Protein AF-A0A1F9MA48-F1 (afdb_monomer)

Solvent-accessible surface area (backbone atoms only — not comparable to full-atom values): 23624 Å² total; per-residue (Å²): 133,88,86,89,85,87,89,87,87,88,83,87,82,87,87,82,83,79,79,83,78,77,78,77,85,76,73,91,62,84,80,79,89,59,64,94,87,60,72,79,41,65,50,78,44,76,56,90,95,45,73,50,71,43,80,42,94,71,88,75,82,93,74,93,79,69,77,38,74,65,54,83,90,51,67,84,51,53,47,45,64,20,34,34,72,48,98,88,70,47,78,44,75,37,74,20,70,68,32,39,44,59,75,67,45,65,80,62,74,62,65,83,65,70,82,74,73,98,80,70,85,74,67,86,55,82,73,46,40,50,29,36,32,31,21,33,35,102,87,48,49,34,30,36,58,41,92,58,50,74,49,77,43,83,42,49,54,88,55,56,42,80,54,96,92,37,41,28,29,83,49,98,93,43,80,37,44,45,45,51,60,41,81,40,23,102,55,65,58,63,54,90,82,55,72,46,34,32,33,46,26,25,78,56,90,96,45,60,38,26,39,51,32,50,41,78,75,50,77,49,72,42,76,61,77,64,43,51,75,61,75,50,47,57,22,25,61,16,26,33,72,51,94,94,32,78,24,40,29,49,25,68,65,42,28,42,42,71,76,40,50,87,72,41,70,70,54,85,61,56,66,50,87,76,44,64,74,43,25,34,35,39,27,28,55,51,69,61,59,37,51,51,54,38,46,56,41,39,77,71,51,31,43,59,43,82,23,51,21,29,60,51,38,51,58,44,60,75,75,45,84,65,65,34,36,40,28,32,49,86,35,63,102,29,28,31,45,59,35,39,36,56,43,56,72,34,79,92,41,57,84,53,50,33,32,37,34,38,80,73,91,45,74,68,56,56,60,49,31,54,75,29,63,41,74,47,78,42,56,59,90,43,62,65,62,51,52,55,51,52,50,66,73,66,70,118

Foldseek 3Di:
DDDDDDDDDDDDDDDDDDDDDPPPPPPPDDDPPPDVQPDFDWDWDDDFPDIDTDTDNDDDDDDDFDFDADDPVCVPVQQFRGWTQDPVRDIDTHGDPVSVCVVVVVVPVPPVVPPDDPDDPPPPPQLKFKWFWFAQDPPAIATEGVVQFPDKDKAFPVQFDQDPNWTWGDDPNDIATEFELVVFFVDDHRDPPQRIWMWRWGDQDPHIYTYITRDTDDMDIDPWQWAQVPRPGQQFRTWTQDPNDIYTYGDPVSRCCRVPVVSRPPPVPPVPVQQAEAEEEEAAQRPSLQVLLCVLCVSNRHHYDYHNHLVRVVVCVVVDDHQEYEHEQDGPPHGPLNSLLVLCVDPVNVLRAYEYEGQDDDPVSVVSNVVSVHDYYHYGPPSVVSVVVCCVRSVD

Structure (mmCIF, N/CA/C/O backbone):
data_AF-A0A1F9MA48-F1
#
_entry.id   AF-A0A1F9MA48-F1
#
loop_
_atom_site.group_PDB
_atom_site.id
_atom_site.type_symbol
_atom_site.label_atom_id
_atom_site.label_alt_id
_atom_site.label_comp_id
_atom_site.label_asym_id
_atom_site.label_entity_id
_atom_site.label_seq_id
_atom_site.pdbx_PDB_ins_code
_atom_site.Cartn_x
_atom_site.Cartn_y
_atom_site.Cartn_z
_atom_site.occupancy
_atom_site.B_iso_or_equiv
_atom_site.auth_seq_id
_atom_site.auth_comp_id
_atom_site.auth_asym_id
_atom_site.auth_atom_id
_atom_site.pdbx_PDB_model_num
ATOM 1 N N . MET A 1 1 ? 73.009 -20.504 -15.573 1.00 32.22 1 MET A N 1
ATOM 2 C CA . MET A 1 1 ? 72.878 -20.788 -17.016 1.00 32.22 1 MET A CA 1
ATOM 3 C C . MET A 1 1 ? 72.490 -22.256 -17.129 1.00 32.22 1 MET A C 1
ATOM 5 O O . MET A 1 1 ? 73.293 -23.064 -16.695 1.00 32.22 1 MET A O 1
ATOM 9 N N . VAL A 1 2 ? 71.279 -22.518 -17.653 1.00 31.98 2 VAL A N 1
ATOM 10 C CA . VAL A 1 2 ? 70.733 -23.794 -18.196 1.00 31.98 2 VAL A CA 1
ATOM 11 C C . VAL A 1 2 ? 70.561 -24.948 -17.177 1.00 31.98 2 VAL A C 1
ATOM 13 O O . VAL A 1 2 ? 71.546 -25.364 -16.588 1.00 31.98 2 VAL A O 1
ATOM 16 N N . ALA A 1 3 ? 69.375 -25.427 -16.764 1.00 29.42 3 ALA A N 1
ATOM 17 C CA . ALA A 1 3 ? 68.073 -25.786 -17.378 1.00 29.42 3 ALA A CA 1
ATOM 18 C C . ALA A 1 3 ? 67.956 -27.256 -17.854 1.00 29.42 3 ALA A C 1
ATOM 20 O O . ALA A 1 3 ? 68.845 -27.746 -18.545 1.00 29.42 3 ALA A O 1
ATOM 21 N N . GLY A 1 4 ? 66.804 -27.865 -17.516 1.00 28.86 4 GLY A N 1
ATOM 22 C CA . GLY A 1 4 ? 66.242 -29.144 -18.000 1.00 28.86 4 GLY A CA 1
ATOM 23 C C . GLY A 1 4 ? 66.540 -30.342 -17.090 1.00 28.86 4 GLY A C 1
ATOM 24 O O . GLY A 1 4 ? 67.671 -30.494 -16.649 1.00 28.86 4 GLY A O 1
ATOM 25 N N . ASP A 1 5 ? 65.637 -31.257 -16.744 1.00 32.41 5 ASP A N 1
ATOM 26 C CA . ASP A 1 5 ? 64.207 -31.484 -17.002 1.00 32.41 5 ASP A CA 1
ATOM 27 C C . ASP A 1 5 ? 63.769 -32.558 -15.981 1.00 32.41 5 ASP A C 1
ATOM 29 O O . ASP A 1 5 ? 64.540 -33.480 -15.703 1.00 32.41 5 ASP A O 1
ATOM 33 N N . SER A 1 6 ? 62.549 -32.493 -15.442 1.00 31.78 6 SER A N 1
ATOM 34 C CA . SER A 1 6 ? 61.944 -33.623 -14.719 1.00 31.78 6 SER A CA 1
ATOM 35 C C . SER A 1 6 ? 60.424 -33.490 -14.665 1.00 31.78 6 SER A C 1
ATOM 37 O O . SER A 1 6 ? 59.929 -32.538 -14.075 1.00 31.78 6 SER A O 1
ATOM 39 N N . GLU A 1 7 ? 59.691 -34.440 -15.251 1.00 31.81 7 GLU A N 1
ATOM 40 C CA . GLU A 1 7 ? 58.874 -35.403 -14.489 1.00 31.81 7 GLU A CA 1
ATOM 41 C C . GLU A 1 7 ? 57.999 -36.279 -15.398 1.00 31.81 7 GLU A C 1
ATOM 43 O O . GLU A 1 7 ? 57.309 -35.832 -16.311 1.00 31.81 7 GLU A O 1
ATOM 48 N N . THR A 1 8 ? 58.050 -37.573 -15.102 1.00 34.34 8 THR A N 1
ATOM 49 C CA . THR A 1 8 ? 57.224 -38.658 -15.627 1.00 34.34 8 THR A CA 1
ATOM 50 C C . THR A 1 8 ? 56.108 -38.992 -14.640 1.00 34.34 8 THR A C 1
ATOM 52 O O . THR A 1 8 ? 56.413 -39.187 -13.467 1.00 34.34 8 THR A O 1
ATOM 55 N N . ALA A 1 9 ? 54.876 -39.187 -15.122 1.00 33.41 9 ALA A N 1
ATOM 56 C CA . ALA A 1 9 ? 54.083 -40.424 -14.977 1.00 33.41 9 ALA A CA 1
ATOM 57 C C . ALA A 1 9 ? 52.582 -40.148 -15.183 1.00 33.41 9 ALA A C 1
ATOM 59 O O . ALA A 1 9 ? 51.975 -39.323 -14.508 1.00 33.41 9 ALA A O 1
ATOM 60 N N . ALA A 1 10 ? 51.999 -40.883 -16.128 1.00 33.03 10 ALA A N 1
ATOM 61 C CA . ALA A 1 10 ? 50.582 -40.907 -16.456 1.00 33.03 10 ALA A CA 1
ATOM 62 C C . ALA A 1 10 ? 49.848 -42.005 -15.664 1.00 33.03 10 ALA A C 1
ATOM 64 O O . ALA A 1 10 ? 50.415 -43.075 -15.439 1.00 33.03 10 ALA A O 1
ATOM 65 N N . GLY A 1 11 ? 48.572 -41.776 -15.331 1.00 29.56 11 GLY A N 1
ATOM 66 C CA . GLY A 1 11 ? 47.666 -42.829 -14.863 1.00 29.56 11 GLY A CA 1
ATOM 67 C C . GLY A 1 11 ? 46.355 -42.334 -14.238 1.00 29.56 11 GLY A C 1
ATOM 68 O O . GLY A 1 11 ? 46.338 -42.021 -13.058 1.00 29.56 11 GLY A O 1
ATOM 69 N N . GLY A 1 12 ? 45.279 -42.349 -15.037 1.00 28.80 12 GLY A N 1
ATOM 70 C CA . GLY A 1 12 ? 43.921 -42.766 -14.643 1.00 28.80 12 GLY A CA 1
ATOM 71 C C . GLY A 1 12 ? 43.050 -41.823 -13.803 1.00 28.80 12 GLY A C 1
ATOM 72 O O . GLY A 1 12 ? 43.131 -41.844 -12.582 1.00 28.80 12 GLY A O 1
ATOM 73 N N . TYR A 1 13 ? 42.108 -41.126 -14.449 1.00 32.66 13 TYR A N 1
ATOM 74 C CA . TYR A 1 13 ? 40.852 -40.702 -13.816 1.00 32.66 13 TYR A CA 1
ATOM 75 C C . TYR A 1 13 ? 39.694 -41.402 -14.534 1.00 32.66 13 TYR A C 1
ATOM 77 O O . TYR A 1 13 ? 39.579 -41.306 -15.755 1.00 32.66 13 TYR A O 1
ATOM 85 N N . GLU A 1 14 ? 38.899 -42.154 -13.774 1.00 32.94 14 GLU A N 1
ATOM 86 C CA . GLU A 1 14 ? 37.691 -42.847 -14.227 1.00 32.94 14 GLU A CA 1
ATOM 87 C C . GLU A 1 14 ? 36.577 -41.843 -14.567 1.00 32.94 14 GLU A C 1
ATOM 89 O O . GLU A 1 14 ? 36.263 -40.948 -13.781 1.00 32.94 14 GLU A O 1
ATOM 94 N N . GLU A 1 15 ? 35.980 -42.016 -15.748 1.00 35.06 15 GLU A N 1
ATOM 95 C CA . GLU A 1 15 ? 34.709 -41.419 -16.163 1.00 35.06 15 GLU A CA 1
ATOM 96 C C . GLU A 1 15 ? 33.544 -42.061 -15.394 1.00 35.06 15 GLU A C 1
ATOM 98 O O . GLU A 1 15 ? 33.401 -43.284 -15.400 1.00 35.06 15 GLU A O 1
ATOM 103 N N . VAL A 1 16 ? 32.663 -41.244 -14.805 1.00 35.44 16 VAL A N 1
ATOM 104 C CA . VAL A 1 16 ? 31.325 -41.679 -14.376 1.00 35.44 16 VAL A CA 1
ATOM 105 C C . VAL A 1 16 ? 30.268 -40.704 -14.904 1.00 35.44 16 VAL A C 1
ATOM 107 O O . VAL A 1 16 ? 30.108 -39.595 -14.406 1.00 35.44 16 VAL A O 1
ATOM 110 N N . GLU A 1 17 ? 29.602 -41.208 -15.942 1.00 33.62 17 GLU A N 1
ATOM 111 C CA . GLU A 1 17 ? 28.203 -41.081 -16.370 1.00 33.62 17 GLU A CA 1
ATOM 112 C C . GLU A 1 17 ? 27.583 -39.720 -16.742 1.00 33.62 17 GLU A C 1
ATOM 114 O O . GLU A 1 17 ? 27.390 -38.801 -15.951 1.00 33.62 17 GLU A O 1
ATOM 119 N N . ALA A 1 18 ? 27.199 -39.700 -18.022 1.00 36.59 18 ALA A N 1
ATOM 120 C CA . ALA A 1 18 ? 26.493 -38.693 -18.787 1.00 36.59 18 ALA A CA 1
ATOM 121 C C . ALA A 1 18 ? 25.161 -38.221 -18.179 1.00 36.59 18 ALA A C 1
ATOM 123 O O . ALA A 1 18 ? 24.373 -38.996 -17.633 1.00 36.59 18 ALA A O 1
ATOM 124 N N . GLU A 1 19 ? 24.889 -36.932 -18.392 1.00 42.66 19 GLU A N 1
ATOM 125 C CA . GLU A 1 19 ? 23.570 -36.318 -18.263 1.00 42.66 19 GLU A CA 1
ATOM 126 C C . GLU A 1 19 ? 22.507 -37.125 -19.033 1.00 42.66 19 GLU A C 1
ATOM 128 O O . GLU A 1 19 ? 22.795 -37.646 -20.115 1.00 42.66 19 GLU A O 1
ATOM 133 N N . PRO A 1 20 ? 21.263 -37.225 -18.532 1.00 34.84 20 PRO A N 1
ATOM 134 C CA . PRO A 1 20 ? 20.218 -37.922 -19.259 1.00 34.84 20 PRO A CA 1
ATOM 135 C C . PRO A 1 20 ? 19.894 -37.143 -20.538 1.00 34.84 20 PRO A C 1
ATOM 137 O O . PRO A 1 20 ? 19.338 -36.043 -20.487 1.00 34.84 20 PRO A O 1
ATOM 140 N N . GLU A 1 21 ? 20.219 -37.729 -21.693 1.00 38.69 21 GLU A N 1
ATOM 141 C CA . GLU A 1 21 ? 19.689 -37.308 -22.987 1.00 38.69 21 GLU A CA 1
ATOM 142 C C . GLU A 1 21 ? 18.159 -37.312 -22.899 1.00 38.69 21 GLU A C 1
ATOM 144 O O . GLU A 1 21 ? 17.510 -38.360 -22.877 1.00 38.69 21 GLU A O 1
ATOM 149 N N . TRP A 1 22 ? 17.558 -36.125 -22.827 1.00 39.28 22 TRP A N 1
ATOM 150 C CA . TRP A 1 22 ? 16.119 -35.994 -22.995 1.00 39.28 22 TRP A CA 1
ATOM 151 C C . TRP A 1 22 ? 15.789 -36.413 -24.427 1.00 39.28 22 TRP A C 1
ATOM 153 O O . TRP A 1 22 ? 16.083 -35.686 -25.372 1.00 39.28 22 TRP A O 1
ATOM 163 N N . ASP A 1 23 ? 15.208 -37.599 -24.589 1.00 36.62 23 ASP A N 1
ATOM 164 C CA . ASP A 1 23 ? 14.813 -38.157 -25.877 1.00 36.62 23 ASP A CA 1
ATOM 165 C C . ASP A 1 23 ? 13.819 -37.219 -26.594 1.00 36.62 23 ASP A C 1
ATOM 167 O O . ASP A 1 23 ? 12.630 -37.127 -26.270 1.00 36.62 23 ASP A O 1
ATOM 171 N N . ILE A 1 24 ? 14.325 -36.474 -27.582 1.00 46.22 24 ILE A N 1
ATOM 172 C CA . ILE A 1 24 ? 13.561 -35.516 -28.396 1.00 46.22 24 ILE A CA 1
ATOM 173 C C . ILE A 1 24 ? 12.621 -36.245 -29.388 1.00 46.22 24 ILE A C 1
ATOM 175 O O . ILE A 1 24 ? 11.826 -35.601 -30.075 1.00 46.22 24 ILE A O 1
ATOM 179 N N . LYS A 1 25 ? 12.616 -37.585 -29.480 1.00 40.81 25 LYS A N 1
ATOM 180 C CA . LYS A 1 25 ? 11.962 -38.286 -30.605 1.00 40.81 25 LYS A CA 1
ATOM 181 C C . LYS A 1 25 ? 10.473 -38.621 -30.476 1.00 40.81 25 LYS A C 1
ATOM 183 O O . LYS A 1 25 ? 9.917 -39.183 -31.418 1.00 40.81 25 LYS A O 1
ATOM 188 N N . HIS A 1 26 ? 9.765 -38.174 -29.437 1.00 40.34 26 HIS A N 1
ATOM 189 C CA . HIS A 1 26 ? 8.306 -38.378 -29.343 1.00 40.34 26 HIS A CA 1
ATOM 190 C C . HIS A 1 26 ? 7.470 -37.120 -29.063 1.00 40.34 26 HIS A C 1
ATOM 192 O O . HIS A 1 26 ? 6.428 -37.180 -28.416 1.00 40.34 26 HIS A O 1
ATOM 198 N N . ARG A 1 27 ? 7.837 -35.975 -29.653 1.00 44.12 27 ARG A N 1
ATOM 199 C CA . ARG A 1 27 ? 6.882 -34.870 -29.875 1.00 44.12 27 ARG A CA 1
ATOM 200 C C . ARG A 1 27 ? 6.327 -34.913 -31.298 1.00 44.12 27 ARG A C 1
ATOM 202 O O . ARG A 1 27 ? 6.603 -34.041 -32.113 1.00 44.12 27 ARG A O 1
ATOM 209 N N . GL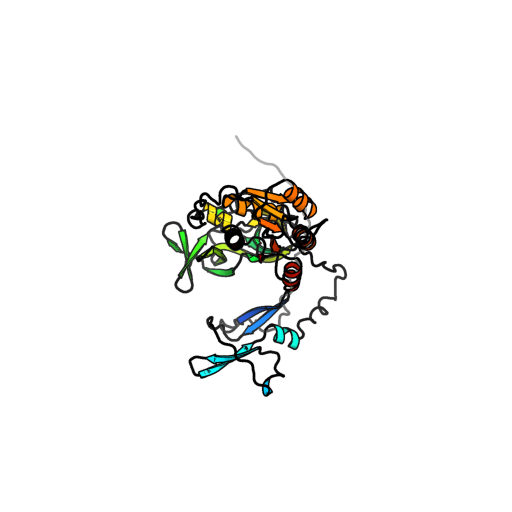N A 1 28 ? 5.523 -35.932 -31.603 1.00 46.12 28 GLN A N 1
ATOM 210 C CA . GLN A 1 28 ? 4.641 -35.874 -32.772 1.00 46.12 28 GLN A CA 1
ATOM 211 C C . GLN A 1 28 ? 3.374 -35.099 -32.407 1.00 46.12 28 GLN A C 1
ATOM 213 O O . GLN A 1 28 ? 2.343 -35.657 -32.047 1.00 46.12 28 GLN A O 1
ATOM 218 N N . GLY A 1 29 ? 3.484 -33.778 -32.469 1.00 49.00 29 GLY A N 1
ATOM 219 C CA . GLY A 1 29 ? 2.370 -32.850 -32.355 1.00 49.00 29 GLY A CA 1
ATOM 220 C C . GLY A 1 29 ? 2.808 -31.500 -32.903 1.00 49.00 29 GLY A C 1
ATOM 221 O O . GLY A 1 29 ? 3.891 -31.031 -32.568 1.00 49.00 29 GLY A O 1
ATOM 222 N N . VAL A 1 30 ? 1.995 -30.910 -33.780 1.00 37.97 30 VAL A N 1
ATOM 223 C CA . VAL A 1 30 ? 2.287 -29.635 -34.451 1.00 37.97 30 VAL A CA 1
ATOM 224 C C . VAL A 1 30 ? 2.636 -28.562 -33.410 1.00 37.97 30 VAL A C 1
ATOM 226 O O . VAL A 1 30 ? 1.840 -28.294 -32.508 1.00 37.97 30 VAL A O 1
ATOM 229 N N . ASP A 1 31 ? 3.822 -27.964 -33.542 1.00 45.62 31 ASP A N 1
ATOM 230 C CA . ASP A 1 31 ? 4.256 -26.788 -32.786 1.00 45.62 31 ASP A CA 1
ATOM 231 C C . ASP A 1 31 ? 3.219 -25.666 -32.968 1.00 45.62 31 ASP A C 1
ATOM 233 O O . ASP A 1 31 ? 3.008 -25.164 -34.072 1.00 45.62 31 ASP A O 1
ATOM 237 N N . ARG A 1 32 ? 2.502 -25.312 -31.893 1.00 48.78 32 ARG A N 1
ATOM 238 C CA . ARG A 1 32 ? 1.404 -24.330 -31.934 1.00 48.78 32 ARG A CA 1
ATOM 239 C C . ARG A 1 32 ? 1.885 -22.878 -31.931 1.00 48.78 32 ARG A C 1
ATOM 241 O O . ARG A 1 32 ? 1.051 -21.979 -31.862 1.00 48.78 32 ARG A O 1
ATOM 248 N N . ARG A 1 33 ? 3.192 -22.606 -32.026 1.00 52.06 33 ARG A N 1
ATOM 249 C CA . ARG A 1 33 ? 3.701 -21.242 -32.258 1.00 52.06 33 ARG A CA 1
ATOM 250 C C . ARG A 1 33 ? 3.505 -20.844 -33.723 1.00 52.06 33 ARG A C 1
ATOM 252 O O . ARG A 1 33 ? 4.460 -20.649 -34.467 1.00 52.06 33 ARG A O 1
ATOM 259 N N . ALA A 1 34 ? 2.251 -20.730 -34.143 1.00 42.25 34 ALA A N 1
ATOM 260 C CA . ALA A 1 34 ? 1.882 -20.277 -35.473 1.00 42.25 34 ALA A CA 1
ATOM 261 C C . ALA A 1 34 ? 1.218 -18.895 -35.386 1.00 42.25 34 ALA A C 1
ATOM 263 O O . ALA A 1 34 ? 0.051 -18.805 -35.035 1.00 42.25 34 ALA A O 1
ATOM 264 N N . SER A 1 35 ? 1.948 -17.853 -35.812 1.00 41.28 35 SER A N 1
ATOM 26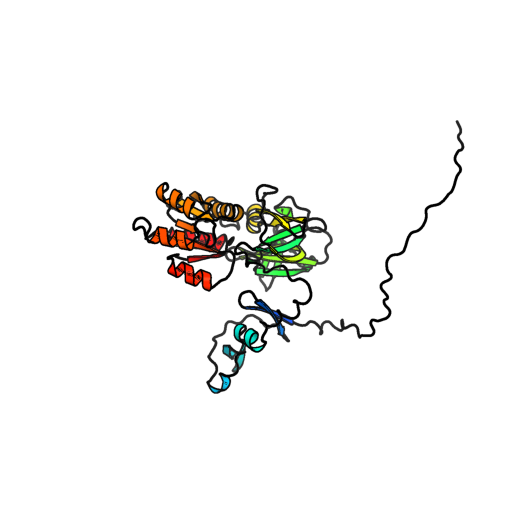5 C CA . SER A 1 35 ? 1.472 -16.493 -36.145 1.00 41.28 35 SER A CA 1
ATOM 266 C C . SER A 1 35 ? 1.227 -15.502 -34.980 1.00 41.28 35 SER A C 1
ATOM 268 O O . SER A 1 35 ? 0.627 -15.872 -33.983 1.00 41.28 35 SER A O 1
ATOM 270 N N . PRO A 1 36 ? 1.574 -14.198 -35.109 1.00 43.81 36 PRO A N 1
ATOM 271 C CA . PRO A 1 36 ? 1.146 -13.133 -34.180 1.00 43.81 36 PRO A CA 1
ATOM 272 C C . PRO A 1 36 ? -0.386 -12.966 -34.080 1.00 43.81 36 PRO A C 1
ATOM 274 O O . PRO A 1 36 ? -0.873 -12.256 -33.207 1.00 43.81 36 PRO A O 1
ATOM 277 N N . TYR A 1 37 ? -1.146 -13.667 -34.929 1.00 44.56 37 TYR A N 1
ATOM 278 C CA . TYR A 1 37 ? -2.594 -13.863 -34.806 1.00 44.56 37 TYR A CA 1
ATOM 279 C C . TYR A 1 37 ? -3.002 -14.962 -33.798 1.00 44.56 37 TYR A C 1
ATOM 281 O O . TYR A 1 37 ? -4.192 -15.213 -33.639 1.00 44.56 37 TYR A O 1
ATOM 289 N N . SER A 1 38 ? -2.058 -15.622 -33.113 1.00 50.03 38 SER A N 1
ATOM 290 C CA . SER A 1 38 ? -2.331 -16.659 -32.101 1.00 50.03 38 SER A CA 1
ATOM 291 C C . SER A 1 38 ? -2.297 -16.156 -30.658 1.00 50.03 38 SER A C 1
ATOM 293 O O . SER A 1 38 ? -2.320 -16.968 -29.730 1.00 50.03 38 SER A O 1
ATOM 295 N N . ALA A 1 39 ? -2.164 -14.845 -30.443 1.00 57.53 39 ALA A N 1
ATOM 296 C CA . ALA A 1 39 ? -2.194 -14.278 -29.104 1.00 57.53 39 ALA A CA 1
ATOM 297 C C . ALA A 1 39 ? -3.627 -14.353 -28.558 1.00 57.53 39 ALA A C 1
ATOM 299 O O . ALA A 1 39 ? -4.541 -13.723 -29.083 1.00 57.53 39 ALA A O 1
ATOM 300 N N . ILE A 1 40 ? -3.817 -15.157 -27.515 1.00 76.19 40 ILE A N 1
ATOM 301 C CA . ILE A 1 40 ? -5.085 -15.258 -26.796 1.00 76.19 40 ILE A CA 1
ATOM 302 C C . ILE A 1 40 ? -5.135 -14.091 -25.810 1.00 76.19 40 ILE A C 1
ATOM 304 O O . ILE A 1 40 ? -4.260 -13.984 -24.950 1.00 76.19 40 ILE A O 1
ATOM 308 N N . ASN A 1 41 ? -6.143 -13.223 -25.915 1.00 81.12 41 ASN A N 1
ATOM 309 C CA . ASN A 1 41 ? -6.353 -12.192 -24.903 1.00 81.12 41 ASN A CA 1
ATOM 310 C C . ASN A 1 41 ? -7.048 -12.832 -23.702 1.00 81.12 41 ASN A C 1
ATOM 312 O O . ASN A 1 41 ? -8.063 -13.511 -23.855 1.00 81.12 41 ASN A O 1
ATOM 316 N N . ILE A 1 42 ? -6.498 -12.633 -22.507 1.00 84.56 42 ILE A N 1
ATOM 317 C CA . ILE A 1 42 ? -7.053 -13.183 -21.271 1.00 84.56 42 ILE A CA 1
ATOM 318 C C . ILE A 1 42 ? -7.301 -12.028 -20.310 1.00 84.56 42 ILE A C 1
ATOM 320 O O . ILE A 1 42 ? -6.365 -11.354 -19.886 1.00 84.56 42 ILE A O 1
ATOM 324 N N . LEU A 1 43 ? -8.565 -11.807 -19.961 1.00 80.62 43 LEU A N 1
ATOM 325 C CA . LEU A 1 43 ? -8.957 -10.902 -18.894 1.00 80.62 43 LEU A CA 1
ATOM 326 C C . LEU A 1 43 ? -8.899 -11.663 -17.569 1.00 80.62 43 LEU A C 1
ATOM 328 O O . LEU A 1 43 ? -9.688 -12.579 -17.340 1.00 80.62 43 LEU A O 1
ATOM 332 N N . VAL A 1 44 ? -7.967 -11.295 -16.696 1.00 81.75 44 VAL A N 1
ATOM 333 C CA . VAL A 1 44 ? -7.891 -11.869 -15.349 1.00 81.75 44 VAL A CA 1
ATOM 334 C C . VAL A 1 44 ? -8.887 -11.137 -14.462 1.00 81.75 44 VAL A C 1
ATOM 336 O O . VAL A 1 44 ? -8.780 -9.930 -14.257 1.00 81.75 44 VAL A O 1
ATOM 339 N N . VAL A 1 45 ? -9.869 -11.870 -13.950 1.00 76.25 45 VAL A N 1
ATOM 340 C CA . VAL A 1 45 ? -10.933 -11.330 -13.106 1.00 76.25 45 VAL A CA 1
ATOM 341 C C . VAL A 1 45 ? -10.821 -11.883 -11.691 1.00 76.25 45 VAL A C 1
ATOM 343 O O . VAL A 1 45 ? -10.500 -13.054 -11.491 1.00 76.25 45 VAL A O 1
ATOM 346 N N . SER A 1 46 ? -11.066 -11.020 -10.705 1.00 68.00 46 SER A N 1
ATOM 347 C CA . SER A 1 46 ? -11.012 -11.366 -9.284 1.00 68.00 46 SER A CA 1
ATOM 348 C C . SER A 1 46 ? -12.418 -11.443 -8.693 1.00 68.00 46 SER A C 1
ATOM 350 O O . SER A 1 46 ? -13.196 -10.495 -8.808 1.00 68.00 46 SER A O 1
ATOM 352 N N . VAL A 1 47 ? -12.740 -12.566 -8.049 1.00 63.25 47 VAL A N 1
ATOM 353 C CA . VAL A 1 47 ? -13.964 -12.768 -7.265 1.00 63.25 47 VAL A CA 1
ATOM 354 C C . VAL A 1 47 ? -13.569 -13.217 -5.864 1.00 63.25 47 VAL A C 1
ATOM 356 O O . VAL A 1 47 ? -13.301 -14.393 -5.612 1.00 63.25 47 VAL A O 1
ATOM 359 N N . GLY A 1 48 ? -13.525 -12.271 -4.926 1.00 61.09 48 GLY A N 1
ATOM 360 C CA . GLY A 1 48 ? -13.013 -12.534 -3.582 1.00 61.09 48 GLY A CA 1
ATOM 361 C C . GLY A 1 48 ? -11.536 -12.935 -3.631 1.00 61.09 48 GLY A C 1
ATOM 362 O O . GLY A 1 48 ? -10.712 -12.162 -4.100 1.00 61.09 48 GLY A O 1
ATOM 363 N N . LYS A 1 49 ? -11.214 -14.146 -3.159 1.00 45.38 49 LYS A N 1
ATOM 364 C CA . LYS A 1 49 ? -9.852 -14.723 -3.182 1.00 45.38 49 LYS A CA 1
ATOM 365 C C . LYS A 1 49 ? -9.561 -15.563 -4.432 1.00 45.38 49 LYS A C 1
ATOM 367 O O . LYS A 1 49 ? -8.501 -16.168 -4.537 1.00 45.38 49 LYS A O 1
ATOM 372 N N . PHE A 1 50 ? -10.531 -15.676 -5.335 1.00 50.44 50 PHE A N 1
ATOM 373 C CA . PHE A 1 50 ? -10.446 -16.532 -6.507 1.00 50.44 50 PHE A CA 1
ATOM 374 C C . PHE A 1 50 ? -10.190 -15.691 -7.756 1.00 50.44 50 PHE A C 1
ATOM 376 O O . PHE A 1 50 ? -10.953 -14.771 -8.057 1.00 50.44 50 PHE A O 1
ATOM 383 N N . HIS A 1 51 ? -9.146 -16.040 -8.503 1.00 68.44 51 HIS A N 1
ATOM 384 C CA . HIS A 1 51 ? -8.845 -15.445 -9.799 1.00 68.44 51 HIS A CA 1
ATOM 385 C C . HIS A 1 51 ? -9.120 -16.455 -10.901 1.00 68.44 51 HIS A C 1
ATOM 387 O O . HIS A 1 51 ? -8.752 -17.624 -10.792 1.00 68.44 51 HIS A O 1
ATOM 393 N N . TYR A 1 52 ? -9.724 -16.000 -11.991 1.00 77.06 52 TYR A N 1
ATOM 394 C CA . TYR A 1 52 ? -9.822 -16.808 -13.197 1.00 77.06 52 TYR A CA 1
ATOM 395 C C . TYR A 1 52 ? -9.640 -15.950 -14.440 1.00 77.06 52 TYR A C 1
ATOM 397 O O . TYR A 1 52 ? -9.884 -14.744 -14.437 1.00 77.06 52 TYR A O 1
ATOM 405 N N . GLY A 1 53 ? -9.150 -16.583 -15.501 1.00 84.06 53 GLY A N 1
ATOM 406 C CA . GLY A 1 53 ? -8.980 -15.950 -16.798 1.00 84.06 53 GLY A CA 1
ATOM 407 C C . GLY A 1 53 ? -10.229 -16.122 -17.650 1.00 84.06 53 GLY A C 1
ATOM 408 O O . GLY A 1 53 ? -10.708 -17.239 -17.841 1.00 84.06 53 GLY A O 1
ATOM 409 N N . LEU A 1 54 ? -10.733 -15.025 -18.199 1.00 84.81 54 LEU A N 1
ATOM 410 C CA . LEU A 1 54 ? -11.691 -15.026 -19.293 1.00 84.81 54 LEU A CA 1
ATOM 411 C C . LEU A 1 54 ? -10.926 -14.850 -20.597 1.00 84.81 54 LEU A C 1
ATOM 413 O O . LEU A 1 54 ? -10.300 -13.817 -20.817 1.00 84.81 54 LEU A O 1
ATOM 417 N N . ILE A 1 55 ? -10.981 -15.852 -21.466 1.00 88.94 55 ILE A N 1
ATOM 418 C CA . ILE A 1 55 ? -10.456 -15.713 -22.821 1.00 88.94 55 ILE A CA 1
ATOM 419 C C . ILE A 1 55 ? -11.403 -14.801 -23.602 1.00 88.94 55 ILE A C 1
ATOM 421 O O . ILE A 1 55 ? -12.605 -15.057 -23.659 1.00 88.94 55 ILE A O 1
ATOM 425 N N . VAL A 1 56 ? -10.857 -13.740 -24.186 1.00 86.31 56 VAL A N 1
ATOM 426 C CA . VAL A 1 56 ? -11.597 -12.757 -24.976 1.00 86.31 56 VAL A CA 1
ATOM 427 C C . VAL A 1 56 ? -10.964 -12.608 -26.351 1.00 86.31 56 VAL A C 1
ATOM 429 O O . VAL A 1 56 ? -9.760 -12.782 -26.526 1.00 86.31 56 VAL A O 1
ATOM 432 N N . ASP A 1 57 ? -11.773 -12.254 -27.343 1.00 85.25 57 ASP A N 1
ATOM 433 C CA . ASP A 1 57 ? -11.270 -12.067 -28.705 1.00 85.25 57 ASP A CA 1
ATOM 434 C C . ASP A 1 57 ? -10.452 -10.776 -28.822 1.00 85.25 57 ASP A C 1
ATOM 436 O O . ASP A 1 57 ? -9.410 -10.738 -29.476 1.00 85.25 57 ASP A O 1
ATOM 440 N N . LYS A 1 58 ? -10.899 -9.704 -28.156 1.00 84.25 58 LYS A N 1
ATOM 441 C CA . LYS A 1 58 ? -10.273 -8.380 -28.214 1.00 84.25 58 LYS A CA 1
ATOM 442 C C . LYS A 1 58 ? -10.529 -7.586 -26.935 1.00 84.25 58 LYS A C 1
ATOM 444 O O . LYS A 1 58 ? -11.620 -7.644 -26.376 1.00 84.25 58 LYS A O 1
ATOM 449 N N . LEU A 1 59 ? -9.540 -6.794 -26.526 1.00 80.44 59 LEU A N 1
ATOM 450 C CA . LEU A 1 59 ? -9.697 -5.752 -25.513 1.00 80.44 59 LEU A CA 1
ATOM 451 C C . LEU A 1 59 ? -10.062 -4.434 -26.204 1.00 80.44 59 LEU A C 1
ATOM 453 O O . LEU A 1 59 ? -9.363 -3.982 -27.116 1.00 80.44 59 LEU A O 1
ATOM 457 N N . LEU A 1 60 ? -11.192 -3.859 -25.804 1.00 79.94 60 LEU A N 1
ATOM 458 C CA . LEU A 1 60 ? -11.601 -2.509 -26.184 1.00 79.94 60 LEU A CA 1
ATOM 459 C C . LEU A 1 60 ? -11.186 -1.531 -25.073 1.00 79.94 60 LEU A C 1
ATOM 461 O O . LEU A 1 60 ? -10.762 -1.964 -24.001 1.00 79.94 60 LEU A O 1
ATOM 465 N N . ASP A 1 61 ? -11.252 -0.230 -25.348 1.00 72.81 61 ASP A N 1
ATOM 466 C CA . ASP A 1 61 ? -10.912 0.796 -24.358 1.00 72.81 61 ASP A CA 1
ATOM 467 C C . ASP A 1 61 ? -11.921 0.817 -23.190 1.00 72.81 61 ASP A C 1
ATOM 469 O O . ASP A 1 61 ? -12.994 0.213 -23.261 1.00 72.81 61 ASP A O 1
ATOM 473 N N . SER A 1 62 ? -11.567 1.497 -22.102 1.00 76.25 62 SER A N 1
ATOM 474 C CA . SER A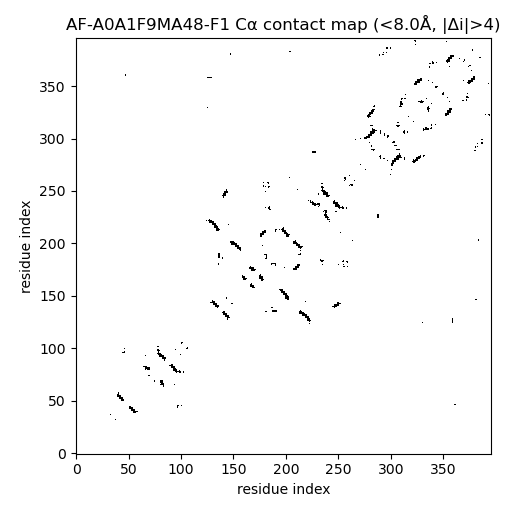 1 62 ? -12.434 1.652 -20.933 1.00 76.25 62 SER A CA 1
ATOM 475 C C . SER A 1 62 ? -13.560 2.646 -21.221 1.00 76.25 62 SER A C 1
ATOM 477 O O . SER A 1 62 ? -13.299 3.791 -21.580 1.00 76.25 62 SER A O 1
ATOM 479 N N . GLU A 1 63 ? -14.807 2.241 -20.983 1.00 75.06 63 GLU A N 1
ATOM 480 C CA . GLU A 1 63 ? -15.987 3.106 -21.094 1.00 75.06 63 GLU A CA 1
ATOM 481 C C . GLU A 1 63 ? -16.781 3.115 -19.782 1.00 75.06 63 GLU A C 1
ATOM 483 O O . GLU A 1 63 ? -17.012 2.069 -19.170 1.00 75.06 63 GLU A O 1
ATOM 488 N N . GLU A 1 64 ? -17.242 4.295 -19.361 1.00 75.38 64 GLU A N 1
ATOM 489 C CA . GLU A 1 64 ? -18.248 4.410 -18.304 1.00 75.38 64 GLU A CA 1
ATOM 490 C C . GLU A 1 64 ? -19.639 4.134 -18.877 1.00 75.38 64 GLU A C 1
ATOM 492 O O . GLU A 1 64 ? -20.038 4.692 -19.901 1.00 75.38 64 GLU A O 1
ATOM 497 N N . ILE A 1 65 ? -20.404 3.275 -18.206 1.00 80.56 65 ILE A N 1
ATOM 498 C CA . ILE A 1 65 ? -21.703 2.812 -18.696 1.00 80.56 65 ILE A CA 1
ATOM 499 C C . ILE A 1 65 ? -22.768 2.847 -17.604 1.00 80.56 65 ILE A C 1
ATOM 501 O O . ILE A 1 65 ? -22.498 2.631 -16.423 1.00 80.56 65 ILE A O 1
ATOM 505 N N . VAL A 1 66 ? -24.022 3.040 -18.016 1.00 80.62 66 VAL A N 1
ATOM 506 C CA . VAL A 1 66 ? -25.185 2.890 -17.135 1.00 80.62 66 VAL A CA 1
ATOM 507 C C . VAL A 1 66 ? -25.805 1.517 -17.359 1.00 80.62 66 VAL A C 1
ATOM 509 O O . VAL A 1 66 ? -26.368 1.237 -18.418 1.00 80.62 66 VAL A O 1
ATOM 512 N N . VAL A 1 67 ? -25.729 0.657 -16.345 1.00 82.12 67 VAL A N 1
ATOM 513 C CA . VAL A 1 67 ? -26.260 -0.707 -16.418 1.00 82.12 67 VAL A CA 1
ATOM 514 C C . VAL A 1 67 ? -27.761 -0.705 -16.135 1.00 82.12 67 VAL A C 1
ATOM 516 O O . VAL A 1 67 ? -28.205 -0.297 -15.063 1.00 82.12 67 VAL A O 1
ATOM 519 N N . LYS A 1 68 ? -28.560 -1.196 -17.087 1.00 85.81 68 LYS A N 1
ATOM 520 C CA . LYS A 1 68 ? -29.995 -1.444 -16.901 1.00 85.81 68 LYS A CA 1
ATOM 521 C C . LYS A 1 68 ? -30.235 -2.928 -16.604 1.00 85.81 68 LYS A C 1
ATOM 523 O O . LYS A 1 68 ? -29.635 -3.780 -17.264 1.00 85.81 68 LYS A O 1
ATOM 528 N N . PRO A 1 69 ? -31.110 -3.264 -15.641 1.00 80.31 69 PRO A N 1
ATOM 529 C CA . PRO A 1 69 ? -31.395 -4.653 -15.308 1.00 80.31 69 PRO A CA 1
ATOM 530 C C . PRO A 1 69 ? -32.039 -5.377 -16.493 1.00 80.31 69 PRO A C 1
ATOM 532 O O . PRO A 1 69 ? -32.841 -4.804 -17.235 1.00 80.31 69 PRO A O 1
ATOM 535 N N . LEU A 1 70 ? -31.703 -6.658 -16.655 1.00 81.88 70 LEU A N 1
ATOM 536 C CA . LEU A 1 70 ? -32.305 -7.500 -17.684 1.00 81.88 70 LEU A CA 1
ATOM 537 C C . LEU A 1 70 ? -33.790 -7.749 -17.384 1.00 81.88 70 LEU A C 1
ATOM 539 O O . LEU A 1 70 ? -34.194 -7.935 -16.234 1.00 81.88 70 LEU A O 1
ATOM 543 N N . GLY A 1 71 ? -34.608 -7.783 -18.437 1.00 76.19 71 GLY A N 1
ATOM 544 C CA . GLY A 1 71 ? -36.031 -8.101 -18.326 1.00 76.19 71 GLY A CA 1
ATOM 545 C C . GLY A 1 71 ? -36.280 -9.505 -17.760 1.00 76.19 71 GLY A C 1
ATOM 546 O O . GLY A 1 71 ? -35.425 -10.390 -17.822 1.00 76.19 71 GLY A O 1
ATOM 547 N N . SER A 1 72 ? -37.490 -9.738 -17.246 1.00 75.12 72 SER A N 1
ATOM 548 C CA . SER A 1 72 ? -37.899 -10.996 -16.591 1.00 75.12 72 SER A CA 1
ATOM 549 C C . SER A 1 72 ? -37.651 -12.257 -17.433 1.00 75.12 72 SER A C 1
ATOM 551 O O . SER A 1 72 ? -37.374 -13.319 -16.875 1.00 75.12 72 SER A O 1
ATOM 553 N N . HIS A 1 73 ? -37.680 -12.139 -18.762 1.00 78.38 73 HIS A N 1
ATOM 554 C CA . HIS A 1 73 ? -37.412 -13.226 -19.707 1.00 78.38 73 HIS A CA 1
ATOM 555 C C . HIS A 1 73 ? -35.956 -13.729 -19.686 1.00 78.38 73 HIS A C 1
ATOM 557 O O . HIS A 1 73 ? -35.714 -14.894 -19.985 1.00 78.38 73 HIS A O 1
ATOM 563 N N . LEU A 1 74 ? -34.997 -12.885 -19.287 1.00 73.31 74 LEU A N 1
ATOM 564 C CA . LEU A 1 74 ? -33.566 -13.209 -19.225 1.00 73.31 74 LEU A CA 1
ATOM 565 C C . LEU A 1 74 ? -33.075 -13.487 -17.797 1.00 73.31 74 LEU A C 1
ATOM 567 O O . LEU A 1 74 ? -31.896 -13.758 -17.594 1.00 73.31 74 LEU A O 1
ATOM 571 N N . ARG A 1 75 ? -33.977 -13.510 -16.805 1.00 64.25 75 ARG A N 1
ATOM 572 C CA . ARG A 1 75 ? -33.655 -13.730 -15.381 1.00 64.25 75 ARG A CA 1
ATOM 573 C C . ARG A 1 75 ? -32.932 -15.059 -15.107 1.00 64.25 75 ARG A C 1
ATOM 575 O O . ARG A 1 75 ? -32.273 -15.200 -14.084 1.00 64.25 75 ARG A O 1
ATOM 582 N N . LYS A 1 76 ? -33.058 -16.044 -16.002 1.00 71.88 76 LYS A N 1
ATOM 583 C CA . LYS A 1 76 ? -32.364 -17.338 -15.894 1.00 71.88 76 LYS A CA 1
ATOM 584 C C . LYS A 1 76 ? -30.896 -17.284 -16.342 1.00 71.88 76 LYS A C 1
ATOM 586 O O . LYS A 1 76 ? -30.159 -18.223 -16.063 1.00 71.88 76 LYS A O 1
ATOM 591 N N . CYS A 1 77 ? -30.468 -16.224 -17.028 1.00 77.94 77 CYS A N 1
ATOM 592 C CA . CYS A 1 77 ? -29.101 -16.076 -17.512 1.00 77.94 77 CYS A CA 1
ATOM 593 C C . CYS A 1 77 ? -28.236 -15.410 -16.434 1.00 77.94 77 CYS A C 1
ATOM 595 O O . CYS A 1 77 ? -28.132 -14.191 -16.366 1.00 77.94 77 CYS A O 1
ATOM 597 N N . GLN A 1 78 ? -27.646 -16.228 -15.562 1.00 75.75 78 GLN A N 1
ATOM 598 C CA . GLN A 1 78 ? -26.896 -15.756 -14.390 1.00 75.75 78 GLN A CA 1
ATOM 599 C C . GLN A 1 78 ? -25.505 -15.199 -14.719 1.00 75.75 78 GLN A C 1
ATOM 601 O O . GLN A 1 78 ? -24.839 -14.696 -13.831 1.00 75.75 78 GLN A O 1
ATOM 606 N N . ILE A 1 79 ? -25.055 -15.282 -15.971 1.00 86.94 79 ILE A N 1
ATOM 607 C CA . ILE A 1 79 ? -23.731 -14.799 -16.396 1.00 86.94 79 ILE A CA 1
ATOM 608 C C . ILE A 1 79 ? -23.714 -13.309 -16.768 1.00 86.94 79 ILE A C 1
ATOM 610 O O . ILE A 1 79 ? -22.655 -12.780 -17.097 1.00 86.94 79 ILE A O 1
ATOM 614 N N . TYR A 1 80 ? -24.866 -12.629 -16.735 1.00 88.62 80 TYR A N 1
ATOM 615 C CA . TYR A 1 80 ? -24.990 -11.215 -17.086 1.00 88.62 80 TYR A CA 1
ATOM 616 C C . TYR A 1 80 ? -25.630 -10.409 -15.951 1.00 88.62 80 TYR A C 1
ATOM 618 O O . TYR A 1 80 ? -26.698 -10.761 -15.453 1.00 88.62 80 TYR A O 1
ATOM 626 N N . ALA A 1 81 ? -25.011 -9.283 -15.599 1.00 80.94 81 ALA A N 1
ATOM 627 C CA . ALA A 1 81 ? -25.503 -8.345 -14.592 1.00 80.94 81 ALA A CA 1
ATOM 628 C C . ALA A 1 81 ? -26.590 -7.405 -15.147 1.00 80.94 81 ALA A C 1
ATOM 630 O O . ALA A 1 81 ? -27.447 -6.916 -14.410 1.00 80.94 81 ALA A O 1
ATOM 631 N N . GLY A 1 82 ? -26.565 -7.138 -16.455 1.00 86.19 82 GLY A N 1
ATOM 632 C CA . GLY A 1 82 ? -27.425 -6.140 -17.081 1.00 86.19 82 GLY A CA 1
ATOM 633 C C . GLY A 1 82 ? -27.114 -5.918 -18.555 1.00 86.19 82 GLY A C 1
ATOM 634 O O . GLY A 1 82 ? -26.320 -6.640 -19.157 1.00 86.19 82 GLY A O 1
ATOM 635 N N . ALA A 1 83 ? -27.737 -4.893 -19.125 1.00 89.56 83 ALA A N 1
ATOM 636 C CA . ALA A 1 83 ? -27.462 -4.415 -20.473 1.00 89.56 83 ALA A CA 1
ATOM 637 C C . ALA A 1 83 ? -27.345 -2.887 -20.496 1.00 89.56 83 ALA A C 1
ATOM 639 O O . ALA A 1 83 ? -27.964 -2.192 -19.690 1.00 89.56 83 ALA A O 1
ATOM 640 N N . THR A 1 84 ? -26.596 -2.361 -21.456 1.00 88.94 84 THR A N 1
ATOM 641 C CA . THR A 1 84 ? -26.532 -0.931 -21.776 1.00 88.94 84 THR A CA 1
ATOM 642 C C . THR A 1 84 ? -26.723 -0.724 -23.278 1.00 88.94 84 THR A C 1
ATOM 644 O O . THR A 1 84 ? -26.575 -1.664 -24.061 1.00 88.94 84 THR A O 1
ATOM 647 N N . ILE A 1 85 ? -27.075 0.496 -23.680 1.00 87.94 85 ILE A N 1
ATOM 648 C CA . ILE A 1 85 ? -27.136 0.904 -25.087 1.00 87.94 85 ILE A CA 1
ATOM 649 C C . ILE A 1 85 ? -25.952 1.838 -25.336 1.00 87.94 85 ILE A C 1
ATOM 651 O O . ILE A 1 85 ? -25.822 2.850 -24.649 1.00 87.94 85 ILE A O 1
ATOM 655 N N . GLN A 1 86 ? -25.091 1.483 -26.286 1.00 81.19 86 GLN A N 1
ATOM 656 C CA . GLN A 1 86 ? -23.921 2.266 -26.682 1.00 81.19 86 GLN A CA 1
ATOM 657 C C . GLN A 1 86 ? -24.327 3.471 -27.550 1.00 81.19 86 GLN A C 1
ATOM 659 O O . GLN A 1 86 ? -25.450 3.543 -28.054 1.00 81.19 86 GLN A O 1
ATOM 664 N N . GLY A 1 87 ? -23.414 4.430 -27.739 1.00 76.56 87 GLY A N 1
ATOM 665 C CA . GLY A 1 87 ? -23.676 5.665 -28.497 1.00 76.56 87 GLY A CA 1
ATOM 666 C C . GLY A 1 87 ? -24.058 5.453 -29.970 1.00 76.56 87 GLY A C 1
ATOM 667 O O . GLY A 1 87 ? -24.661 6.333 -30.578 1.00 76.56 87 GLY A O 1
ATOM 668 N N . ASP A 1 88 ? -23.763 4.279 -30.530 1.00 82.25 88 ASP A N 1
ATOM 669 C CA . ASP A 1 88 ? -24.137 3.859 -31.886 1.00 82.25 88 ASP A CA 1
ATOM 670 C C . ASP A 1 88 ? -25.476 3.090 -31.948 1.00 82.25 88 ASP A C 1
ATOM 672 O O . ASP A 1 88 ? -25.881 2.617 -33.011 1.00 82.25 88 ASP A O 1
ATOM 676 N N . GLY A 1 89 ? -26.172 2.955 -30.814 1.00 84.69 89 GLY A N 1
ATOM 677 C CA . GLY A 1 89 ? -27.450 2.258 -30.693 1.00 84.69 89 GLY A CA 1
ATOM 678 C C . GLY A 1 89 ? -27.346 0.744 -30.485 1.00 84.69 89 GLY A C 1
ATOM 679 O O . GLY A 1 89 ? -28.383 0.086 -30.367 1.00 84.69 89 GLY A O 1
ATOM 680 N N . ARG A 1 90 ? -26.140 0.165 -30.411 1.00 87.25 90 ARG A N 1
ATOM 681 C CA . ARG A 1 90 ? -25.969 -1.267 -30.114 1.00 87.25 90 ARG A CA 1
ATOM 682 C C . ARG A 1 90 ? -26.218 -1.567 -28.644 1.00 87.25 90 ARG A C 1
ATOM 684 O O . ARG A 1 90 ? -25.950 -0.752 -27.766 1.00 87.25 90 ARG A O 1
ATOM 691 N N . VAL A 1 91 ? -26.714 -2.771 -28.370 1.00 87.38 91 VAL A N 1
ATOM 692 C CA . VAL A 1 91 ? -26.893 -3.266 -27.002 1.00 87.38 91 VAL A CA 1
ATOM 693 C C . VAL A 1 91 ? -25.654 -4.049 -26.591 1.00 87.38 91 VAL A C 1
ATOM 695 O O . VAL A 1 91 ? -25.309 -5.037 -27.237 1.00 87.38 91 VAL A O 1
ATOM 698 N N . ALA A 1 92 ? -25.026 -3.641 -25.493 1.00 88.38 92 ALA A N 1
ATOM 699 C CA . ALA A 1 92 ? -23.939 -4.378 -24.864 1.00 88.38 92 ALA A CA 1
ATOM 700 C C . ALA A 1 92 ? -24.449 -5.068 -23.592 1.00 88.38 92 ALA A C 1
ATOM 702 O O . ALA A 1 92 ? -25.067 -4.435 -22.732 1.00 88.38 92 ALA A O 1
ATOM 703 N N . LEU A 1 93 ? -24.204 -6.376 -23.481 1.00 89.31 93 LEU A N 1
ATOM 704 C CA . LEU A 1 93 ? -24.481 -7.147 -22.269 1.00 89.31 93 LEU A CA 1
ATOM 705 C C . LEU A 1 93 ? -23.298 -7.048 -21.311 1.00 89.31 93 LEU A C 1
ATOM 707 O O . LEU A 1 93 ? -22.147 -7.174 -21.721 1.00 89.31 93 LEU A O 1
ATOM 711 N N . ILE A 1 94 ? -23.595 -6.853 -20.031 1.00 88.75 94 ILE A N 1
ATOM 712 C CA . ILE A 1 94 ? -22.585 -6.692 -18.988 1.00 88.75 94 ILE A CA 1
ATOM 713 C C . ILE A 1 94 ? -22.411 -8.021 -18.281 1.00 88.75 94 ILE A C 1
ATOM 715 O O . ILE A 1 94 ? -23.373 -8.551 -17.727 1.00 88.75 94 ILE A O 1
ATOM 719 N N . LEU A 1 95 ? -21.198 -8.565 -18.321 1.00 88.25 95 LEU A N 1
ATOM 720 C CA . LEU A 1 95 ? -20.869 -9.837 -17.685 1.00 88.25 95 LEU A CA 1
ATOM 721 C C . LEU A 1 95 ? -20.924 -9.708 -16.158 1.00 88.25 95 LEU A C 1
ATOM 723 O O . LEU A 1 95 ? -20.357 -8.781 -15.583 1.00 88.25 95 LEU A O 1
ATOM 727 N N . ASP A 1 96 ? -21.590 -10.658 -15.507 1.00 85.94 96 ASP A N 1
ATOM 728 C CA . ASP A 1 96 ? -21.526 -10.835 -14.058 1.00 85.94 96 ASP A CA 1
ATOM 729 C C . ASP A 1 96 ? -20.387 -11.801 -13.731 1.00 85.94 96 ASP A C 1
ATOM 731 O O . ASP A 1 96 ? -20.512 -13.017 -13.877 1.00 85.94 96 ASP A O 1
ATOM 735 N N . VAL A 1 97 ? -19.266 -11.255 -13.273 1.00 82.44 97 VAL A N 1
ATOM 736 C CA . VAL A 1 97 ? -18.075 -12.027 -12.900 1.00 82.44 97 VAL A CA 1
ATOM 737 C C . VAL A 1 97 ? -18.380 -13.011 -11.753 1.00 82.44 97 VAL A C 1
ATOM 739 O O . VAL A 1 97 ? -17.907 -14.147 -11.735 1.00 82.44 97 VAL A O 1
ATOM 742 N N . VAL A 1 98 ? -19.246 -12.634 -10.811 1.00 77.69 98 VAL A N 1
ATOM 743 C CA . VAL A 1 98 ? -19.647 -13.514 -9.702 1.00 77.69 98 VAL A CA 1
ATOM 744 C C . VAL A 1 98 ? -20.609 -14.598 -10.190 1.00 77.69 98 VAL A C 1
ATOM 746 O O . VAL A 1 98 ? -20.553 -15.745 -9.751 1.00 77.69 98 VAL A O 1
ATOM 749 N N . GLY A 1 99 ? -21.507 -14.245 -11.101 1.00 79.31 99 GLY A N 1
ATOM 750 C CA . GLY A 1 99 ? -22.433 -15.175 -11.734 1.00 79.31 99 GLY A CA 1
ATOM 751 C C . GLY A 1 99 ? -21.730 -16.222 -12.600 1.00 79.31 99 GLY A C 1
ATOM 752 O O . GLY A 1 99 ? -22.039 -17.412 -12.513 1.00 79.31 99 GLY A O 1
ATOM 753 N N . ILE A 1 100 ? -20.721 -15.808 -13.370 1.00 83.94 100 ILE A N 1
ATOM 754 C CA . ILE A 1 100 ? -19.888 -16.697 -14.189 1.00 83.94 100 ILE A CA 1
ATOM 755 C C . ILE A 1 100 ? -19.160 -17.723 -13.321 1.00 83.94 100 ILE A C 1
ATOM 757 O O . ILE A 1 100 ? -19.185 -18.907 -13.653 1.00 83.94 100 ILE A O 1
ATOM 761 N N . SER A 1 101 ? -18.559 -17.316 -12.198 1.00 77.94 101 SER A N 1
ATOM 762 C CA . SER A 1 101 ? -17.837 -18.258 -11.331 1.00 77.94 101 SER A CA 1
ATOM 763 C C . SER A 1 101 ? -18.747 -19.348 -10.751 1.00 77.94 101 SER A C 1
ATOM 765 O O . SER A 1 101 ? -18.345 -20.513 -10.681 1.00 77.94 101 SER A O 1
ATOM 767 N N . LYS A 1 102 ? -19.997 -18.995 -10.423 1.00 73.56 102 LYS A N 1
ATOM 768 C CA . LYS A 1 102 ? -21.032 -19.933 -9.958 1.00 73.56 102 LYS A CA 1
ATOM 769 C C . LYS A 1 102 ? -21.481 -20.892 -11.057 1.00 73.56 102 LYS A C 1
ATOM 771 O O . LYS A 1 102 ? -21.549 -22.093 -10.819 1.00 73.56 102 LYS A O 1
ATOM 776 N N . VAL A 1 103 ? -21.776 -20.379 -12.254 1.00 80.25 103 VAL A N 1
ATOM 777 C CA . VAL A 1 103 ? -22.236 -21.196 -13.393 1.00 80.25 103 VAL A CA 1
ATOM 778 C C . VAL A 1 103 ? -21.155 -22.169 -13.854 1.00 80.25 103 VAL A C 1
ATOM 780 O O . VAL A 1 103 ? -21.449 -23.323 -14.152 1.00 80.25 103 VAL A O 1
ATOM 783 N N . MET A 1 104 ? -19.901 -21.722 -13.873 1.00 76.38 104 MET A N 1
ATOM 784 C CA . MET A 1 104 ? -18.757 -22.537 -14.279 1.00 76.38 104 MET A CA 1
ATOM 785 C C . MET A 1 104 ? -18.283 -23.496 -13.176 1.00 76.38 104 MET A C 1
ATOM 787 O O . MET A 1 104 ? -17.311 -24.219 -13.380 1.00 76.38 104 MET A O 1
ATOM 791 N N . ASN A 1 105 ? -18.955 -23.501 -12.015 1.00 67.00 105 ASN A N 1
ATOM 792 C CA . ASN A 1 105 ? -18.622 -24.304 -10.840 1.00 67.00 105 ASN A CA 1
ATOM 793 C C . ASN A 1 105 ? -17.123 -24.246 -10.502 1.00 67.00 105 ASN A C 1
ATOM 795 O O . ASN A 1 105 ? -16.511 -25.244 -10.122 1.00 67.00 105 ASN A O 1
ATOM 799 N N . LEU A 1 106 ? -16.515 -23.064 -10.664 1.00 64.81 106 LEU A N 1
ATOM 800 C CA . LEU A 1 106 ? -15.067 -22.872 -10.521 1.00 64.81 106 LEU A CA 1
ATOM 801 C C . LEU A 1 106 ? -14.584 -23.047 -9.072 1.00 64.81 106 LEU A C 1
ATOM 803 O O . LEU A 1 106 ? -13.388 -23.057 -8.808 1.00 64.81 106 LEU A O 1
ATOM 807 N N . SER A 1 107 ? -15.513 -23.271 -8.144 1.00 52.16 107 SER A N 1
ATOM 808 C CA . SER A 1 107 ? -15.272 -23.739 -6.779 1.00 52.16 107 SER A CA 1
ATOM 809 C C . SER A 1 107 ? -14.818 -25.210 -6.704 1.00 52.16 107 SER A C 1
ATOM 811 O O . SER A 1 107 ? -14.257 -25.613 -5.692 1.00 52.16 107 SER A O 1
ATOM 813 N N . ALA A 1 108 ? -15.058 -26.020 -7.746 1.00 43.22 108 ALA A N 1
ATOM 814 C CA . ALA A 1 108 ? -14.901 -27.481 -7.725 1.00 43.22 108 ALA A CA 1
ATOM 815 C C . ALA A 1 108 ? -13.570 -28.012 -8.296 1.00 43.22 108 ALA A C 1
ATOM 817 O O . ALA A 1 108 ? -13.304 -29.208 -8.222 1.00 43.22 108 ALA A O 1
ATOM 818 N N . VAL A 1 109 ? -12.670 -27.155 -8.793 1.00 38.81 109 VAL A N 1
ATOM 819 C CA . VAL A 1 109 ? -11.314 -27.582 -9.223 1.00 38.81 109 VAL A CA 1
ATOM 820 C C . VAL A 1 109 ? -10.350 -27.697 -8.024 1.00 38.81 109 VAL A C 1
ATOM 822 O O . VAL A 1 109 ? -9.135 -27.689 -8.167 1.00 38.81 109 VAL A O 1
ATOM 825 N N . SER A 1 110 ? -10.898 -27.845 -6.814 1.00 37.75 110 SER A N 1
ATOM 826 C CA . SER A 1 110 ? -10.153 -28.229 -5.613 1.00 37.75 110 SER A CA 1
ATOM 827 C C . SER A 1 110 ? -9.909 -29.747 -5.542 1.00 37.75 110 SER A C 1
ATOM 829 O O . SER A 1 110 ? -8.973 -30.174 -4.879 1.00 37.75 110 SER A O 1
ATOM 831 N N . GLU A 1 111 ? -10.660 -30.582 -6.274 1.00 32.44 111 GLU A N 1
ATOM 832 C CA . GLU A 1 111 ? -10.550 -32.050 -6.157 1.00 32.44 111 GLU A CA 1
ATOM 833 C C . GLU A 1 111 ? -9.454 -32.688 -7.035 1.00 32.44 111 GLU A C 1
ATOM 835 O O . GLU A 1 111 ? -8.938 -33.749 -6.695 1.00 32.44 111 GLU A O 1
ATOM 840 N N . LEU A 1 112 ? -9.012 -32.052 -8.128 1.00 38.88 112 LEU A N 1
ATOM 841 C CA . LEU A 1 112 ? -8.000 -32.643 -9.030 1.00 38.88 112 LEU A CA 1
ATOM 842 C C . LEU A 1 112 ? -6.542 -32.368 -8.624 1.00 38.88 112 LEU A C 1
ATOM 844 O O . LEU A 1 112 ? -5.627 -32.962 -9.190 1.00 38.88 112 LEU A O 1
ATOM 848 N N . VAL A 1 113 ? -6.322 -31.527 -7.610 1.00 39.34 113 VAL A N 1
ATOM 849 C CA . VAL A 1 113 ? -5.002 -31.321 -6.982 1.00 39.34 113 VAL A CA 1
ATOM 850 C C . VAL A 1 113 ? -4.854 -32.163 -5.698 1.00 39.34 113 VAL A C 1
ATOM 852 O O . VAL A 1 113 ? -3.749 -32.345 -5.198 1.00 39.34 113 VAL A O 1
ATOM 855 N N . GLN A 1 114 ? -5.926 -32.809 -5.216 1.00 33.84 114 GLN A N 1
ATOM 856 C CA . GLN A 1 114 ? -5.930 -33.631 -3.990 1.00 33.84 114 GLN A CA 1
ATOM 857 C C . GLN A 1 114 ? -5.269 -35.021 -4.122 1.00 33.84 114 GLN A C 1
ATOM 859 O O . GLN A 1 114 ? -5.424 -35.875 -3.253 1.00 33.84 114 GLN A O 1
ATOM 864 N N . GLY A 1 115 ? -4.499 -35.272 -5.183 1.00 32.88 115 GLY A N 1
ATOM 865 C CA . GLY A 1 115 ? -3.866 -36.574 -5.416 1.00 32.88 115 GLY A CA 1
ATOM 866 C C . GLY A 1 115 ? -2.535 -36.807 -4.694 1.00 32.88 115 GLY A C 1
ATOM 867 O O . GLY A 1 115 ? -2.147 -37.962 -4.526 1.00 32.88 115 GLY A O 1
ATOM 868 N N . ARG A 1 116 ? -1.802 -35.762 -4.283 1.00 34.44 116 ARG A N 1
ATOM 869 C CA . ARG A 1 116 ? -0.496 -35.918 -3.612 1.00 34.44 116 ARG A CA 1
ATOM 870 C C . ARG A 1 116 ? -0.203 -34.748 -2.676 1.00 34.44 116 ARG A C 1
ATOM 872 O O . ARG A 1 116 ? 0.287 -33.721 -3.122 1.00 34.44 116 ARG A O 1
ATOM 879 N N . GLY A 1 117 ? -0.462 -34.951 -1.386 1.00 30.94 117 GLY A N 1
ATOM 880 C CA . GLY A 1 117 ? -0.011 -34.049 -0.322 1.00 30.94 117 GLY A CA 1
ATOM 881 C C . GLY A 1 117 ? -1.096 -33.670 0.679 1.00 30.94 117 GLY A C 1
ATOM 882 O O . GLY A 1 117 ? -1.364 -32.495 0.884 1.00 30.94 117 GLY A O 1
ATOM 883 N N . GLN A 1 118 ? -1.731 -34.656 1.313 1.00 34.47 118 GLN A N 1
ATOM 884 C CA . GLN A 1 118 ? -2.449 -34.432 2.568 1.00 34.47 118 GLN A CA 1
ATOM 885 C C . GLN A 1 118 ? -1.443 -34.029 3.658 1.00 34.47 118 GLN A C 1
ATOM 887 O O . GLN A 1 118 ? -0.889 -34.902 4.317 1.00 34.47 118 GLN A O 1
ATOM 892 N N . GLN A 1 119 ? -1.193 -32.730 3.813 1.00 29.70 119 GLN A N 1
ATOM 893 C CA . GLN A 1 119 ? -0.751 -32.056 5.042 1.00 29.70 119 GLN A CA 1
ATOM 894 C C . GLN A 1 119 ? -0.540 -30.578 4.713 1.00 29.70 119 GLN A C 1
ATOM 896 O O . GLN A 1 119 ? 0.576 -30.153 4.482 1.00 29.70 119 GLN A O 1
ATOM 901 N N . GLU A 1 120 ? -1.627 -29.821 4.630 1.00 30.73 120 GLU A N 1
ATOM 902 C CA . GLU A 1 120 ? -1.670 -28.388 4.936 1.00 30.73 120 GLU A CA 1
ATOM 903 C C . GLU A 1 120 ? -3.109 -27.946 4.700 1.00 30.73 120 GLU A C 1
ATOM 905 O O . GLU A 1 120 ? -3.521 -27.497 3.634 1.00 30.73 120 GLU A O 1
ATOM 910 N N . THR A 1 121 ? -3.923 -28.110 5.738 1.00 28.92 121 THR A N 1
ATOM 911 C CA . THR A 1 121 ? -4.971 -27.129 5.977 1.00 28.92 121 THR A CA 1
ATOM 912 C C . THR A 1 121 ? -4.221 -25.817 6.196 1.00 28.92 121 THR A C 1
ATOM 914 O O . THR A 1 121 ? -3.817 -25.540 7.325 1.00 28.92 121 THR A O 1
ATOM 917 N N . GLU A 1 122 ? -3.937 -25.064 5.128 1.00 33.50 122 GLU A N 1
ATOM 918 C CA . GLU A 1 122 ? -3.507 -23.675 5.251 1.00 33.50 122 GLU A CA 1
ATOM 919 C C . GLU A 1 122 ? -4.618 -22.967 6.024 1.00 33.50 122 GLU A C 1
ATOM 921 O O . GLU A 1 122 ? -5.680 -22.609 5.505 1.00 33.50 122 GLU A O 1
ATOM 926 N N . LEU A 1 123 ? -4.386 -22.845 7.329 1.00 32.88 123 LEU A N 1
ATOM 927 C CA . LEU A 1 123 ? -4.927 -21.785 8.147 1.00 32.88 123 LEU A CA 1
ATOM 928 C C . LEU A 1 123 ? -4.816 -20.531 7.288 1.00 32.88 123 LEU A C 1
ATOM 930 O O . LEU A 1 123 ? -3.713 -20.155 6.898 1.00 32.88 123 LEU A O 1
ATOM 934 N N . ILE A 1 124 ? -5.951 -19.925 6.939 1.00 36.94 124 ILE A N 1
ATOM 935 C CA . ILE A 1 124 ? -5.960 -18.576 6.385 1.00 36.94 124 ILE A CA 1
ATOM 936 C C . ILE A 1 124 ? -5.243 -17.731 7.433 1.00 36.94 124 ILE A C 1
ATOM 938 O O . ILE A 1 124 ? -5.841 -17.399 8.452 1.00 36.94 124 ILE A O 1
ATOM 942 N N . ASN A 1 125 ? -3.955 -17.478 7.224 1.00 40.38 125 ASN A N 1
ATOM 943 C CA . ASN A 1 125 ? -3.180 -16.642 8.109 1.00 40.38 125 ASN A CA 1
ATOM 944 C C . ASN A 1 125 ? -3.577 -15.194 7.769 1.00 40.38 125 ASN A C 1
ATOM 946 O O . ASN A 1 125 ? -3.337 -14.773 6.633 1.00 40.38 125 ASN A O 1
ATOM 950 N N . PRO A 1 126 ? -4.255 -14.463 8.672 1.00 40.72 126 PRO A N 1
ATOM 951 C CA . PRO A 1 126 ? -4.674 -13.080 8.423 1.00 40.72 126 PRO A CA 1
ATOM 952 C C . PRO A 1 126 ? -3.490 -12.132 8.149 1.00 40.72 126 PRO A C 1
ATOM 954 O O . PRO A 1 126 ? -3.670 -11.105 7.487 1.00 40.72 126 PRO A O 1
ATOM 957 N N . ASP A 1 127 ? -2.276 -12.537 8.534 1.00 47.50 127 ASP A N 1
ATOM 958 C CA . ASP A 1 127 ? -1.034 -11.785 8.330 1.00 47.50 127 ASP A CA 1
ATOM 959 C C . ASP A 1 127 ? -0.339 -12.115 7.007 1.00 47.50 127 ASP A C 1
ATOM 961 O O . ASP A 1 127 ? 0.710 -11.552 6.687 1.00 47.50 127 ASP A O 1
ATOM 965 N N . ALA A 1 128 ? -0.893 -13.041 6.219 1.00 56.72 128 ALA A N 1
ATOM 966 C CA . ALA A 1 128 ? -0.309 -13.427 4.948 1.00 56.72 128 ALA A CA 1
ATOM 967 C C . ALA A 1 128 ? -0.358 -12.258 3.957 1.00 56.72 128 ALA A C 1
ATOM 969 O O . ALA A 1 128 ? -1.419 -11.713 3.645 1.00 56.72 128 ALA A O 1
ATOM 970 N N . GLN A 1 129 ? 0.809 -11.889 3.438 1.00 64.56 129 GLN A N 1
ATOM 971 C CA . GLN A 1 129 ? 0.965 -10.749 2.548 1.00 64.56 129 GLN A CA 1
ATOM 972 C C . GLN A 1 129 ? 1.366 -11.170 1.152 1.00 64.56 129 GLN A C 1
ATOM 974 O O . GLN A 1 129 ? 2.239 -12.020 0.977 1.00 64.56 129 GLN A O 1
ATOM 979 N N . SER A 1 130 ? 0.758 -10.531 0.157 1.00 70.38 130 SER A N 1
ATOM 980 C CA . SER A 1 130 ? 1.087 -10.780 -1.238 1.00 70.38 130 SER A CA 1
ATOM 981 C C . SER A 1 130 ? 2.190 -9.842 -1.719 1.00 70.38 130 SER A C 1
ATOM 983 O O . SER A 1 130 ? 2.075 -8.618 -1.628 1.00 70.38 130 SER A O 1
ATOM 985 N N . PHE A 1 131 ? 3.241 -10.426 -2.284 1.00 80.19 131 PHE A N 1
ATOM 986 C CA . PHE A 1 131 ? 4.385 -9.715 -2.835 1.00 80.19 131 PHE A CA 1
ATOM 987 C C . PHE A 1 131 ? 4.595 -10.084 -4.300 1.00 80.19 131 PHE A C 1
ATOM 989 O O . PHE A 1 131 ? 4.490 -11.247 -4.689 1.00 80.19 131 PHE A O 1
ATOM 996 N N . LEU A 1 132 ? 4.954 -9.086 -5.099 1.00 83.75 132 LEU A N 1
ATOM 997 C CA . LEU A 1 132 ? 5.521 -9.256 -6.426 1.00 83.75 132 LEU A CA 1
ATOM 998 C C . LEU A 1 132 ? 7.034 -9.448 -6.290 1.00 83.75 132 LEU A C 1
ATOM 1000 O O . LEU A 1 132 ? 7.746 -8.517 -5.906 1.00 83.75 132 LEU A O 1
ATOM 1004 N N . LEU A 1 133 ? 7.527 -10.639 -6.613 1.00 88.44 133 LEU A N 1
ATOM 1005 C CA . LEU A 1 133 ? 8.954 -10.923 -6.666 1.00 88.44 133 LEU A CA 1
ATOM 1006 C C . LEU A 1 133 ? 9.558 -10.427 -7.974 1.00 88.44 133 LEU A C 1
ATOM 1008 O O . LEU A 1 133 ? 9.100 -10.772 -9.065 1.00 88.44 133 LEU A O 1
ATOM 1012 N N . VAL A 1 134 ? 10.631 -9.653 -7.860 1.00 92.88 134 VAL A N 1
ATOM 1013 C CA . VAL A 1 134 ? 11.309 -9.006 -8.984 1.00 92.88 134 VAL A CA 1
ATOM 1014 C C . VAL A 1 134 ? 12.825 -9.108 -8.847 1.00 92.88 134 VAL A C 1
ATOM 1016 O O . VAL A 1 134 ? 13.357 -9.427 -7.780 1.00 92.88 134 VAL A O 1
ATOM 1019 N N . ARG A 1 135 ? 13.535 -8.809 -9.936 1.00 91.19 135 ARG A N 1
ATOM 1020 C CA . ARG A 1 135 ? 14.987 -8.607 -9.925 1.00 91.19 135 ARG A CA 1
ATOM 1021 C C . ARG A 1 135 ? 15.377 -7.317 -10.615 1.00 91.19 135 ARG A C 1
ATOM 1023 O O . ARG A 1 135 ? 14.845 -6.986 -11.673 1.00 91.19 135 ARG A O 1
ATOM 1030 N N . ASN A 1 136 ? 16.410 -6.677 -10.081 1.00 89.50 136 ASN A N 1
ATOM 1031 C CA . ASN A 1 136 ? 17.203 -5.701 -10.824 1.00 89.50 136 ASN A CA 1
ATOM 1032 C C . ASN A 1 136 ? 18.334 -6.375 -11.603 1.00 89.50 136 ASN A C 1
ATOM 1034 O O . ASN A 1 136 ? 18.558 -6.053 -12.773 1.00 89.50 136 ASN A O 1
ATOM 1038 N N . SER A 1 137 ? 18.978 -7.375 -10.995 1.00 86.94 137 SER A N 1
ATOM 1039 C CA . SER A 1 137 ? 20.089 -8.134 -11.572 1.00 86.94 137 SER A CA 1
ATOM 1040 C C . SER A 1 137 ? 19.972 -9.643 -11.269 1.00 86.94 137 SER A C 1
ATOM 1042 O O . SER A 1 137 ? 19.262 -10.022 -10.336 1.00 86.94 137 SER A O 1
ATOM 1044 N N . PRO A 1 138 ? 20.676 -10.535 -12.001 1.00 76.62 138 PRO A N 1
ATOM 1045 C CA . PRO A 1 138 ? 20.564 -11.994 -11.838 1.00 76.62 138 PRO A CA 1
ATOM 1046 C C . PRO A 1 138 ? 20.933 -12.580 -10.457 1.00 76.62 138 PRO A C 1
ATOM 1048 O O . PRO A 1 138 ? 20.780 -13.784 -10.266 1.00 76.62 138 PRO A O 1
ATOM 1051 N N . GLY A 1 139 ? 21.418 -11.774 -9.508 1.00 78.81 139 GLY A N 1
ATOM 1052 C CA . GLY A 1 139 ? 21.850 -12.227 -8.179 1.00 78.81 139 GLY A CA 1
ATOM 1053 C C . GLY A 1 139 ? 21.026 -11.697 -7.007 1.00 78.81 139 GLY A C 1
ATOM 1054 O O . GLY A 1 139 ? 21.236 -12.146 -5.885 1.00 78.81 139 GLY A O 1
ATOM 1055 N N . GLU A 1 140 ? 20.095 -10.774 -7.240 1.00 84.62 140 GLU A N 1
ATOM 1056 C CA . GLU A 1 140 ? 19.417 -10.057 -6.162 1.00 84.62 140 GLU A CA 1
ATOM 1057 C C . GLU A 1 140 ? 17.900 -10.135 -6.322 1.00 84.62 140 GLU A C 1
ATOM 1059 O O . GLU A 1 140 ? 17.337 -9.743 -7.347 1.00 84.62 140 GLU A O 1
ATOM 1064 N N . GLN A 1 141 ? 17.251 -10.695 -5.301 1.00 91.62 141 GLN A N 1
ATOM 1065 C CA . GLN A 1 141 ? 15.808 -10.873 -5.247 1.00 91.62 141 GLN A CA 1
ATOM 1066 C C . GLN A 1 141 ? 15.196 -9.755 -4.411 1.00 91.62 141 GLN A C 1
ATOM 1068 O O . GLN A 1 141 ? 15.578 -9.547 -3.257 1.00 91.62 141 GLN A O 1
ATOM 1073 N N . LEU A 1 142 ? 14.225 -9.063 -4.996 1.00 94.81 142 LEU A N 1
ATOM 1074 C CA . LEU A 1 142 ? 13.460 -8.020 -4.330 1.00 94.81 142 LEU A CA 1
ATOM 1075 C C . LEU A 1 142 ? 11.975 -8.385 -4.329 1.00 94.81 142 LEU A C 1
ATOM 1077 O O . LEU A 1 142 ? 11.511 -9.155 -5.171 1.00 94.81 142 LEU A O 1
ATOM 1081 N N . ALA A 1 143 ? 11.231 -7.819 -3.389 1.00 91.19 143 ALA A N 1
ATOM 1082 C CA . ALA A 1 143 ? 9.795 -8.002 -3.264 1.00 91.19 143 ALA A CA 1
ATOM 1083 C C . ALA A 1 143 ? 9.099 -6.647 -3.136 1.00 91.19 143 ALA A C 1
ATOM 1085 O O . ALA A 1 143 ? 9.451 -5.833 -2.284 1.00 91.19 143 ALA A O 1
ATOM 1086 N N . ILE A 1 144 ? 8.092 -6.418 -3.972 1.00 86.75 144 ILE A N 1
ATOM 1087 C CA . ILE A 1 144 ? 7.244 -5.226 -3.938 1.00 86.75 144 ILE A CA 1
ATOM 1088 C C . ILE A 1 144 ? 5.876 -5.637 -3.377 1.00 86.75 144 ILE A C 1
ATOM 1090 O O . ILE A 1 144 ? 5.301 -6.600 -3.888 1.00 86.75 144 ILE A O 1
ATOM 1094 N N . PRO A 1 145 ? 5.323 -4.951 -2.360 1.00 77.12 145 PRO A N 1
ATOM 1095 C CA . PRO A 1 145 ? 3.971 -5.233 -1.879 1.00 77.12 145 PRO A CA 1
ATOM 1096 C C . PRO A 1 145 ? 2.948 -5.116 -3.015 1.00 77.12 145 PRO A C 1
ATOM 1098 O O . PRO A 1 145 ? 2.830 -4.070 -3.656 1.00 77.12 145 PRO A O 1
ATOM 1101 N N . LEU A 1 146 ? 2.214 -6.198 -3.291 1.00 75.88 146 LEU A N 1
ATOM 1102 C CA . LEU A 1 146 ? 1.353 -6.278 -4.475 1.00 75.88 146 LEU A CA 1
ATOM 1103 C C . LEU A 1 146 ? 0.186 -5.284 -4.412 1.00 75.88 146 LEU A C 1
ATOM 1105 O O . LEU A 1 146 ? -0.254 -4.782 -5.439 1.00 75.88 146 LEU A O 1
ATOM 1109 N N . ASN A 1 147 ? -0.288 -4.963 -3.208 1.00 60.72 147 ASN A N 1
ATOM 1110 C CA . ASN A 1 147 ? -1.364 -4.000 -2.969 1.00 60.72 147 ASN A CA 1
ATOM 1111 C C . ASN A 1 147 ? -1.021 -2.565 -3.402 1.00 60.72 147 ASN A C 1
ATOM 1113 O O . ASN A 1 147 ? -1.932 -1.762 -3.582 1.00 60.72 147 ASN A O 1
ATOM 1117 N N . LEU A 1 148 ? 0.266 -2.240 -3.558 1.00 69.50 148 LEU A N 1
ATOM 1118 C CA . LEU A 1 148 ? 0.712 -0.939 -4.058 1.00 69.50 148 LEU A CA 1
ATOM 1119 C C . LEU A 1 148 ? 0.788 -0.897 -5.588 1.00 69.50 148 LEU A C 1
ATOM 1121 O O . LEU A 1 148 ? 0.823 0.181 -6.170 1.00 69.50 148 LEU A O 1
ATOM 1125 N N . VAL A 1 149 ? 0.819 -2.050 -6.255 1.00 76.06 149 VAL A N 1
ATOM 1126 C CA . VAL A 1 149 ? 1.015 -2.134 -7.703 1.00 76.06 149 VAL A CA 1
ATOM 1127 C C . VAL A 1 149 ? -0.315 -1.906 -8.422 1.00 76.06 149 VAL A C 1
ATOM 1129 O O . VAL A 1 149 ? -1.261 -2.670 -8.247 1.00 76.06 149 VAL A O 1
ATOM 1132 N N . SER A 1 150 ? -0.387 -0.883 -9.279 1.00 71.94 150 SER A N 1
ATOM 1133 C CA . SER A 1 150 ? -1.548 -0.653 -10.152 1.00 71.94 150 SER A CA 1
ATOM 1134 C C . SER A 1 150 ? -1.503 -1.549 -11.387 1.00 71.94 150 SER A C 1
ATOM 1136 O O . SER A 1 150 ? -2.527 -2.089 -11.809 1.00 71.94 150 SER A O 1
ATOM 1138 N N . ARG A 1 151 ? -0.315 -1.709 -11.982 1.00 81.44 151 ARG A N 1
ATOM 1139 C CA . ARG A 1 151 ? -0.074 -2.573 -13.145 1.00 81.44 151 ARG A CA 1
ATOM 1140 C C . ARG A 1 151 ? 1.406 -2.889 -13.331 1.00 81.44 151 ARG A C 1
ATOM 1142 O O . ARG A 1 151 ? 2.280 -2.235 -12.769 1.00 81.44 151 ARG A O 1
ATOM 1149 N N . ILE A 1 152 ? 1.669 -3.854 -14.204 1.00 82.88 152 ILE A N 1
ATOM 1150 C CA . ILE A 1 152 ? 3.011 -4.211 -14.657 1.00 82.88 152 ILE A CA 1
ATOM 1151 C C . ILE A 1 152 ? 3.021 -4.164 -16.181 1.00 82.88 152 ILE A C 1
ATOM 1153 O O . ILE A 1 152 ? 2.151 -4.748 -16.827 1.00 82.88 152 ILE A O 1
ATOM 1157 N N . GLU A 1 153 ? 4.015 -3.501 -16.758 1.00 81.62 153 GLU A N 1
ATOM 1158 C CA . GLU A 1 153 ? 4.191 -3.418 -18.204 1.00 81.62 153 GLU A CA 1
ATOM 1159 C C . GLU A 1 153 ? 5.553 -3.930 -18.623 1.00 81.62 153 GLU A C 1
ATOM 1161 O O . GLU A 1 153 ? 6.566 -3.602 -18.017 1.00 81.62 153 GLU A O 1
ATOM 1166 N N . LYS A 1 154 ? 5.588 -4.714 -19.699 1.00 89.12 154 LYS A N 1
ATOM 1167 C CA . LYS A 1 154 ? 6.837 -5.085 -20.353 1.00 89.12 154 LYS A CA 1
ATOM 1168 C C . LYS A 1 154 ? 7.136 -4.068 -21.444 1.00 89.12 154 LYS A C 1
ATOM 1170 O O . LYS A 1 154 ? 6.368 -3.955 -22.397 1.00 89.12 154 LYS A O 1
ATOM 1175 N N . ILE A 1 155 ? 8.263 -3.383 -21.322 1.00 88.88 155 ILE A N 1
ATOM 1176 C CA . ILE A 1 155 ? 8.685 -2.331 -22.245 1.00 88.88 155 ILE A CA 1
ATOM 1177 C C . ILE A 1 155 ? 10.004 -2.696 -22.916 1.00 88.88 155 ILE A C 1
ATOM 1179 O O . ILE A 1 155 ? 10.770 -3.531 -22.428 1.00 88.88 155 ILE A O 1
ATOM 1183 N N . ARG A 1 156 ? 10.282 -2.060 -24.049 1.00 90.94 156 ARG A N 1
ATOM 1184 C CA . ARG A 1 156 ? 11.618 -2.073 -24.649 1.00 90.94 156 ARG A CA 1
ATOM 1185 C C . ARG A 1 156 ? 12.444 -0.926 -24.075 1.00 90.94 156 ARG A C 1
ATOM 1187 O O . ARG A 1 156 ? 11.904 0.131 -23.763 1.00 90.94 156 ARG A O 1
ATOM 1194 N N . CYS A 1 157 ? 13.756 -1.108 -23.979 1.00 87.75 157 CYS A N 1
ATOM 1195 C CA . CYS A 1 157 ? 14.634 -0.073 -23.424 1.00 87.75 157 CYS A CA 1
ATOM 1196 C C . CYS A 1 157 ? 14.651 1.220 -24.257 1.00 87.75 157 CYS A C 1
ATOM 1198 O O . CYS A 1 157 ? 14.888 2.286 -23.704 1.00 87.75 157 CYS A O 1
ATOM 1200 N N . ASP A 1 158 ? 14.352 1.145 -25.558 1.00 89.81 158 ASP A N 1
ATOM 1201 C CA . ASP A 1 158 ? 14.230 2.311 -26.447 1.00 89.81 158 ASP A CA 1
ATOM 1202 C C . ASP A 1 158 ? 12.992 3.180 -26.157 1.00 89.81 158 ASP A C 1
ATOM 1204 O O . ASP A 1 158 ? 12.931 4.316 -26.615 1.00 89.81 158 ASP A O 1
ATOM 1208 N N . GLN A 1 159 ? 12.017 2.669 -25.396 1.00 91.06 159 GLN A N 1
ATOM 1209 C CA . GLN A 1 159 ? 10.841 3.425 -24.950 1.00 91.06 159 GLN A CA 1
ATOM 1210 C C . GLN A 1 159 ? 11.129 4.288 -23.714 1.00 91.06 159 GLN A C 1
ATOM 1212 O O . GLN A 1 159 ? 10.288 5.103 -23.334 1.00 91.06 159 GLN A O 1
ATOM 1217 N N . VAL A 1 160 ? 12.288 4.099 -23.073 1.00 92.12 160 VAL A N 1
ATOM 1218 C CA . VAL A 1 160 ? 12.724 4.904 -21.933 1.00 92.12 160 VAL A CA 1
ATOM 1219 C C . VAL A 1 160 ? 13.488 6.118 -22.452 1.00 92.12 160 VAL A C 1
ATOM 1221 O O . VAL A 1 160 ? 14.603 6.014 -22.956 1.00 92.12 160 VAL A O 1
ATOM 1224 N N . GLU A 1 161 ? 12.892 7.292 -22.292 1.00 91.75 161 GLU A N 1
ATOM 1225 C CA . GLU A 1 161 ? 13.465 8.576 -22.672 1.00 91.75 161 GLU A CA 1
ATOM 1226 C C . GLU A 1 161 ? 14.080 9.265 -21.448 1.00 91.75 161 GLU A C 1
ATOM 1228 O O . GLU A 1 161 ? 13.445 9.404 -20.401 1.00 91.75 161 GLU A O 1
ATOM 1233 N N . LEU A 1 162 ? 15.321 9.742 -21.571 1.00 88.94 162 LEU A N 1
ATOM 1234 C CA . LEU A 1 162 ? 15.939 10.600 -20.561 1.00 88.94 162 LEU A CA 1
ATOM 1235 C C . LEU A 1 162 ? 15.656 12.063 -20.914 1.00 88.94 162 LEU A C 1
ATOM 1237 O O . LEU A 1 162 ? 16.179 12.591 -21.893 1.00 88.94 162 LEU A O 1
ATOM 1241 N N . THR A 1 163 ? 14.831 12.741 -20.120 1.00 83.31 163 THR A N 1
ATOM 1242 C CA . THR A 1 163 ? 14.454 14.144 -20.347 1.00 83.31 163 THR A CA 1
ATOM 1243 C C . THR A 1 163 ? 14.495 14.917 -19.036 1.00 83.31 163 THR A C 1
ATOM 1245 O O . THR A 1 163 ? 13.967 14.467 -18.023 1.00 83.31 163 THR A O 1
ATOM 1248 N N . GLY A 1 164 ? 15.159 16.080 -19.027 1.00 78.81 164 GLY A N 1
ATOM 1249 C CA . GLY A 1 164 ? 15.284 16.909 -17.819 1.00 78.81 164 GLY A CA 1
ATOM 1250 C C . GLY A 1 164 ? 16.004 16.213 -16.656 1.00 78.81 164 GLY A C 1
ATOM 1251 O O . GLY A 1 164 ? 15.716 16.501 -15.500 1.00 78.81 164 GLY A O 1
ATOM 1252 N N . GLY A 1 165 ? 16.895 15.260 -16.955 1.00 82.50 165 GLY A N 1
ATOM 1253 C CA . GLY A 1 165 ? 17.594 14.453 -15.949 1.00 82.50 165 GLY A CA 1
ATOM 1254 C C . GLY A 1 165 ? 16.758 13.321 -15.342 1.00 82.50 165 GLY A C 1
ATOM 1255 O O . GLY A 1 165 ? 17.216 12.690 -14.396 1.00 82.50 165 GLY A O 1
ATOM 1256 N N . ARG A 1 166 ? 15.555 13.046 -15.866 1.00 85.38 166 ARG A N 1
ATOM 1257 C CA . ARG A 1 166 ? 14.674 11.968 -15.394 1.00 85.38 166 ARG A CA 1
ATOM 1258 C C . ARG A 1 166 ? 14.339 11.001 -16.512 1.00 85.38 166 ARG A C 1
ATOM 1260 O O . ARG A 1 166 ? 14.181 11.409 -17.664 1.00 85.38 166 ARG A O 1
ATOM 1267 N N . ARG A 1 167 ? 14.229 9.721 -16.164 1.00 93.25 167 ARG A N 1
ATOM 1268 C CA . ARG A 1 167 ? 13.749 8.687 -17.079 1.00 93.25 167 ARG A CA 1
ATOM 1269 C C . ARG A 1 167 ? 12.229 8.759 -17.128 1.00 93.25 167 ARG A C 1
ATOM 1271 O O . ARG A 1 167 ? 11.574 8.867 -16.095 1.00 93.25 167 ARG A O 1
ATOM 1278 N N . ASN A 1 168 ? 11.674 8.731 -18.326 1.00 93.56 168 ASN A N 1
ATOM 1279 C CA . ASN A 1 168 ? 10.242 8.769 -18.572 1.00 93.56 168 ASN A CA 1
ATOM 1280 C C . ASN A 1 168 ? 9.902 7.827 -19.728 1.00 93.56 168 ASN A C 1
ATOM 1282 O O . ASN A 1 168 ? 10.768 7.484 -20.526 1.00 93.56 168 ASN A O 1
ATOM 1286 N N . MET A 1 169 ? 8.636 7.456 -19.858 1.00 92.50 169 MET A N 1
ATOM 1287 C CA . MET A 1 169 ? 8.110 6.847 -21.079 1.00 92.50 169 MET A CA 1
ATOM 1288 C C . MET A 1 169 ? 6.800 7.518 -21.476 1.00 92.50 169 MET A C 1
ATOM 1290 O O . MET A 1 169 ? 6.054 8.003 -20.620 1.00 92.50 169 MET A O 1
ATOM 1294 N N . GLN A 1 170 ? 6.499 7.537 -22.771 1.00 87.94 170 GLN A N 1
ATOM 1295 C CA . GLN A 1 170 ? 5.179 7.943 -23.241 1.00 87.94 170 GLN A CA 1
ATOM 1296 C C . GLN A 1 170 ? 4.195 6.794 -23.047 1.00 87.94 170 GLN A C 1
ATOM 1298 O O . GLN A 1 170 ? 4.431 5.670 -23.490 1.00 87.94 170 GLN A O 1
ATOM 1303 N N . TYR A 1 171 ? 3.067 7.084 -22.413 1.00 79.56 171 TYR A N 1
ATOM 1304 C CA . TYR A 1 171 ? 2.032 6.103 -22.148 1.00 79.56 171 TYR A CA 1
ATOM 1305 C C . TYR A 1 171 ? 0.653 6.731 -22.319 1.00 79.56 171 TYR A C 1
ATOM 1307 O O . TYR A 1 171 ? 0.327 7.709 -21.659 1.00 79.56 171 TYR A O 1
ATOM 1315 N N . ARG A 1 172 ? -0.166 6.185 -23.228 1.00 76.69 172 ARG A N 1
ATOM 1316 C CA . ARG A 1 172 ? -1.538 6.665 -23.511 1.00 76.69 172 ARG A CA 1
ATOM 1317 C C . ARG A 1 172 ? -1.648 8.187 -23.720 1.00 76.69 172 ARG A C 1
ATOM 1319 O O . ARG A 1 172 ? -2.618 8.812 -23.307 1.00 76.69 172 ARG A O 1
ATOM 1326 N N . GLY A 1 173 ? -0.648 8.787 -24.368 1.00 75.12 173 GLY A N 1
ATOM 1327 C CA . GLY A 1 173 ? -0.614 10.231 -24.629 1.00 75.12 173 GLY A CA 1
ATOM 1328 C C . GLY A 1 173 ? -0.224 11.097 -23.426 1.00 75.12 173 GLY A C 1
ATOM 1329 O O . GLY A 1 173 ? -0.257 12.320 -23.536 1.00 75.12 173 GLY A O 1
ATOM 1330 N N . THR A 1 174 ? 0.168 10.495 -22.302 1.00 82.31 174 THR A N 1
ATOM 1331 C CA . THR A 1 174 ? 0.767 11.176 -21.148 1.00 82.31 174 THR A CA 1
ATOM 1332 C C . THR A 1 174 ? 2.199 10.688 -20.914 1.00 82.31 174 THR A C 1
ATOM 1334 O O . THR A 1 174 ? 2.681 9.761 -21.570 1.00 82.31 174 THR A O 1
ATOM 1337 N N . THR A 1 175 ? 2.907 11.341 -19.996 1.00 87.69 175 THR A N 1
ATOM 1338 C CA . THR A 1 175 ? 4.263 10.958 -19.592 1.00 87.69 175 THR A CA 1
ATOM 1339 C C . THR A 1 175 ? 4.196 10.166 -18.294 1.00 87.69 175 THR A C 1
ATOM 1341 O O . THR A 1 175 ? 3.646 10.659 -17.309 1.00 87.69 175 THR A O 1
ATOM 1344 N N . LEU A 1 176 ? 4.788 8.972 -18.278 1.00 91.88 176 LEU A N 1
ATOM 1345 C CA . LEU A 1 176 ? 4.982 8.169 -17.075 1.00 91.88 176 LEU A CA 1
ATOM 1346 C C . LEU A 1 176 ? 6.439 8.299 -16.602 1.00 91.88 176 LEU A C 1
ATOM 1348 O O . LEU A 1 176 ? 7.341 7.823 -17.297 1.00 91.88 176 LEU A O 1
ATOM 1352 N N . PRO A 1 177 ? 6.693 8.919 -15.441 1.00 93.62 177 PRO A N 1
ATOM 1353 C CA . PRO A 1 177 ? 8.023 8.963 -14.849 1.00 93.62 177 PRO A CA 1
ATOM 1354 C C . PRO A 1 177 ? 8.491 7.594 -14.371 1.00 93.62 177 PRO A C 1
ATOM 1356 O O . PRO A 1 177 ? 7.716 6.851 -13.766 1.00 93.62 177 PRO A O 1
ATOM 1359 N N . LEU A 1 178 ? 9.767 7.291 -14.596 1.00 95.31 178 LEU A N 1
ATOM 1360 C CA . LEU A 1 178 ? 10.384 6.010 -14.277 1.00 95.31 178 LEU A CA 1
ATOM 1361 C C . LEU A 1 178 ? 11.557 6.188 -13.306 1.00 95.31 178 LEU A C 1
ATOM 1363 O O . LEU A 1 178 ? 12.410 7.052 -13.502 1.00 95.31 178 LEU A O 1
ATOM 1367 N N . PHE A 1 179 ? 11.622 5.329 -12.292 1.00 93.88 179 PHE A N 1
ATOM 1368 C CA . PHE A 1 179 ? 12.675 5.304 -11.276 1.00 93.88 179 PHE A CA 1
ATOM 1369 C C . PHE A 1 179 ? 13.347 3.931 -11.236 1.00 93.88 179 PHE A C 1
ATOM 1371 O O . PHE A 1 179 ? 12.712 2.909 -11.509 1.00 93.88 179 PHE A O 1
ATOM 1378 N N . SER A 1 180 ? 14.633 3.908 -10.891 1.00 93.12 180 SER A N 1
ATOM 1379 C CA . SER A 1 180 ? 15.402 2.679 -10.693 1.00 93.12 180 SER A CA 1
ATOM 1380 C C . SER A 1 180 ? 15.638 2.443 -9.204 1.00 93.12 180 SER A C 1
ATOM 1382 O O . SER A 1 180 ? 15.980 3.376 -8.479 1.00 93.12 180 SER A O 1
ATOM 1384 N N . ILE A 1 181 ? 15.485 1.204 -8.727 1.00 94.06 181 ILE A N 1
ATOM 1385 C CA . ILE A 1 181 ? 15.663 0.903 -7.292 1.00 94.06 181 ILE A CA 1
ATOM 1386 C C . ILE A 1 181 ? 17.112 1.180 -6.851 1.00 94.06 181 ILE A C 1
ATOM 1388 O O . ILE A 1 181 ? 17.330 1.719 -5.771 1.00 94.06 181 ILE A O 1
ATOM 1392 N N . ASP A 1 182 ? 18.094 0.895 -7.706 1.00 93.00 182 ASP A N 1
ATOM 1393 C CA . ASP A 1 182 ? 19.533 1.114 -7.481 1.00 93.00 182 ASP A CA 1
ATOM 1394 C C . ASP A 1 182 ? 19.955 2.587 -7.410 1.00 93.00 182 ASP A C 1
ATOM 1396 O O . ASP A 1 182 ? 21.020 2.906 -6.888 1.00 93.00 182 ASP A O 1
ATOM 1400 N N . GLU A 1 183 ? 19.111 3.512 -7.870 1.00 90.81 183 GLU A N 1
ATOM 1401 C CA . GLU A 1 183 ? 19.364 4.949 -7.720 1.00 90.81 183 GLU A CA 1
ATOM 1402 C C . GLU A 1 183 ? 18.975 5.446 -6.312 1.00 90.81 183 GLU A C 1
ATOM 1404 O O . GLU A 1 183 ? 19.504 6.448 -5.818 1.00 90.81 183 GLU A O 1
ATOM 1409 N N . ALA A 1 184 ? 18.084 4.724 -5.626 1.00 88.38 184 ALA A N 1
ATOM 1410 C CA . ALA A 1 184 ? 17.633 5.046 -4.276 1.00 88.38 184 ALA A CA 1
ATOM 1411 C C . ALA A 1 184 ? 18.245 4.146 -3.193 1.00 88.38 184 ALA A C 1
ATOM 1413 O O . ALA A 1 184 ? 18.521 4.639 -2.099 1.00 88.38 184 ALA A O 1
ATOM 1414 N N . ALA A 1 185 ? 18.506 2.877 -3.485 1.00 89.88 185 ALA A N 1
ATOM 1415 C CA . ALA A 1 185 ? 18.985 1.886 -2.531 1.00 89.88 185 ALA A CA 1
ATOM 1416 C C . ALA A 1 185 ? 20.347 1.312 -2.931 1.00 89.88 185 ALA A C 1
ATOM 1418 O O . ALA A 1 185 ? 20.701 1.265 -4.105 1.00 89.88 185 ALA A O 1
ATOM 1419 N N . THR A 1 186 ? 21.098 0.816 -1.947 1.00 90.12 186 THR A N 1
ATOM 1420 C CA . THR A 1 186 ? 22.325 0.039 -2.172 1.00 90.12 186 THR A CA 1
ATOM 1421 C C . THR A 1 186 ? 21.935 -1.375 -2.592 1.00 90.12 186 THR A C 1
ATOM 1423 O O . THR A 1 186 ? 21.902 -2.289 -1.769 1.00 90.12 186 THR A O 1
ATOM 1426 N N . VAL A 1 187 ? 21.573 -1.509 -3.864 1.00 91.06 187 VAL A N 1
ATOM 1427 C CA . VAL A 1 187 ? 21.198 -2.757 -4.536 1.00 91.06 187 VAL A CA 1
ATOM 1428 C C . VAL A 1 187 ? 21.981 -2.867 -5.843 1.00 91.06 187 VAL A C 1
ATOM 1430 O O . VAL A 1 187 ? 22.587 -1.896 -6.305 1.00 91.06 187 VAL A O 1
ATOM 1433 N N . ALA A 1 188 ? 22.015 -4.051 -6.440 1.00 90.12 188 ALA A N 1
ATOM 1434 C CA . ALA A 1 188 ? 22.681 -4.256 -7.713 1.00 90.12 188 ALA A CA 1
ATOM 1435 C C . ALA A 1 188 ? 22.026 -3.401 -8.818 1.00 90.12 188 ALA A C 1
ATOM 1437 O O . ALA A 1 188 ? 20.792 -3.309 -8.882 1.00 90.12 188 ALA A O 1
ATOM 1438 N N . PRO A 1 189 ? 22.835 -2.803 -9.715 1.00 90.00 189 PRO A N 1
ATOM 1439 C CA . PRO A 1 189 ? 22.329 -1.897 -10.732 1.00 90.00 189 PRO A CA 1
ATOM 1440 C C . PRO A 1 189 ? 21.382 -2.608 -11.691 1.00 90.00 189 PRO A C 1
ATOM 1442 O O . PRO A 1 189 ? 21.525 -3.805 -11.981 1.00 90.00 189 PRO A O 1
ATOM 1445 N N . LEU A 1 190 ? 20.419 -1.849 -12.211 1.00 87.69 190 LEU A N 1
ATOM 1446 C CA . LEU A 1 190 ? 19.527 -2.347 -13.246 1.00 87.69 190 LEU A CA 1
ATOM 1447 C C . LEU A 1 190 ? 20.348 -2.770 -14.472 1.00 87.69 190 LEU A C 1
ATOM 1449 O O . LEU A 1 190 ? 21.213 -2.040 -14.952 1.00 87.69 190 LEU A O 1
ATOM 1453 N N . ARG A 1 191 ? 20.088 -3.979 -14.977 1.00 79.75 191 ARG A N 1
ATOM 1454 C CA . ARG A 1 191 ? 20.906 -4.620 -16.017 1.00 79.75 191 ARG A CA 1
ATOM 1455 C C . ARG A 1 191 ? 21.074 -3.738 -17.271 1.00 79.75 191 ARG A C 1
ATOM 1457 O O . ARG A 1 191 ? 20.154 -3.627 -18.075 1.00 79.75 191 ARG A O 1
ATOM 1464 N N . GLU A 1 192 ? 22.290 -3.233 -17.494 1.00 63.72 192 GLU A N 1
ATOM 1465 C CA . GLU A 1 192 ? 22.627 -2.242 -18.542 1.00 63.72 192 GLU A CA 1
ATOM 1466 C C . GLU A 1 192 ? 22.417 -2.711 -19.998 1.00 63.72 192 GLU A C 1
ATOM 1468 O O . GLU A 1 192 ? 22.367 -1.893 -20.909 1.00 63.72 192 GLU A O 1
ATOM 1473 N N . HIS A 1 193 ? 22.266 -4.020 -20.238 1.00 67.19 193 HIS A N 1
ATOM 1474 C CA . HIS A 1 193 ? 22.185 -4.609 -21.587 1.00 67.19 193 HIS A CA 1
ATOM 1475 C C . HIS A 1 193 ? 20.900 -5.415 -21.825 1.00 67.19 193 HIS A C 1
ATOM 1477 O O . HIS A 1 193 ? 20.847 -6.282 -22.701 1.00 67.19 193 HIS A O 1
ATOM 1483 N N . ALA A 1 194 ? 19.864 -5.197 -21.016 1.00 74.00 194 ALA A N 1
ATOM 1484 C CA . ALA A 1 194 ? 18.576 -5.827 -21.264 1.00 74.00 194 ALA A CA 1
ATOM 1485 C C . ALA A 1 194 ? 17.944 -5.247 -22.545 1.00 74.00 194 ALA A C 1
ATOM 1487 O O . ALA A 1 194 ? 18.018 -4.048 -22.790 1.00 74.00 194 ALA A O 1
ATOM 1488 N N . THR A 1 195 ? 17.320 -6.086 -23.378 1.00 83.31 195 THR A N 1
ATOM 1489 C CA . THR A 1 195 ? 16.535 -5.612 -24.540 1.00 83.31 195 THR A CA 1
ATOM 1490 C C . THR A 1 195 ? 15.130 -5.167 -24.138 1.00 83.31 195 THR A C 1
ATOM 1492 O O . THR A 1 195 ? 14.502 -4.361 -24.823 1.00 83.31 195 THR A O 1
ATOM 1495 N N . HIS A 1 196 ? 14.641 -5.713 -23.027 1.00 88.69 196 HIS A N 1
ATOM 1496 C CA . HIS A 1 196 ? 13.338 -5.435 -22.452 1.00 88.69 196 HIS A CA 1
ATOM 1497 C C . HIS A 1 196 ? 13.484 -5.255 -20.946 1.00 88.69 196 HIS A C 1
ATOM 1499 O O . HIS A 1 196 ? 14.297 -5.935 -20.318 1.00 88.69 196 HIS A O 1
ATOM 1505 N N . LEU A 1 197 ? 12.650 -4.391 -20.389 1.00 92.06 197 LEU A N 1
ATOM 1506 C CA . LEU A 1 197 ? 12.492 -4.176 -18.958 1.00 92.06 197 LEU A CA 1
ATOM 1507 C C . LEU A 1 197 ? 11.025 -4.367 -18.586 1.00 92.06 197 LEU A C 1
ATOM 1509 O O . LEU A 1 197 ? 10.146 -4.423 -19.451 1.00 92.06 197 LEU A O 1
ATOM 1513 N N . TYR A 1 198 ? 10.768 -4.441 -17.290 1.00 91.88 198 TYR A N 1
ATOM 1514 C CA . TYR A 1 198 ? 9.429 -4.339 -16.743 1.00 91.88 198 TYR A CA 1
ATOM 1515 C C . TYR A 1 198 ? 9.296 -3.033 -15.967 1.00 91.88 198 TYR A C 1
ATOM 1517 O O . TYR A 1 198 ? 10.219 -2.618 -15.269 1.00 91.88 198 TYR A O 1
ATOM 1525 N N . VAL A 1 199 ? 8.141 -2.395 -16.091 1.00 94.44 199 VAL A N 1
ATOM 1526 C CA . VAL A 1 199 ? 7.743 -1.226 -15.315 1.00 94.44 199 VAL A CA 1
ATOM 1527 C C . VAL A 1 199 ? 6.626 -1.652 -14.381 1.00 94.44 199 VAL A C 1
ATOM 1529 O O . VAL A 1 199 ? 5.547 -2.034 -14.830 1.00 94.44 199 VAL A O 1
ATOM 1532 N N . VAL A 1 200 ? 6.889 -1.584 -13.082 1.00 89.12 200 VAL A N 1
ATOM 1533 C CA . VAL A 1 200 ? 5.894 -1.763 -12.026 1.00 89.12 200 VAL A CA 1
ATOM 1534 C C . VAL A 1 200 ? 5.317 -0.388 -11.717 1.00 89.12 200 VAL A C 1
ATOM 1536 O O . VAL A 1 200 ? 5.985 0.442 -11.102 1.00 89.12 200 VAL A O 1
ATOM 1539 N N . ALA A 1 201 ? 4.109 -0.118 -12.205 1.00 84.69 201 ALA A N 1
ATOM 1540 C CA . ALA A 1 201 ? 3.442 1.156 -11.984 1.00 84.69 201 ALA A CA 1
ATOM 1541 C C . ALA A 1 201 ? 2.680 1.147 -10.655 1.00 84.69 201 ALA A C 1
ATOM 1543 O O . ALA A 1 201 ? 2.091 0.133 -10.271 1.00 84.69 201 ALA A O 1
ATOM 1544 N N . PHE A 1 202 ? 2.689 2.285 -9.969 1.00 77.50 202 PHE A N 1
ATOM 1545 C CA . PHE A 1 202 ? 1.949 2.505 -8.734 1.00 77.50 202 PHE A CA 1
ATOM 1546 C C . PHE A 1 202 ? 1.444 3.955 -8.648 1.00 77.50 202 PHE A C 1
ATOM 1548 O O . PHE A 1 202 ? 2.063 4.867 -9.215 1.00 77.50 202 PHE A O 1
ATOM 1555 N N . 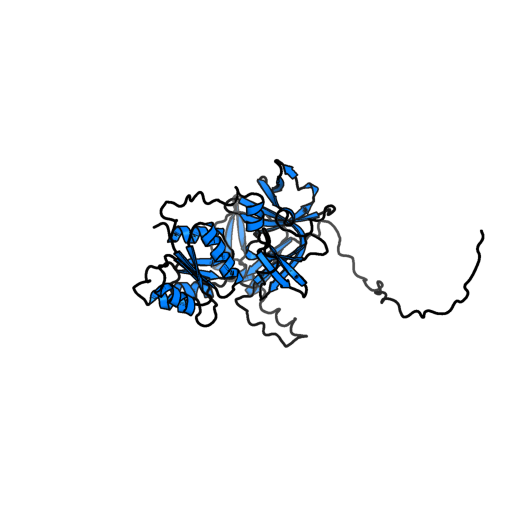PRO A 1 203 ? 0.306 4.189 -7.972 1.00 67.31 203 PRO A N 1
ATOM 1556 C CA . PRO A 1 203 ? -0.226 5.530 -7.787 1.00 67.31 203 PRO A CA 1
ATOM 1557 C C . PRO A 1 203 ? 0.611 6.325 -6.774 1.00 67.31 203 PRO A C 1
ATOM 1559 O O . PRO A 1 203 ? 1.050 5.797 -5.754 1.00 67.31 203 PRO A O 1
ATOM 1562 N N . LEU A 1 204 ? 0.787 7.616 -7.056 1.00 66.81 204 LEU A N 1
ATOM 1563 C CA . LEU A 1 204 ? 1.363 8.604 -6.149 1.00 66.81 204 LEU A CA 1
ATOM 1564 C C . LEU A 1 204 ? 0.553 9.907 -6.256 1.00 66.81 204 LEU A C 1
ATOM 1566 O O . LEU A 1 204 ? 0.854 10.815 -7.024 1.00 66.81 204 LEU A O 1
ATOM 1570 N N . GLY A 1 205 ? -0.533 10.013 -5.519 1.00 63.00 205 GLY A N 1
ATOM 1571 C CA . GLY A 1 205 ? -1.364 11.189 -5.383 1.00 63.00 205 GLY A CA 1
ATOM 1572 C C . GLY A 1 205 ? -2.305 11.261 -6.565 1.00 63.00 205 GLY A C 1
ATOM 1573 O O . GLY A 1 205 ? -3.176 10.421 -6.746 1.00 63.00 205 GLY A O 1
ATOM 1574 N N . GLN A 1 206 ? -2.131 12.291 -7.388 1.00 63.25 206 GLN A N 1
ATOM 1575 C CA . GLN A 1 206 ? -2.872 12.444 -8.646 1.00 63.25 206 GLN A CA 1
ATOM 1576 C C . GLN A 1 206 ? -2.046 12.020 -9.866 1.00 63.25 206 GLN A C 1
ATOM 1578 O O . GLN A 1 206 ? -2.485 12.207 -10.999 1.00 63.25 206 GLN A O 1
ATOM 1583 N N . ARG A 1 207 ? -0.830 11.502 -9.656 1.00 75.56 207 ARG A N 1
ATOM 1584 C CA . ARG A 1 207 ? 0.036 11.009 -10.730 1.00 75.56 207 ARG A CA 1
ATOM 1585 C C . ARG A 1 207 ? 0.308 9.529 -10.545 1.00 75.56 207 ARG A C 1
ATOM 1587 O O . ARG A 1 207 ? 0.079 8.952 -9.487 1.00 75.56 207 ARG A O 1
ATOM 1594 N N . GLU A 1 208 ? 0.848 8.943 -11.593 1.00 81.44 208 GLU A N 1
ATOM 1595 C CA . GLU A 1 208 ? 1.326 7.577 -11.581 1.00 81.44 208 GLU A CA 1
ATOM 1596 C C . GLU A 1 208 ? 2.828 7.561 -11.821 1.00 81.44 208 GLU A C 1
ATOM 1598 O O . GLU A 1 208 ? 3.365 8.433 -12.510 1.00 81.44 208 GLU A O 1
ATOM 1603 N N . VAL A 1 209 ? 3.501 6.590 -11.218 1.00 88.50 209 VAL A N 1
ATOM 1604 C CA . VAL A 1 209 ? 4.951 6.444 -11.267 1.00 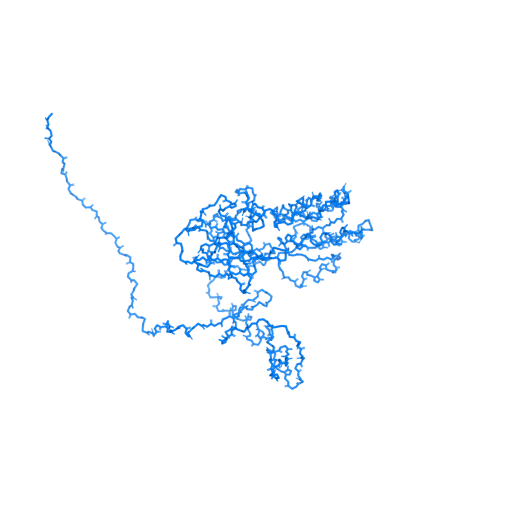88.50 209 VAL A CA 1
ATOM 1605 C C . VAL A 1 209 ? 5.297 4.992 -11.573 1.00 88.50 209 VAL A C 1
ATOM 1607 O O . VAL A 1 209 ? 4.604 4.086 -11.124 1.00 88.50 209 VAL A O 1
ATOM 1610 N N . GLY A 1 210 ? 6.363 4.763 -12.340 1.00 92.44 210 GLY A N 1
ATOM 1611 C CA . GLY A 1 210 ? 6.881 3.432 -12.639 1.00 92.44 210 GLY A CA 1
ATOM 1612 C C . GLY A 1 210 ? 8.217 3.142 -11.957 1.00 92.44 210 GLY A C 1
ATOM 1613 O O . GLY A 1 210 ? 9.129 3.964 -12.001 1.00 92.44 210 GLY A O 1
ATOM 1614 N N . ILE A 1 211 ? 8.365 1.950 -11.385 1.00 95.12 211 ILE A N 1
ATOM 1615 C CA . ILE A 1 211 ? 9.661 1.388 -10.991 1.00 95.12 211 ILE A CA 1
ATOM 1616 C C . ILE A 1 211 ? 10.132 0.420 -12.072 1.00 95.12 211 ILE A C 1
ATOM 1618 O O . ILE A 1 211 ? 9.412 -0.511 -12.430 1.00 95.12 211 ILE A O 1
ATOM 1622 N N . MET A 1 212 ? 11.338 0.629 -12.592 1.00 94.75 212 MET A N 1
ATOM 1623 C CA . MET A 1 212 ? 11.946 -0.277 -13.564 1.00 94.75 212 MET A CA 1
ATOM 1624 C C . MET A 1 212 ? 12.630 -1.446 -12.865 1.00 94.75 212 MET A C 1
ATOM 1626 O O . MET A 1 212 ? 13.414 -1.256 -11.936 1.00 94.75 212 MET A O 1
ATOM 1630 N N . VAL A 1 213 ? 12.370 -2.649 -13.368 1.00 94.06 213 VAL A N 1
ATOM 1631 C CA . VAL A 1 213 ? 13.004 -3.902 -12.946 1.00 94.06 213 VAL A CA 1
ATOM 1632 C C . VAL A 1 213 ? 13.362 -4.726 -14.183 1.00 94.06 213 VAL A C 1
ATOM 1634 O O . VAL A 1 213 ? 12.759 -4.572 -15.248 1.00 94.06 213 VAL A O 1
ATOM 1637 N N . SER A 1 214 ? 14.365 -5.596 -14.086 1.00 92.12 214 SER A N 1
ATOM 1638 C CA . SER A 1 214 ? 14.806 -6.397 -15.236 1.00 92.12 214 SER A CA 1
ATOM 1639 C C . SER A 1 214 ? 13.977 -7.664 -15.429 1.00 92.12 214 SER A C 1
ATOM 1641 O O . SER A 1 214 ? 13.819 -8.130 -16.558 1.00 92.12 214 SER A O 1
ATOM 1643 N N . GLU A 1 215 ? 13.417 -8.210 -14.352 1.00 89.44 215 GLU A N 1
ATOM 1644 C CA . GLU A 1 215 ? 12.671 -9.465 -14.382 1.00 89.44 215 GLU A CA 1
ATOM 1645 C C . GLU A 1 215 ? 11.552 -9.466 -13.336 1.00 89.44 215 GLU A C 1
ATOM 1647 O O . GLU A 1 215 ? 11.751 -9.024 -12.204 1.00 89.44 215 GLU A O 1
ATOM 1652 N N . ILE A 1 216 ? 10.392 -10.005 -13.717 1.00 86.81 216 ILE A N 1
ATOM 1653 C CA . ILE A 1 216 ? 9.345 -10.435 -12.787 1.00 86.81 216 ILE A CA 1
ATOM 1654 C C . ILE A 1 216 ? 9.533 -11.932 -12.570 1.00 86.81 216 ILE A C 1
ATOM 1656 O O . ILE A 1 216 ? 9.521 -12.689 -13.540 1.00 86.81 216 ILE A O 1
ATOM 1660 N N . ILE A 1 217 ? 9.730 -12.342 -11.320 1.00 83.00 217 ILE A N 1
ATOM 1661 C CA . ILE A 1 217 ? 9.917 -13.748 -10.964 1.00 83.00 217 ILE A CA 1
ATOM 1662 C C . ILE A 1 217 ? 8.552 -14.409 -10.780 1.00 83.00 217 ILE A C 1
ATOM 1664 O O . ILE A 1 217 ? 8.250 -15.374 -11.475 1.00 83.00 217 ILE A O 1
ATOM 1668 N N . ASP A 1 218 ? 7.749 -13.901 -9.839 1.00 78.94 218 ASP A N 1
ATOM 1669 C CA . ASP A 1 218 ? 6.462 -14.494 -9.461 1.00 78.94 218 ASP A CA 1
ATOM 1670 C C . ASP A 1 218 ? 5.627 -13.539 -8.588 1.00 78.94 218 ASP A C 1
ATOM 1672 O O . ASP A 1 218 ? 6.125 -12.513 -8.121 1.00 78.94 218 ASP A O 1
ATOM 1676 N N . ILE A 1 219 ? 4.370 -13.894 -8.326 1.00 77.56 219 ILE A N 1
ATOM 1677 C CA . ILE A 1 219 ? 3.550 -13.315 -7.261 1.00 77.56 219 ILE A CA 1
ATOM 1678 C C . ILE A 1 219 ? 3.345 -14.384 -6.200 1.00 77.56 219 ILE A C 1
ATOM 1680 O O . ILE A 1 219 ? 2.800 -15.451 -6.467 1.00 77.56 219 ILE A O 1
ATOM 1684 N N . ILE A 1 220 ? 3.731 -14.070 -4.973 1.00 68.06 220 ILE A N 1
ATOM 1685 C CA . ILE A 1 220 ? 3.652 -15.008 -3.859 1.00 68.06 220 ILE A CA 1
ATOM 1686 C C . ILE A 1 220 ? 2.833 -14.417 -2.726 1.00 68.06 220 ILE A C 1
ATOM 1688 O O . ILE A 1 220 ? 2.709 -13.201 -2.609 1.00 68.06 220 ILE A O 1
ATOM 1692 N N . THR A 1 221 ? 2.324 -15.281 -1.856 1.00 68.31 221 THR A N 1
ATOM 1693 C CA . THR A 1 221 ? 1.721 -14.876 -0.588 1.00 68.31 221 THR A CA 1
ATOM 1694 C C . THR A 1 221 ? 2.506 -15.523 0.538 1.00 68.31 221 THR A C 1
ATOM 1696 O O . THR A 1 221 ? 2.685 -16.738 0.538 1.00 68.31 221 THR A O 1
ATOM 1699 N N . VAL A 1 222 ? 3.028 -14.718 1.461 1.00 65.38 222 VAL A N 1
ATOM 1700 C CA . VAL A 1 222 ? 3.885 -15.201 2.545 1.00 65.38 222 VAL A CA 1
ATOM 1701 C C . VAL A 1 222 ? 3.406 -14.629 3.866 1.00 65.38 222 VAL A C 1
ATOM 1703 O O . VAL A 1 222 ? 3.245 -13.420 4.007 1.00 65.38 222 VAL A O 1
ATOM 1706 N N . ALA A 1 223 ? 3.235 -15.501 4.851 1.00 62.91 223 ALA A N 1
ATOM 1707 C CA . ALA A 1 223 ? 3.227 -15.117 6.254 1.00 62.91 223 ALA A CA 1
ATOM 1708 C C . ALA A 1 223 ? 4.673 -15.160 6.770 1.00 62.91 223 ALA A C 1
ATOM 1710 O O . ALA A 1 223 ? 5.072 -16.086 7.473 1.00 62.91 223 ALA A O 1
ATOM 1711 N N . ALA A 1 224 ? 5.505 -14.226 6.306 1.00 58.22 224 ALA A N 1
ATOM 1712 C CA . ALA A 1 224 ? 6.909 -14.160 6.701 1.00 58.22 224 ALA A CA 1
ATOM 1713 C C . ALA A 1 224 ? 7.099 -13.155 7.830 1.00 58.22 224 ALA A C 1
ATOM 1715 O O . ALA A 1 224 ? 6.587 -12.038 7.776 1.00 58.22 224 ALA A O 1
ATOM 1716 N N . THR A 1 225 ? 7.925 -13.523 8.805 1.00 60.69 225 THR A N 1
ATOM 1717 C CA . THR A 1 225 ? 8.493 -12.565 9.748 1.00 60.69 225 THR A CA 1
ATOM 1718 C C . THR A 1 225 ? 9.433 -11.645 8.976 1.00 60.69 225 THR A C 1
ATOM 1720 O O . THR A 1 225 ? 10.456 -12.084 8.447 1.00 60.69 225 THR A O 1
ATOM 1723 N N . ILE A 1 226 ? 9.054 -10.376 8.866 1.00 68.50 226 ILE A N 1
ATOM 1724 C CA . ILE A 1 226 ? 9.855 -9.350 8.203 1.00 68.50 226 ILE A CA 1
ATOM 1725 C C . ILE A 1 226 ? 10.908 -8.864 9.198 1.00 68.50 226 ILE A C 1
ATOM 1727 O O . ILE A 1 226 ? 10.566 -8.332 10.255 1.00 68.50 226 ILE A O 1
ATOM 1731 N N . ASP A 1 227 ? 12.180 -9.040 8.853 1.00 67.44 227 ASP A N 1
ATOM 1732 C CA . ASP A 1 227 ? 13.285 -8.375 9.535 1.00 67.44 227 ASP A CA 1
ATOM 1733 C C . ASP A 1 227 ? 13.443 -6.980 8.939 1.00 67.44 227 ASP A C 1
ATOM 1735 O O . ASP A 1 227 ? 13.845 -6.808 7.791 1.00 67.44 227 ASP A O 1
ATOM 1739 N N . ASP A 1 228 ? 13.107 -5.965 9.713 1.00 63.56 228 ASP A N 1
ATOM 1740 C CA . ASP A 1 228 ? 13.148 -4.577 9.271 1.00 63.56 228 ASP A CA 1
ATOM 1741 C C . ASP A 1 228 ? 14.223 -3.738 9.966 1.00 63.56 228 ASP A C 1
ATOM 1743 O O . ASP A 1 228 ? 14.261 -2.512 9.816 1.00 63.56 228 ASP A O 1
ATOM 1747 N N . ALA A 1 229 ? 15.114 -4.402 10.702 1.00 61.34 229 ALA A N 1
ATOM 1748 C CA . ALA A 1 229 ? 16.333 -3.805 11.218 1.00 61.34 229 ALA A CA 1
ATOM 1749 C C . ALA A 1 229 ? 17.486 -4.044 10.238 1.00 61.34 229 ALA A C 1
ATOM 1751 O O . ALA A 1 229 ? 18.249 -3.125 9.923 1.00 61.34 229 ALA A O 1
ATOM 1752 N N . THR A 1 230 ? 17.594 -5.264 9.712 1.00 61.38 230 THR A N 1
ATOM 1753 C CA . THR A 1 230 ? 18.691 -5.649 8.828 1.00 61.38 230 THR A CA 1
ATOM 1754 C C . THR A 1 230 ? 18.412 -5.160 7.402 1.00 61.38 230 THR A C 1
ATOM 1756 O O . THR A 1 230 ? 17.398 -5.501 6.801 1.00 61.38 230 THR A O 1
ATOM 1759 N N . HIS A 1 231 ? 19.334 -4.371 6.838 1.00 66.31 231 HIS A N 1
ATOM 1760 C CA . HIS A 1 231 ? 19.275 -3.796 5.479 1.00 66.31 231 HIS A CA 1
ATOM 1761 C C . HIS A 1 231 ? 18.287 -2.641 5.259 1.00 66.31 231 HIS A C 1
ATOM 1763 O O . HIS A 1 231 ? 18.103 -2.227 4.113 1.00 66.31 231 HIS A O 1
ATOM 1769 N N . LYS A 1 232 ? 17.692 -2.070 6.315 1.00 73.75 232 LYS A N 1
ATOM 1770 C CA . LYS A 1 232 ? 16.872 -0.861 6.175 1.00 73.75 232 LYS A CA 1
ATOM 1771 C C . LYS A 1 232 ? 17.716 0.298 5.646 1.00 73.75 232 LYS A C 1
ATOM 1773 O O . LYS A 1 232 ? 18.718 0.689 6.243 1.00 73.75 232 LYS A O 1
ATOM 1778 N N . GLN A 1 233 ? 17.280 0.865 4.531 1.00 80.38 233 GLN A N 1
ATOM 1779 C CA . GLN A 1 233 ? 17.934 1.983 3.856 1.00 80.38 233 GLN A CA 1
ATOM 1780 C C . GLN A 1 233 ? 16.910 2.711 2.977 1.00 80.38 233 GLN A C 1
ATOM 1782 O O . GLN A 1 233 ? 15.841 2.160 2.720 1.00 80.38 233 GLN A O 1
ATOM 1787 N N . PRO A 1 234 ? 17.188 3.933 2.492 1.00 77.12 234 PRO A N 1
ATOM 1788 C CA . PRO A 1 234 ? 16.292 4.587 1.545 1.00 77.12 234 PRO A CA 1
ATOM 1789 C C . PRO A 1 234 ? 15.948 3.661 0.368 1.00 77.12 234 PRO A C 1
ATOM 1791 O O . PRO A 1 234 ? 16.841 3.088 -0.250 1.00 77.12 234 PRO A O 1
ATOM 1794 N N . GLY A 1 235 ? 14.654 3.480 0.102 1.00 83.06 235 GLY A N 1
ATOM 1795 C CA . GLY A 1 235 ? 14.141 2.585 -0.938 1.00 83.06 235 GLY A CA 1
ATOM 1796 C C . GLY A 1 235 ? 13.996 1.105 -0.554 1.00 83.06 235 GLY A C 1
ATOM 1797 O O . GLY A 1 235 ? 13.427 0.352 -1.341 1.00 83.06 235 GLY A O 1
ATOM 1798 N N . ILE A 1 236 ? 14.427 0.687 0.644 1.00 89.25 236 ILE A N 1
ATOM 1799 C CA . ILE A 1 236 ? 14.258 -0.678 1.175 1.00 89.25 236 ILE A CA 1
ATOM 1800 C C . ILE A 1 236 ? 13.658 -0.615 2.584 1.00 89.25 236 ILE A C 1
ATOM 1802 O O . ILE A 1 236 ? 14.277 -0.111 3.525 1.00 89.25 236 ILE A O 1
ATOM 1806 N N . MET A 1 237 ? 12.449 -1.155 2.739 1.00 76.88 237 MET A N 1
ATOM 1807 C CA . MET A 1 237 ? 11.693 -1.123 4.000 1.00 76.88 237 MET A CA 1
ATOM 1808 C C . MET A 1 237 ? 12.116 -2.214 4.994 1.00 76.88 237 MET A C 1
ATOM 1810 O O . MET A 1 237 ? 11.854 -2.076 6.186 1.00 76.88 237 MET A O 1
ATOM 1814 N N . GLY A 1 238 ? 12.756 -3.281 4.515 1.00 83.69 238 GLY A N 1
ATOM 1815 C CA . GLY A 1 238 ? 13.195 -4.420 5.317 1.00 83.69 238 GLY A CA 1
ATOM 1816 C C . GLY A 1 238 ? 13.627 -5.591 4.440 1.00 83.69 238 GLY A C 1
ATOM 1817 O O . GLY A 1 238 ? 13.830 -5.437 3.235 1.00 83.69 238 GLY A O 1
ATOM 1818 N N . ALA A 1 239 ? 13.739 -6.768 5.036 1.00 85.00 239 ALA A N 1
ATOM 1819 C CA . ALA A 1 239 ? 14.065 -8.012 4.365 1.00 85.00 239 ALA A CA 1
ATOM 1820 C C . ALA A 1 239 ? 13.229 -9.171 4.922 1.00 85.00 239 ALA A C 1
ATOM 1822 O O . ALA A 1 239 ? 12.815 -9.182 6.078 1.00 85.00 239 ALA A O 1
ATOM 1823 N N . ALA A 1 240 ? 12.996 -10.179 4.093 1.00 84.06 240 ALA A N 1
ATOM 1824 C CA . ALA A 1 240 ? 12.341 -11.415 4.495 1.00 84.06 240 ALA A CA 1
ATOM 1825 C C . ALA A 1 240 ? 13.026 -12.612 3.834 1.00 84.06 240 ALA A C 1
ATOM 1827 O O . ALA A 1 240 ? 13.617 -12.493 2.757 1.00 84.06 240 ALA A O 1
ATOM 1828 N N . ILE A 1 241 ? 12.942 -13.783 4.466 1.00 81.94 241 ILE A N 1
ATOM 1829 C CA . ILE A 1 241 ? 13.376 -15.032 3.838 1.00 81.94 241 ILE A CA 1
ATOM 1830 C C . ILE A 1 241 ? 12.211 -15.564 3.015 1.00 81.94 241 ILE A C 1
ATOM 1832 O O . ILE A 1 241 ? 11.188 -15.979 3.552 1.00 81.94 241 ILE A O 1
ATOM 1836 N N . ILE A 1 242 ? 12.381 -15.561 1.700 1.00 81.25 242 ILE A N 1
ATOM 1837 C CA . ILE A 1 242 ? 11.363 -15.970 0.741 1.00 81.25 242 ILE A CA 1
ATOM 1838 C C . ILE A 1 242 ? 12.007 -16.954 -0.229 1.00 81.25 242 ILE A C 1
ATOM 1840 O O . ILE A 1 242 ? 13.061 -16.673 -0.796 1.00 81.25 242 ILE A O 1
ATOM 1844 N N . MET A 1 243 ? 11.389 -18.125 -0.415 1.00 78.69 243 MET A N 1
ATOM 1845 C CA . MET A 1 243 ? 11.940 -19.207 -1.248 1.00 78.69 243 MET A CA 1
ATOM 1846 C C . MET A 1 243 ? 13.398 -19.553 -0.882 1.00 78.69 243 MET A C 1
ATOM 1848 O O . MET A 1 243 ? 14.250 -19.713 -1.753 1.00 78.69 243 MET A O 1
ATOM 1852 N N . GLN A 1 244 ? 13.692 -19.624 0.424 1.00 82.75 244 GLN A N 1
ATOM 1853 C CA . GLN A 1 244 ? 15.034 -19.876 0.977 1.00 82.75 244 GLN A CA 1
ATOM 1854 C C . GLN A 1 244 ? 16.105 -18.839 0.579 1.00 82.75 244 GLN A C 1
ATOM 1856 O O . GLN A 1 244 ? 17.300 -19.103 0.698 1.00 82.75 244 GLN A O 1
ATOM 1861 N N . LYS A 1 245 ? 15.700 -17.644 0.133 1.00 86.56 245 LYS A N 1
ATOM 1862 C CA . LYS A 1 245 ? 16.600 -16.534 -0.193 1.00 86.56 245 LYS A CA 1
ATOM 1863 C C . LYS A 1 245 ? 16.252 -15.297 0.619 1.00 86.56 245 LYS A C 1
ATOM 1865 O O . LYS A 1 245 ? 15.078 -14.972 0.799 1.00 86.56 245 LYS A O 1
ATOM 1870 N N . ILE A 1 246 ? 17.281 -14.580 1.067 1.00 87.75 246 ILE A N 1
ATOM 1871 C CA . ILE A 1 246 ? 17.099 -13.233 1.610 1.00 87.75 246 ILE A CA 1
ATOM 1872 C C . ILE A 1 246 ? 16.561 -12.363 0.477 1.00 87.75 246 ILE A C 1
ATOM 1874 O O . ILE A 1 246 ? 17.161 -12.281 -0.593 1.00 87.75 246 ILE A O 1
ATOM 1878 N N . THR A 1 247 ? 15.404 -11.764 0.714 1.00 90.81 247 THR A N 1
ATOM 1879 C CA . THR A 1 247 ? 14.685 -10.936 -0.246 1.00 90.81 247 THR A CA 1
ATOM 1880 C C . THR A 1 247 ? 14.479 -9.565 0.357 1.00 90.81 247 THR A C 1
ATOM 1882 O O . THR A 1 247 ? 13.911 -9.449 1.442 1.00 90.81 247 THR A O 1
ATOM 1885 N N . LEU A 1 248 ? 14.946 -8.532 -0.338 1.00 92.44 248 LEU A N 1
ATOM 1886 C CA . LEU A 1 248 ? 14.784 -7.156 0.113 1.00 92.44 248 LEU A CA 1
ATOM 1887 C C . LEU A 1 248 ? 13.374 -6.663 -0.223 1.00 92.44 248 LEU A C 1
ATOM 1889 O O . LEU A 1 248 ? 12.920 -6.787 -1.360 1.00 92.44 248 LEU A O 1
ATOM 1893 N N . LEU A 1 249 ? 12.683 -6.097 0.759 1.00 89.25 249 LEU A N 1
ATOM 1894 C CA . LEU A 1 249 ? 11.361 -5.510 0.579 1.00 89.25 249 LEU A CA 1
ATOM 1895 C C . LEU A 1 249 ? 11.510 -4.062 0.105 1.00 89.25 249 LEU A C 1
ATOM 1897 O O . LEU A 1 249 ? 12.163 -3.247 0.758 1.00 89.25 249 LEU A O 1
ATOM 1901 N N . VAL A 1 250 ? 10.907 -3.737 -1.033 1.00 90.69 250 VAL A N 1
ATOM 1902 C CA . VAL A 1 250 ? 11.074 -2.450 -1.717 1.00 90.69 250 VAL A CA 1
ATOM 1903 C C . VAL A 1 250 ? 10.114 -1.406 -1.161 1.00 90.69 250 VAL A C 1
ATOM 1905 O O . VAL A 1 250 ? 8.902 -1.610 -1.161 1.00 90.69 250 VAL A O 1
ATOM 1908 N N . ASP A 1 251 ? 10.651 -0.250 -0.768 1.00 85.31 251 ASP A N 1
ATOM 1909 C CA . ASP A 1 251 ? 9.883 0.940 -0.390 1.00 85.31 251 ASP A CA 1
ATOM 1910 C C . ASP A 1 251 ? 9.684 1.868 -1.588 1.00 85.31 251 ASP A C 1
ATOM 1912 O O . ASP A 1 251 ? 10.486 2.768 -1.834 1.00 85.31 251 ASP A O 1
ATOM 1916 N N . LEU A 1 252 ? 8.600 1.644 -2.338 1.00 84.69 252 LEU A N 1
ATOM 1917 C CA . LEU A 1 252 ? 8.262 2.432 -3.529 1.00 84.69 252 LEU A CA 1
ATOM 1918 C C . LEU A 1 252 ? 8.170 3.934 -3.222 1.00 84.69 252 LEU A C 1
ATOM 1920 O O . LEU A 1 252 ? 8.686 4.760 -3.978 1.00 84.69 252 LEU A O 1
ATOM 1924 N N . PHE A 1 253 ? 7.556 4.292 -2.092 1.00 77.81 253 PHE A N 1
ATOM 1925 C CA . PHE A 1 253 ? 7.447 5.684 -1.671 1.00 77.81 253 PHE A CA 1
ATOM 1926 C C . PHE A 1 253 ? 8.807 6.227 -1.236 1.00 77.81 253 PHE A C 1
ATOM 1928 O O . PHE A 1 253 ? 9.165 7.327 -1.641 1.00 77.81 253 PHE A O 1
ATOM 1935 N N . GLY A 1 254 ? 9.599 5.458 -0.485 1.00 78.50 254 GLY A N 1
ATOM 1936 C CA . GLY A 1 254 ? 10.960 5.826 -0.089 1.00 78.50 254 GLY A CA 1
ATOM 1937 C C . GLY A 1 254 ? 11.907 6.058 -1.273 1.00 78.50 254 GLY A C 1
ATOM 1938 O O . GLY A 1 254 ? 12.732 6.974 -1.222 1.00 78.50 254 GLY A O 1
ATOM 1939 N N . ILE A 1 255 ? 11.760 5.293 -2.363 1.00 87.88 255 ILE A N 1
ATOM 1940 C CA . ILE A 1 255 ? 12.488 5.521 -3.624 1.00 87.88 255 ILE A CA 1
ATOM 1941 C C . ILE A 1 255 ? 12.155 6.908 -4.172 1.00 87.88 255 ILE A C 1
ATOM 1943 O O . ILE A 1 255 ? 13.054 7.722 -4.402 1.00 87.88 255 ILE A O 1
ATOM 1947 N N . VAL A 1 256 ? 10.863 7.209 -4.337 1.00 84.62 256 VAL A N 1
ATOM 1948 C CA . VAL A 1 256 ? 10.437 8.507 -4.875 1.00 84.62 256 VAL A CA 1
ATOM 1949 C C . VAL A 1 256 ? 10.790 9.647 -3.920 1.00 84.62 256 VAL A C 1
ATOM 1951 O O . VAL A 1 256 ? 11.243 10.687 -4.381 1.00 84.62 256 VAL A O 1
ATOM 1954 N N . ALA A 1 257 ? 10.685 9.448 -2.603 1.00 79.12 257 ALA A N 1
ATOM 1955 C CA . ALA A 1 257 ? 11.067 10.426 -1.581 1.00 79.12 257 ALA A CA 1
ATOM 1956 C C . ALA A 1 257 ? 12.515 10.884 -1.735 1.00 79.12 257 ALA A C 1
ATOM 1958 O O . ALA A 1 257 ? 12.817 12.070 -1.628 1.00 79.12 257 ALA A O 1
ATOM 1959 N N . LYS A 1 258 ? 13.416 9.932 -1.990 1.00 84.44 258 LYS A N 1
ATOM 1960 C CA . LYS A 1 258 ? 14.840 10.209 -2.150 1.00 84.44 258 LYS A CA 1
ATOM 1961 C C . LYS A 1 258 ? 15.153 10.869 -3.492 1.00 84.44 258 LYS A C 1
ATOM 1963 O O . LYS A 1 258 ? 16.021 11.735 -3.551 1.00 84.44 258 LYS A O 1
ATOM 1968 N N . MET A 1 259 ? 14.483 10.448 -4.562 1.00 87.06 259 MET A N 1
ATOM 1969 C CA . MET A 1 259 ? 14.834 10.843 -5.931 1.00 87.06 259 MET A CA 1
ATOM 1970 C C . MET A 1 259 ? 14.069 12.066 -6.453 1.00 87.06 259 MET A C 1
ATOM 1972 O O . MET A 1 259 ? 14.583 12.809 -7.288 1.00 87.06 259 MET A O 1
ATOM 1976 N N . ALA A 1 260 ? 12.847 12.275 -5.977 1.00 84.69 260 ALA A N 1
ATOM 1977 C CA . ALA A 1 260 ? 11.975 13.397 -6.306 1.00 84.69 260 ALA A CA 1
ATOM 1978 C C . ALA A 1 260 ? 11.251 13.878 -5.030 1.00 84.69 260 ALA A C 1
ATOM 1980 O O . ALA A 1 260 ? 10.026 13.742 -4.920 1.00 84.69 260 ALA A O 1
ATOM 1981 N N . PRO A 1 261 ? 11.989 14.422 -4.041 1.00 77.00 261 PRO A N 1
ATOM 1982 C CA . PRO A 1 261 ? 11.418 14.868 -2.768 1.00 77.00 261 PRO A CA 1
ATOM 1983 C C . PRO A 1 261 ? 10.296 15.897 -2.942 1.00 77.00 261 PRO A C 1
ATOM 1985 O O . PRO A 1 261 ? 9.391 15.953 -2.121 1.00 77.00 261 PRO A O 1
ATOM 1988 N N . GLU A 1 262 ? 10.303 16.663 -4.035 1.00 76.94 262 GLU A N 1
ATOM 1989 C CA . GLU A 1 262 ? 9.267 17.645 -4.360 1.00 76.94 262 GLU A CA 1
ATOM 1990 C C . GLU A 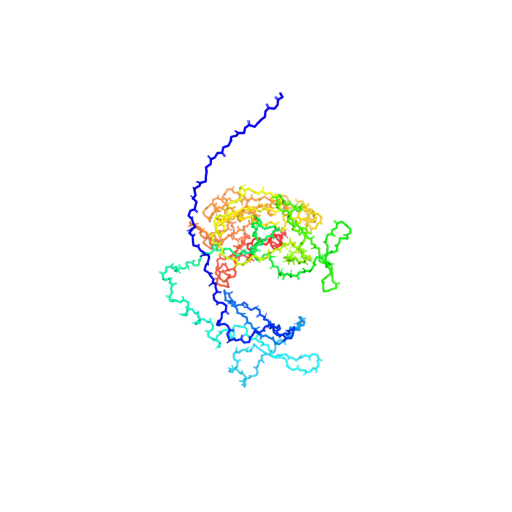1 262 ? 7.945 17.036 -4.869 1.00 76.94 262 GLU A C 1
ATOM 1992 O O . GLU A 1 262 ? 6.955 17.752 -5.032 1.00 76.94 262 GLU A O 1
ATOM 1997 N N . TRP A 1 263 ? 7.922 15.736 -5.185 1.00 72.75 263 TRP A N 1
ATOM 1998 C CA . TRP A 1 263 ? 6.722 15.014 -5.640 1.00 72.75 263 TRP A CA 1
ATOM 1999 C C . TRP A 1 263 ? 6.002 14.297 -4.537 1.00 72.75 263 TRP A C 1
ATOM 2001 O O . TRP A 1 263 ? 4.781 14.141 -4.603 1.00 72.75 263 TRP A O 1
ATOM 2011 N N . ILE A 1 264 ? 6.758 13.871 -3.536 1.00 61.19 264 ILE A N 1
ATOM 2012 C CA . ILE A 1 264 ? 6.142 13.609 -2.262 1.00 61.19 264 ILE A CA 1
ATOM 2013 C C . ILE A 1 264 ? 5.599 14.956 -1.838 1.00 61.19 264 ILE A C 1
ATOM 2015 O O . ILE A 1 264 ? 6.346 15.938 -1.826 1.00 61.19 264 ILE A O 1
ATOM 2019 N N . PRO A 1 265 ? 4.301 15.055 -1.535 1.00 47.28 265 PRO A N 1
ATOM 2020 C CA . PRO A 1 265 ? 3.874 16.179 -0.758 1.00 47.28 265 PRO A CA 1
ATOM 2021 C C . PRO A 1 265 ? 4.773 16.144 0.490 1.00 47.28 265 PRO A C 1
ATOM 2023 O O . PRO A 1 265 ? 4.511 15.394 1.426 1.00 47.28 265 PRO A O 1
ATOM 2026 N N . HIS A 1 266 ? 5.778 17.032 0.567 1.00 40.94 266 HIS A N 1
ATOM 2027 C CA . HIS A 1 266 ? 5.766 17.941 1.698 1.00 40.94 266 HIS A CA 1
ATOM 2028 C C . HIS A 1 266 ? 4.330 18.373 1.674 1.00 40.94 266 HIS A C 1
ATOM 2030 O O . HIS A 1 266 ? 3.905 19.047 0.729 1.00 40.94 266 HIS A O 1
ATOM 2036 N N . THR A 1 267 ? 3.513 17.780 2.532 1.00 37.44 267 THR A N 1
ATOM 2037 C CA . THR A 1 267 ? 2.186 18.293 2.682 1.00 37.44 267 THR A CA 1
ATOM 2038 C C . THR A 1 267 ? 2.443 19.784 2.852 1.00 37.44 267 THR A C 1
ATOM 2040 O O . THR A 1 267 ? 3.082 20.204 3.796 1.00 37.44 267 THR A O 1
ATOM 2043 N N . ASN A 1 268 ? 2.037 20.578 1.863 1.00 30.80 268 ASN A N 1
ATOM 2044 C CA . ASN A 1 268 ? 1.728 21.981 2.051 1.00 30.80 268 ASN A CA 1
ATOM 2045 C C . ASN A 1 268 ? 0.393 22.052 2.821 1.00 30.80 268 ASN A C 1
ATOM 2047 O O . ASN A 1 268 ? -0.326 23.035 2.766 1.00 30.80 268 ASN A O 1
ATOM 2051 N N . LEU A 1 269 ? 0.047 21.006 3.579 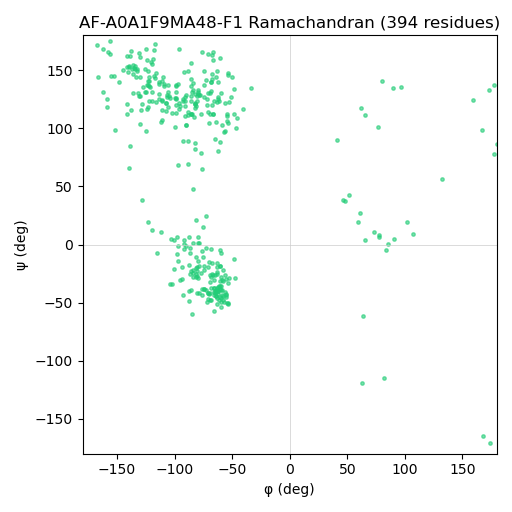1.00 38.69 269 LEU A N 1
ATOM 2052 C CA . LEU A 1 269 ? -0.053 21.200 5.011 1.00 38.69 269 LEU A CA 1
ATOM 2053 C C . LEU A 1 269 ? 1.342 21.605 5.519 1.00 38.69 269 LEU A C 1
ATOM 2055 O O . LEU A 1 269 ? 2.025 20.826 6.184 1.00 38.69 269 LEU A O 1
ATOM 2059 N N . SER A 1 270 ? 1.694 22.891 5.357 1.00 32.19 270 SER A N 1
ATOM 2060 C CA . SER A 1 270 ? 2.242 23.575 6.530 1.00 32.19 270 SER A CA 1
ATOM 2061 C C . SER A 1 270 ? 1.502 22.974 7.719 1.00 32.19 270 SER A C 1
ATOM 2063 O O . SER A 1 270 ? 0.278 22.802 7.569 1.00 32.19 270 SER A O 1
ATOM 2065 N N . PRO A 1 271 ? 2.146 22.597 8.837 1.00 35.06 271 PRO A N 1
ATOM 2066 C CA . PRO A 1 271 ? 1.357 22.459 10.038 1.00 35.06 271 PRO A CA 1
ATOM 2067 C C . PRO A 1 271 ? 0.496 23.722 10.031 1.00 35.06 271 PRO A C 1
ATOM 2069 O O . PRO A 1 271 ? 1.007 24.836 10.116 1.00 35.06 271 PRO A O 1
ATOM 2072 N N . THR A 1 272 ? -0.814 23.587 9.776 1.00 40.06 272 THR A N 1
ATOM 2073 C CA . THR A 1 272 ? -1.720 24.572 10.323 1.00 40.06 272 THR A CA 1
ATOM 2074 C C . THR A 1 272 ? -1.247 24.603 11.759 1.00 40.06 272 THR A C 1
ATOM 2076 O O . THR A 1 272 ? -0.949 23.532 12.291 1.00 40.06 272 THR A O 1
ATOM 2079 N N . ASP A 1 273 ? -1.059 25.761 12.373 1.00 45.34 273 ASP A N 1
ATOM 2080 C CA . ASP A 1 273 ? -0.541 25.811 13.748 1.00 45.34 273 ASP A CA 1
ATOM 2081 C C . ASP A 1 273 ? -1.292 24.835 14.709 1.00 45.34 273 ASP A C 1
ATOM 2083 O O . ASP A 1 273 ? -0.810 24.531 15.791 1.00 45.34 273 ASP A O 1
ATOM 2087 N N . SER A 1 274 ? -2.443 24.278 14.285 1.00 48.75 274 SER A N 1
ATOM 2088 C CA . SER A 1 274 ? -3.183 23.128 14.826 1.00 48.75 274 SER A CA 1
ATOM 2089 C C . SER A 1 274 ? -2.679 21.675 14.601 1.00 48.75 274 SER A C 1
ATOM 2091 O O . SER A 1 274 ? -3.117 20.809 15.352 1.00 48.75 274 SER A O 1
ATOM 2093 N N . ALA A 1 275 ? -1.848 21.336 13.604 1.00 48.56 275 ALA A N 1
ATOM 2094 C CA . ALA A 1 275 ? -1.388 19.955 13.339 1.00 48.56 275 ALA A CA 1
ATOM 2095 C C . ALA A 1 275 ? -0.181 19.556 14.208 1.00 48.56 275 ALA A C 1
ATOM 2097 O O . ALA A 1 275 ? 0.038 18.376 14.487 1.00 48.56 275 ALA A O 1
ATOM 2098 N N . GLN A 1 276 ? 0.587 20.546 14.670 1.00 53.22 276 GLN A N 1
ATOM 2099 C CA . GLN A 1 276 ? 1.709 20.346 15.578 1.00 53.22 276 GLN A CA 1
ATOM 2100 C C . GLN A 1 276 ? 1.181 19.946 16.963 1.00 53.22 276 GLN A C 1
ATOM 2102 O O . GLN A 1 276 ? 0.670 20.769 17.717 1.00 53.22 276 GLN A O 1
ATOM 2107 N N . GLY A 1 277 ? 1.298 18.658 17.295 1.00 66.19 277 GLY A N 1
ATOM 2108 C CA . GLY A 1 277 ? 0.971 18.136 18.626 1.00 66.19 277 GLY A CA 1
ATOM 2109 C C . GLY A 1 277 ? -0.316 17.318 18.733 1.00 66.19 277 GLY A C 1
ATOM 2110 O O . GLY A 1 277 ? -0.690 16.970 19.850 1.00 66.19 277 GLY A O 1
ATOM 2111 N N . GLN A 1 278 ? -0.975 16.971 17.623 1.00 87.56 278 GLN A N 1
ATOM 2112 C CA . GLN A 1 278 ? -2.020 15.940 17.657 1.00 87.56 278 GLN A CA 1
ATOM 2113 C C . GLN A 1 278 ? -1.383 14.550 17.788 1.00 87.56 278 GLN A C 1
ATOM 2115 O O . GLN A 1 278 ? -0.351 14.252 17.174 1.00 87.56 278 GLN A O 1
ATOM 2120 N N . HIS A 1 279 ? -1.978 13.720 18.636 1.00 93.56 279 HIS A N 1
ATOM 2121 C CA . HIS A 1 279 ? -1.439 12.432 19.048 1.00 93.56 279 HIS A CA 1
ATOM 2122 C C . HIS A 1 279 ? -2.229 11.291 18.404 1.00 93.56 279 HIS A C 1
ATOM 2124 O O . HIS A 1 279 ? -3.4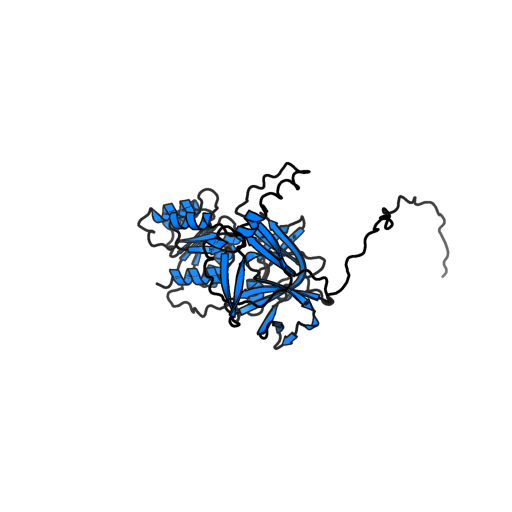38 11.168 18.604 1.00 93.56 279 HIS A O 1
ATOM 2130 N N . ILE A 1 280 ? -1.542 10.440 17.648 1.00 95.44 280 ILE A N 1
ATOM 2131 C CA . ILE A 1 280 ? -2.144 9.300 16.954 1.00 95.44 280 ILE A CA 1
ATOM 2132 C C . ILE A 1 280 ? -1.612 8.014 17.571 1.00 95.44 280 ILE A C 1
ATOM 2134 O O . ILE A 1 280 ? -0.401 7.819 17.641 1.00 95.44 280 ILE A O 1
ATOM 2138 N N . LEU A 1 281 ? -2.513 7.137 18.006 1.00 96.75 281 LEU A N 1
ATOM 2139 C CA . LEU A 1 281 ? -2.171 5.804 18.490 1.00 96.75 281 LEU A CA 1
ATOM 2140 C C . LEU A 1 281 ? -2.264 4.800 17.341 1.00 96.75 281 LEU A C 1
ATOM 2142 O O . LEU A 1 281 ? -3.313 4.685 16.714 1.00 96.75 281 LEU A O 1
ATOM 2146 N N . VAL A 1 282 ? -1.186 4.066 17.097 1.00 95.12 282 VAL A N 1
ATOM 2147 C CA . VAL A 1 282 ? -1.102 2.964 16.139 1.00 95.12 282 VAL A CA 1
ATOM 2148 C C . VAL A 1 282 ? -1.037 1.656 16.921 1.00 95.12 282 VAL A C 1
ATOM 2150 O O . VAL A 1 282 ? -0.074 1.420 17.650 1.00 95.12 282 VAL A O 1
ATOM 2153 N N . VAL A 1 283 ? -2.065 0.824 16.782 1.00 94.44 283 VAL A N 1
ATOM 2154 C CA . VAL A 1 283 ? -2.182 -0.487 17.429 1.00 94.44 283 VAL A CA 1
ATOM 2155 C C . VAL A 1 283 ? -2.091 -1.558 16.354 1.00 94.44 283 VAL A C 1
ATOM 2157 O O . VAL A 1 283 ? -3.000 -1.704 15.545 1.00 94.44 283 VAL A O 1
ATOM 2160 N N . GLU A 1 284 ? -0.958 -2.237 16.289 1.00 85.19 284 GLU A N 1
ATOM 2161 C CA . GLU A 1 284 ? -0.627 -3.177 15.219 1.00 85.19 284 GLU A CA 1
ATOM 2162 C C . GLU A 1 284 ? 0.450 -4.118 15.751 1.00 85.19 284 GLU A C 1
ATOM 2164 O O . GLU A 1 284 ? 1.491 -3.654 16.232 1.00 85.19 284 GLU A O 1
ATOM 2169 N N . ASP A 1 285 ? 0.185 -5.418 15.678 1.00 80.44 285 ASP A N 1
ATOM 2170 C CA . ASP A 1 285 ? 1.003 -6.471 16.273 1.00 80.44 285 ASP A CA 1
ATOM 2171 C C . ASP A 1 285 ? 2.233 -6.802 15.429 1.00 80.44 285 ASP A C 1
ATOM 2173 O O . ASP A 1 285 ? 3.282 -7.144 15.978 1.00 80.44 285 ASP A O 1
ATOM 2177 N N . SER A 1 286 ? 2.149 -6.607 14.110 1.00 75.19 286 SER A N 1
ATOM 2178 C CA . SER A 1 286 ? 3.302 -6.658 13.226 1.00 75.19 286 SER A CA 1
ATOM 2179 C C . SER A 1 286 ? 4.227 -5.467 13.486 1.00 75.19 286 SER A C 1
ATOM 2181 O O . SER A 1 286 ? 3.908 -4.325 13.120 1.00 75.19 286 SER A O 1
ATOM 2183 N N . PRO A 1 287 ? 5.443 -5.697 14.016 1.00 67.94 287 PRO A N 1
ATOM 2184 C CA . PRO A 1 287 ? 6.377 -4.611 14.298 1.00 67.94 287 PRO A CA 1
ATOM 2185 C C . PRO A 1 287 ? 6.724 -3.805 13.037 1.00 67.94 287 PRO A C 1
ATOM 2187 O O . PRO A 1 287 ? 6.955 -2.596 13.097 1.00 67.94 287 PRO A O 1
ATOM 2190 N N . PHE A 1 288 ? 6.715 -4.475 11.883 1.00 67.06 288 PHE A N 1
ATOM 2191 C CA . PHE A 1 288 ? 6.936 -3.874 10.578 1.00 67.06 288 PHE A CA 1
ATOM 2192 C C . PHE A 1 288 ? 5.820 -2.885 10.189 1.00 67.06 288 PHE A C 1
ATOM 2194 O O . PHE A 1 288 ? 6.119 -1.711 9.953 1.00 67.06 288 PHE A O 1
ATOM 2201 N N . PHE A 1 289 ? 4.543 -3.304 10.155 1.00 75.69 289 PHE A N 1
ATOM 2202 C CA . PHE A 1 289 ? 3.435 -2.395 9.800 1.00 75.69 289 PHE A CA 1
ATOM 2203 C C . PHE A 1 289 ? 3.304 -1.265 10.800 1.00 75.69 289 PHE A C 1
ATOM 2205 O O . PHE A 1 289 ? 3.111 -0.116 10.401 1.00 75.69 289 PHE A O 1
ATOM 2212 N N . ASN A 1 290 ? 3.485 -1.576 12.081 1.00 80.38 290 ASN A N 1
ATOM 2213 C CA . ASN A 1 290 ? 3.412 -0.593 13.139 1.00 80.38 290 ASN A CA 1
ATOM 2214 C C . ASN A 1 290 ? 4.422 0.538 12.893 1.00 80.38 290 ASN A C 1
ATOM 2216 O O . ASN A 1 290 ? 4.050 1.713 12.856 1.00 80.38 290 ASN A O 1
ATOM 2220 N N . ARG A 1 291 ? 5.685 0.191 12.605 1.00 71.31 291 ARG A N 1
ATOM 2221 C CA . ARG A 1 291 ? 6.731 1.175 12.294 1.00 71.31 291 ARG A CA 1
ATOM 2222 C C . ARG A 1 291 ? 6.478 1.934 10.996 1.00 71.31 291 ARG A C 1
ATOM 2224 O O . ARG A 1 291 ? 6.763 3.129 10.957 1.00 71.31 291 ARG A O 1
ATOM 2231 N N . GLN A 1 292 ? 5.947 1.287 9.959 1.00 75.06 292 GLN A N 1
ATOM 2232 C CA . GLN A 1 292 ? 5.601 1.960 8.701 1.00 75.06 292 GLN A CA 1
ATOM 2233 C C . GLN A 1 292 ? 4.513 3.017 8.912 1.00 75.06 292 GLN A C 1
ATOM 2235 O O . GLN A 1 292 ? 4.696 4.181 8.560 1.00 75.06 292 GLN A O 1
ATOM 2240 N N . ILE A 1 293 ? 3.413 2.637 9.564 1.00 84.31 293 ILE A N 1
ATOM 2241 C CA . ILE A 1 293 ? 2.294 3.541 9.842 1.00 84.31 293 ILE A CA 1
ATOM 2242 C C . ILE A 1 293 ? 2.745 4.669 10.780 1.00 84.31 293 ILE A C 1
ATOM 2244 O O . ILE A 1 293 ? 2.465 5.836 10.503 1.00 84.31 293 ILE A O 1
ATOM 2248 N N . CYS A 1 294 ? 3.508 4.361 11.836 1.00 81.19 294 CYS A N 1
ATOM 2249 C CA . CYS A 1 294 ? 4.099 5.379 12.709 1.00 81.19 294 CYS A CA 1
ATOM 2250 C C . CYS A 1 294 ? 5.012 6.340 11.934 1.00 81.19 294 CYS A C 1
ATOM 2252 O O . CYS A 1 294 ? 4.995 7.542 12.198 1.00 81.19 294 CYS A O 1
ATOM 2254 N N . GLY A 1 295 ? 5.786 5.831 10.971 1.00 75.44 295 GLY A N 1
ATOM 2255 C CA . GLY A 1 295 ? 6.615 6.634 10.076 1.00 75.44 295 GLY A CA 1
ATOM 2256 C C . GLY A 1 295 ? 5.782 7.615 9.255 1.00 75.44 295 GLY A C 1
ATOM 2257 O O . GLY A 1 295 ? 6.060 8.808 9.278 1.00 75.44 295 GLY A O 1
ATOM 2258 N N . PHE A 1 296 ? 4.701 7.152 8.619 1.00 81.06 296 PHE A N 1
ATOM 2259 C CA . PHE A 1 296 ? 3.793 8.019 7.854 1.00 81.06 296 PHE A CA 1
ATOM 2260 C C . PHE A 1 296 ? 3.179 9.127 8.717 1.00 81.06 296 PHE A C 1
ATOM 2262 O O . PHE A 1 296 ? 3.131 10.283 8.301 1.00 81.06 296 PHE A O 1
ATOM 2269 N N . VAL A 1 297 ? 2.746 8.771 9.930 1.00 85.25 297 VAL A N 1
ATOM 2270 C CA . VAL A 1 297 ? 2.194 9.698 10.927 1.00 85.25 297 VAL A CA 1
ATOM 2271 C C . VAL A 1 297 ? 3.233 10.754 11.325 1.00 85.25 297 VAL A C 1
ATOM 2273 O O . VAL A 1 297 ? 2.935 11.949 11.319 1.00 85.25 297 VAL A O 1
ATOM 2276 N N . SER A 1 298 ? 4.458 10.320 11.625 1.00 81.19 298 SER A N 1
ATOM 2277 C CA . SER A 1 298 ? 5.539 11.186 12.111 1.00 81.19 298 SER A CA 1
ATOM 2278 C C . SER A 1 298 ? 6.069 12.114 11.015 1.00 81.19 298 SER A C 1
ATOM 2280 O O . SER A 1 298 ? 6.247 13.306 11.255 1.00 81.19 298 SER A O 1
ATOM 2282 N N . ASP A 1 299 ? 6.243 11.597 9.795 1.00 74.19 299 ASP A N 1
ATOM 2283 C CA . ASP A 1 299 ? 6.637 12.369 8.608 1.00 74.19 299 ASP A CA 1
ATOM 2284 C C . ASP A 1 299 ? 5.65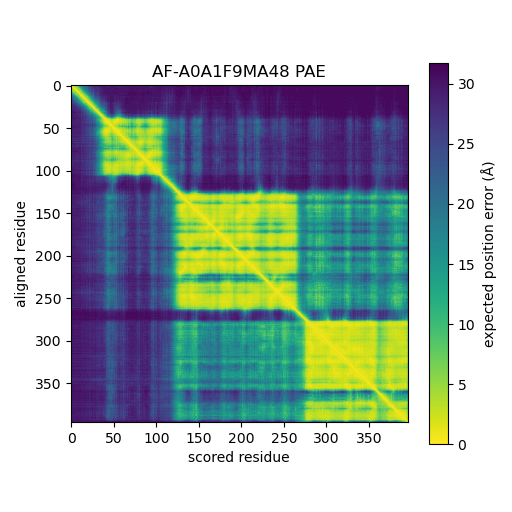0 13.503 8.300 1.00 74.19 299 ASP A C 1
ATOM 2286 O O . ASP A 1 299 ? 6.031 14.542 7.762 1.00 74.19 299 ASP A O 1
ATOM 2290 N N . ALA A 1 300 ? 4.371 13.306 8.628 1.00 73.88 300 ALA A N 1
ATOM 2291 C CA . ALA A 1 300 ? 3.324 14.303 8.449 1.00 73.88 300 ALA A CA 1
ATOM 2292 C C . ALA A 1 300 ? 3.227 15.323 9.600 1.00 73.88 300 ALA A C 1
ATOM 2294 O O . ALA A 1 300 ? 2.368 16.203 9.561 1.00 73.88 300 ALA A O 1
ATOM 2295 N N . GLY A 1 301 ? 4.097 15.228 10.612 1.00 77.12 301 GLY A N 1
ATOM 2296 C CA . GLY A 1 301 ? 4.178 16.169 11.733 1.00 77.12 301 GLY A CA 1
ATOM 2297 C C . GLY A 1 301 ? 3.320 15.816 12.954 1.00 77.12 301 GLY A C 1
ATOM 2298 O O . GLY A 1 301 ? 3.290 16.593 13.911 1.00 77.12 301 GLY A O 1
ATOM 2299 N N . TYR A 1 302 ? 2.650 14.661 12.955 1.00 87.06 302 TYR A N 1
ATOM 2300 C CA . TYR A 1 302 ? 1.880 14.162 14.098 1.00 87.06 302 TYR A CA 1
ATOM 2301 C C . TYR A 1 302 ? 2.767 13.391 15.084 1.00 87.06 302 TYR A C 1
ATOM 2303 O O . TYR A 1 302 ? 3.796 12.829 14.709 1.00 87.06 302 TYR A O 1
ATOM 2311 N N . LYS A 1 303 ? 2.353 13.301 16.355 1.00 89.88 303 LYS A N 1
ATOM 2312 C CA . LYS A 1 303 ? 3.038 12.449 17.339 1.00 89.88 303 LYS A CA 1
ATOM 2313 C C . LYS A 1 303 ? 2.451 11.039 17.301 1.00 89.88 303 LYS A C 1
ATOM 2315 O O . LYS A 1 303 ? 1.296 10.850 17.677 1.00 89.88 303 LYS A O 1
ATOM 2320 N N . ALA A 1 304 ? 3.250 10.062 16.882 1.00 89.88 304 ALA A N 1
ATOM 2321 C CA . ALA A 1 304 ? 2.860 8.656 16.887 1.00 89.88 304 ALA A CA 1
ATOM 2322 C C . ALA A 1 304 ? 3.112 8.003 18.258 1.00 89.88 304 ALA A C 1
ATOM 2324 O O . ALA A 1 304 ? 4.206 8.109 18.816 1.00 89.88 304 ALA A O 1
ATOM 2325 N N . PHE A 1 305 ? 2.110 7.295 18.770 1.00 92.75 305 PHE A N 1
ATOM 2326 C CA . PHE A 1 305 ? 2.223 6.319 19.851 1.00 92.75 305 PHE A CA 1
ATOM 2327 C C . PHE A 1 305 ? 2.005 4.929 19.265 1.00 92.75 305 PHE A C 1
ATOM 2329 O O . PHE A 1 305 ? 1.194 4.766 18.359 1.00 92.75 305 PHE A O 1
ATOM 2336 N N . SER A 1 306 ? 2.719 3.937 19.780 1.00 91.31 306 SER A N 1
ATOM 2337 C CA . SER A 1 306 ? 2.709 2.574 19.255 1.00 91.31 306 SER A CA 1
ATOM 2338 C C . SER A 1 306 ? 2.279 1.600 20.345 1.00 91.31 306 SER A C 1
ATOM 2340 O O . SER A 1 306 ? 2.734 1.723 21.481 1.00 91.31 306 SER A O 1
ATOM 2342 N N . ALA A 1 307 ? 1.410 0.660 19.984 1.00 90.06 307 ALA A N 1
ATOM 2343 C CA . ALA A 1 307 ? 1.038 -0.507 20.769 1.00 90.06 307 ALA A CA 1
ATOM 2344 C C . ALA A 1 307 ? 1.010 -1.753 19.877 1.00 90.06 307 ALA A C 1
ATOM 2346 O O . ALA A 1 307 ? 0.735 -1.661 18.680 1.00 90.06 307 ALA A O 1
ATOM 2347 N N . THR A 1 308 ? 1.262 -2.910 20.478 1.00 84.75 308 THR A N 1
ATOM 2348 C CA . THR A 1 308 ? 1.329 -4.213 19.801 1.00 84.75 308 THR A CA 1
ATOM 2349 C C . THR A 1 308 ? 0.034 -5.018 19.894 1.00 84.75 308 THR A C 1
ATOM 2351 O O . THR A 1 308 ? -0.145 -5.973 19.150 1.00 84.75 308 THR A O 1
ATOM 2354 N N . ASP A 1 309 ? -0.892 -4.636 20.773 1.00 84.62 309 ASP A N 1
ATOM 2355 C CA . ASP A 1 309 ? -2.225 -5.229 20.867 1.00 84.62 309 ASP A CA 1
ATOM 2356 C C . ASP A 1 309 ? -3.238 -4.268 21.516 1.00 84.62 309 ASP A C 1
ATOM 2358 O O . ASP A 1 309 ? -2.894 -3.180 21.999 1.00 84.62 309 ASP A O 1
ATOM 2362 N N . GLY A 1 310 ? -4.514 -4.668 21.554 1.00 91.62 310 GLY A N 1
ATOM 2363 C CA . GLY A 1 310 ? -5.576 -3.870 22.170 1.00 91.62 310 GLY A CA 1
ATOM 2364 C C . GLY A 1 310 ? -5.416 -3.640 23.681 1.00 91.62 310 GLY A C 1
ATOM 2365 O O . GLY A 1 310 ? -5.939 -2.653 24.205 1.00 91.62 310 GLY A O 1
ATOM 2366 N N . VAL A 1 311 ? -4.685 -4.502 24.401 1.00 92.56 311 VAL A N 1
ATOM 2367 C CA . VAL A 1 311 ? -4.436 -4.342 25.845 1.00 92.56 311 VAL A CA 1
ATOM 2368 C C . VAL A 1 311 ? -3.474 -3.180 26.072 1.00 92.56 311 VAL A C 1
ATOM 2370 O O . VAL A 1 311 ? -3.759 -2.281 26.869 1.00 92.56 311 VAL A O 1
ATOM 2373 N N . GLU A 1 312 ? -2.357 -3.172 25.349 1.00 92.50 312 GLU A N 1
ATOM 2374 C CA . GLU A 1 312 ? -1.379 -2.088 25.377 1.00 92.50 312 GLU A CA 1
ATOM 2375 C C . GLU A 1 312 ? -1.991 -0.780 24.854 1.00 92.50 312 GLU A C 1
ATOM 2377 O O . GLU A 1 312 ? -1.812 0.278 25.463 1.00 92.50 312 GLU A O 1
ATOM 2382 N N . GLY A 1 313 ? -2.809 -0.860 23.798 1.00 95.81 313 GLY A N 1
ATOM 2383 C CA . GLY A 1 313 ? -3.546 0.282 23.260 1.00 95.81 313 GLY A CA 1
ATOM 2384 C C . GLY A 1 313 ? -4.460 0.948 24.296 1.00 95.81 313 GLY A C 1
ATOM 2385 O O . GLY A 1 313 ? -4.451 2.173 24.432 1.00 95.81 313 GLY A O 1
ATOM 2386 N N . LEU A 1 314 ? -5.206 0.166 25.088 1.00 96.00 314 LEU A N 1
ATOM 2387 C CA . LEU A 1 314 ? -6.031 0.706 26.181 1.00 96.00 314 LEU A CA 1
ATOM 2388 C C . LEU A 1 314 ? -5.181 1.325 27.287 1.00 96.00 314 LEU A C 1
ATOM 2390 O O . LEU A 1 314 ? -5.531 2.380 27.813 1.00 96.00 314 LEU A O 1
ATOM 2394 N N . ALA A 1 315 ? -4.063 0.688 27.638 1.00 94.19 315 ALA A N 1
ATOM 2395 C CA . ALA A 1 315 ? -3.160 1.215 28.653 1.00 94.19 315 ALA A CA 1
ATOM 2396 C C . ALA A 1 315 ? -2.575 2.579 28.247 1.00 94.19 315 ALA A C 1
ATOM 2398 O O . ALA A 1 315 ? -2.402 3.444 29.107 1.00 94.19 315 ALA A O 1
ATOM 2399 N N . LEU A 1 316 ? -2.308 2.789 26.953 1.00 93.06 316 LEU A N 1
ATOM 2400 C CA . LEU A 1 316 ? -1.883 4.083 26.419 1.00 93.06 316 LEU A CA 1
ATOM 2401 C C . LEU A 1 316 ? -3.015 5.112 26.412 1.00 93.06 316 LEU A C 1
ATOM 2403 O O . LEU A 1 316 ? -2.777 6.244 26.820 1.00 93.06 316 LEU A O 1
ATOM 2407 N N . LEU A 1 317 ? -4.242 4.732 26.041 1.00 95.06 317 LEU A N 1
ATOM 2408 C CA . LEU A 1 317 ? -5.400 5.640 26.080 1.00 95.06 317 LEU A CA 1
ATOM 2409 C C . LEU A 1 317 ? -5.710 6.185 27.484 1.00 95.06 317 LEU A C 1
ATOM 2411 O O . LEU A 1 317 ? -6.243 7.286 27.612 1.00 95.06 317 LEU A O 1
ATOM 2415 N N . GLU A 1 318 ? -5.376 5.439 28.538 1.00 93.38 318 GLU A N 1
ATOM 2416 C CA . GLU A 1 318 ? -5.523 5.893 29.929 1.00 93.38 318 GLU A CA 1
ATOM 2417 C C . GLU A 1 318 ? -4.427 6.875 30.372 1.00 93.38 318 GLU A C 1
ATOM 2419 O O . GLU A 1 318 ? -4.623 7.645 31.312 1.00 93.38 318 GLU A O 1
ATOM 2424 N N . ARG A 1 319 ? -3.251 6.833 29.736 1.00 92.50 319 ARG A N 1
ATOM 2425 C CA . ARG A 1 319 ? -2.062 7.597 30.155 1.00 92.50 319 ARG A CA 1
ATOM 2426 C C . ARG A 1 319 ? -1.820 8.830 29.303 1.00 92.50 319 ARG A C 1
ATOM 2428 O O . ARG A 1 319 ? -1.319 9.833 29.803 1.00 92.50 319 ARG A O 1
ATOM 2435 N N . GLU A 1 320 ? -2.154 8.736 28.027 1.00 92.06 320 GLU A N 1
ATOM 2436 C CA . GLU A 1 320 ? -1.816 9.711 27.009 1.00 92.06 320 GLU A CA 1
ATOM 2437 C C . GLU A 1 320 ? -3.087 10.314 26.423 1.00 92.06 320 GLU A C 1
ATOM 2439 O O . GLU A 1 320 ? -4.105 9.648 26.233 1.00 92.06 320 GLU A O 1
ATOM 2444 N N . LYS A 1 321 ? -3.023 11.598 26.078 1.00 91.31 321 LYS A N 1
ATOM 2445 C CA . LYS A 1 321 ? -4.062 12.202 25.247 1.00 91.31 321 LYS A CA 1
ATOM 2446 C C . LYS A 1 321 ? -3.899 11.654 23.833 1.00 91.31 321 LYS A C 1
ATOM 2448 O O . LYS A 1 321 ? -2.848 11.879 23.250 1.00 91.31 321 LYS A O 1
ATOM 2453 N N . ILE A 1 322 ? -4.913 10.986 23.292 1.00 95.94 322 ILE A N 1
ATOM 2454 C CA . ILE A 1 322 ? -4.936 10.481 21.913 1.00 95.94 322 ILE A CA 1
ATOM 2455 C C . ILE A 1 322 ? -6.103 11.134 21.172 1.00 95.94 322 ILE A C 1
ATOM 2457 O O . ILE A 1 322 ? -7.223 11.163 21.680 1.00 95.94 322 ILE A O 1
ATOM 2461 N N . ASP A 1 323 ? -5.834 11.655 19.979 1.00 95.06 323 ASP A N 1
ATOM 2462 C CA . ASP A 1 323 ? -6.810 12.350 19.137 1.00 95.06 323 ASP A CA 1
ATOM 2463 C C . ASP A 1 323 ? -7.357 11.448 18.014 1.00 95.06 323 ASP A C 1
ATOM 2465 O O . ASP A 1 323 ? -8.439 11.712 17.491 1.00 95.06 323 ASP A O 1
ATOM 2469 N N . LEU A 1 324 ? -6.641 10.375 17.648 1.00 96.31 324 LEU A N 1
ATOM 2470 C CA . LEU A 1 324 ? -7.070 9.378 16.659 1.00 96.31 324 LEU A CA 1
ATOM 2471 C C . LEU A 1 324 ? -6.386 8.025 16.896 1.00 96.31 324 LEU A C 1
ATOM 2473 O O . LEU A 1 324 ? -5.217 7.971 17.273 1.00 96.31 324 LEU A O 1
ATOM 2477 N N . VAL A 1 325 ? -7.106 6.932 16.639 1.00 96.94 325 VAL A N 1
ATOM 2478 C CA . VAL A 1 325 ? -6.588 5.560 16.713 1.00 96.94 325 VAL A CA 1
ATOM 2479 C C . VAL A 1 325 ? -6.573 4.931 15.322 1.00 96.94 325 VAL A C 1
ATOM 2481 O O . VAL A 1 325 ? -7.586 4.938 14.623 1.00 96.94 325 VAL A O 1
ATOM 2484 N N . LEU A 1 326 ? -5.437 4.357 14.944 1.00 94.94 326 LEU A N 1
ATOM 2485 C CA . LEU A 1 326 ? -5.283 3.414 13.843 1.00 94.94 326 LEU A CA 1
ATOM 2486 C C . LEU A 1 326 ? -5.095 2.033 14.471 1.00 94.94 326 LEU A C 1
ATOM 2488 O O . LEU A 1 326 ? -4.152 1.854 15.233 1.00 94.94 326 LEU A O 1
ATOM 2492 N N . THR A 1 327 ? -5.984 1.080 14.209 1.00 93.69 327 THR A N 1
ATOM 2493 C CA . THR A 1 327 ? -5.896 -0.268 14.795 1.00 93.69 327 THR A CA 1
ATOM 2494 C C . THR A 1 327 ? -5.961 -1.329 13.716 1.00 93.69 327 THR A C 1
ATOM 2496 O O . THR A 1 327 ? -6.825 -1.256 12.843 1.00 93.69 327 THR A O 1
ATOM 2499 N N . ASP A 1 328 ? -5.103 -2.338 13.797 1.00 88.12 328 ASP A N 1
ATOM 2500 C CA . ASP A 1 328 ? -5.343 -3.590 13.094 1.00 88.12 328 ASP A CA 1
ATOM 2501 C C . ASP A 1 328 ? -6.566 -4.301 13.682 1.00 88.12 328 ASP A C 1
ATOM 2503 O O . ASP A 1 328 ? -7.000 -4.000 14.797 1.00 88.12 328 ASP A O 1
ATOM 2507 N N . ILE A 1 329 ? -7.163 -5.203 12.908 1.00 84.88 329 ILE A N 1
ATOM 2508 C CA . ILE A 1 329 ? -8.308 -6.017 13.317 1.00 84.88 329 ILE A CA 1
ATOM 2509 C C . ILE A 1 329 ? -7.837 -7.289 14.004 1.00 84.88 329 ILE A C 1
ATOM 2511 O O . ILE A 1 329 ? -8.365 -7.624 15.061 1.00 84.88 329 ILE A O 1
ATOM 2515 N N . ASP A 1 330 ? -6.888 -7.992 13.400 1.00 80.56 330 ASP A N 1
ATOM 2516 C CA . ASP A 1 330 ? -6.458 -9.312 13.838 1.00 80.56 330 ASP A CA 1
ATOM 2517 C C . ASP A 1 330 ? -5.169 -9.147 14.654 1.00 80.56 330 ASP A C 1
ATOM 2519 O O . ASP A 1 330 ? -4.110 -8.922 14.100 1.00 80.56 330 ASP A O 1
ATOM 2523 N N . MET A 1 331 ? -5.274 -9.197 15.985 1.00 86.56 331 MET A N 1
ATOM 2524 C CA . MET A 1 331 ? -4.135 -9.028 16.901 1.00 86.56 331 MET A CA 1
ATOM 2525 C C . MET A 1 331 ? -4.198 -10.065 18.033 1.00 86.56 331 MET A C 1
ATOM 2527 O O . MET A 1 331 ? -5.299 -10.481 18.420 1.00 86.56 331 MET A O 1
ATOM 2531 N N . PRO A 1 332 ? -3.053 -10.485 18.604 1.00 72.88 332 PRO A N 1
ATOM 2532 C CA . PRO A 1 332 ? -3.019 -11.360 19.769 1.00 72.88 332 PRO A CA 1
ATOM 2533 C C . PRO A 1 332 ? -3.563 -10.654 21.018 1.00 72.88 332 PRO A C 1
ATOM 2535 O O . PRO A 1 332 ? -3.629 -9.431 21.083 1.00 72.88 332 PRO A O 1
ATOM 2538 N N . ASN A 1 333 ? -3.906 -11.437 22.047 1.00 85.56 333 ASN A N 1
ATOM 2539 C CA . ASN A 1 333 ? -4.420 -11.001 23.357 1.00 85.56 333 ASN A CA 1
ATOM 2540 C C . ASN A 1 333 ? -5.775 -10.271 23.323 1.00 85.56 333 ASN A C 1
ATOM 2542 O O . ASN A 1 333 ? -6.733 -10.752 23.924 1.00 85.56 333 ASN A O 1
ATOM 2546 N N . MET A 1 334 ? -5.852 -9.128 22.643 1.00 86.38 334 MET A N 1
ATOM 2547 C CA . MET A 1 334 ? -7.075 -8.372 22.394 1.00 86.38 334 MET A CA 1
ATOM 2548 C C . MET A 1 334 ? -7.078 -7.880 20.950 1.00 86.38 334 MET A C 1
ATOM 2550 O O . MET A 1 334 ? -6.263 -7.037 20.571 1.00 86.38 334 MET A O 1
ATOM 2554 N N . ASP A 1 335 ? -8.041 -8.383 20.180 1.00 85.06 335 ASP A N 1
ATOM 2555 C CA . ASP A 1 335 ? -8.226 -8.015 18.781 1.00 85.06 335 ASP A CA 1
ATOM 2556 C C . ASP A 1 335 ? -8.762 -6.575 18.624 1.00 85.06 335 ASP A C 1
ATOM 2558 O O . ASP A 1 335 ? -9.281 -5.957 19.565 1.00 85.06 335 ASP A O 1
ATOM 2562 N N . GLY A 1 336 ? -8.654 -6.018 17.417 1.00 88.12 336 GLY A N 1
ATOM 2563 C CA . GLY A 1 336 ? -9.058 -4.640 17.130 1.00 88.12 336 GLY A CA 1
ATOM 2564 C C . GLY A 1 336 ? -10.553 -4.378 17.289 1.00 88.12 336 GLY A C 1
ATOM 2565 O O . GLY A 1 336 ? -10.970 -3.249 17.570 1.00 88.12 336 GLY A O 1
ATOM 2566 N N . LEU A 1 337 ? -11.394 -5.404 17.133 1.00 88.81 337 LEU A N 1
ATOM 2567 C CA . LEU A 1 337 ? -12.844 -5.281 17.285 1.00 88.81 337 LEU A CA 1
ATOM 2568 C C . LEU A 1 337 ? -13.233 -5.207 18.760 1.00 88.81 337 LEU A C 1
ATOM 2570 O O . LEU A 1 337 ? -14.089 -4.398 19.127 1.00 88.81 337 LEU A O 1
ATOM 2574 N N . GLU A 1 338 ? -12.639 -6.047 19.603 1.00 91.00 338 GLU A N 1
ATOM 2575 C CA . GLU A 1 338 ? -12.793 -6.009 21.052 1.00 91.00 338 GLU A CA 1
ATOM 2576 C C . GLU A 1 338 ? -12.241 -4.700 21.616 1.00 91.00 338 GLU A C 1
ATOM 2578 O O . GLU A 1 338 ? -12.951 -4.013 22.358 1.00 91.00 338 GLU A O 1
ATOM 2583 N N . PHE A 1 339 ? -11.046 -4.298 21.180 1.00 94.88 339 PHE A N 1
ATOM 2584 C CA . PHE A 1 339 ? -10.441 -3.014 21.520 1.00 94.88 339 PHE A CA 1
ATOM 2585 C C . PHE A 1 339 ? -11.377 -1.843 21.191 1.00 94.88 339 PHE A C 1
ATOM 2587 O O . PHE A 1 339 ? -11.716 -1.043 22.067 1.00 94.88 339 PHE A O 1
ATOM 2594 N N . THR A 1 340 ? -11.905 -1.798 19.963 1.00 94.38 340 THR A N 1
ATOM 2595 C CA . THR A 1 340 ? -12.864 -0.769 19.528 1.00 94.38 340 THR A CA 1
ATOM 2596 C C . THR A 1 340 ? -14.118 -0.757 20.402 1.00 94.38 340 THR A C 1
ATOM 2598 O O . THR A 1 340 ? -14.531 0.305 20.871 1.00 94.38 340 THR A O 1
ATOM 2601 N N . LYS A 1 341 ? -14.728 -1.921 20.668 1.00 93.12 341 LYS A N 1
ATOM 2602 C CA . LYS A 1 341 ? -15.926 -2.010 21.524 1.00 93.12 341 LYS A CA 1
ATOM 2603 C C . LYS A 1 341 ? -15.653 -1.477 22.925 1.00 93.12 341 LYS A C 1
ATOM 2605 O O . LYS A 1 341 ? -16.505 -0.797 23.494 1.00 93.12 341 LYS A O 1
ATOM 2610 N N . ARG A 1 342 ? -14.472 -1.767 23.470 1.00 94.19 342 ARG A N 1
ATOM 2611 C CA . ARG A 1 342 ? -14.061 -1.316 24.797 1.00 94.19 342 ARG A CA 1
ATOM 2612 C C . ARG A 1 342 ? -13.910 0.200 24.843 1.00 94.19 342 ARG A C 1
ATOM 2614 O O . ARG A 1 342 ? -14.481 0.820 25.738 1.00 94.19 342 ARG A O 1
ATOM 2621 N N . ILE A 1 343 ? -13.290 0.799 23.824 1.00 95.44 343 ILE A N 1
ATOM 2622 C CA . ILE A 1 343 ? -13.228 2.260 23.681 1.00 95.44 343 ILE A CA 1
ATOM 2623 C C . ILE A 1 343 ? -14.637 2.860 23.589 1.00 95.44 343 ILE A C 1
ATOM 2625 O O . ILE A 1 343 ? -14.948 3.826 24.279 1.00 95.44 343 ILE A O 1
ATOM 2629 N N . ARG A 1 344 ? -15.518 2.276 22.766 1.00 93.44 344 ARG A N 1
ATOM 2630 C CA . ARG A 1 344 ? -16.890 2.774 22.561 1.00 93.44 344 ARG A CA 1
ATOM 2631 C C . ARG A 1 344 ? -17.790 2.629 23.784 1.00 93.44 344 ARG A C 1
ATOM 2633 O O . ARG A 1 344 ? -18.748 3.386 23.909 1.00 93.44 344 ARG A O 1
ATOM 2640 N N . SER A 1 345 ? -17.497 1.679 24.669 1.00 92.69 345 SER A N 1
ATOM 2641 C CA . SER A 1 345 ? -18.223 1.505 25.930 1.00 92.69 345 SER A CA 1
ATOM 2642 C C . SER A 1 345 ? -17.883 2.567 26.979 1.00 92.69 345 SER A C 1
ATOM 2644 O O . SER A 1 345 ? -18.666 2.765 27.908 1.00 92.69 345 SER A O 1
ATOM 2646 N N . ASP A 1 346 ? -16.758 3.273 26.822 1.00 93.19 346 ASP A N 1
ATOM 2647 C CA . ASP A 1 346 ? -16.341 4.336 27.728 1.00 93.19 346 ASP A CA 1
ATOM 2648 C C . ASP A 1 346 ? -16.793 5.718 27.209 1.00 93.19 346 ASP A C 1
ATOM 2650 O O . ASP A 1 346 ? -16.370 6.155 26.130 1.00 93.19 346 ASP A O 1
ATOM 2654 N N . PRO A 1 347 ? -17.624 6.463 27.965 1.00 91.69 347 PRO A N 1
ATOM 2655 C CA . PRO A 1 347 ? -18.073 7.795 27.568 1.00 91.69 347 PRO A CA 1
ATOM 2656 C C . PRO A 1 347 ? -16.933 8.776 27.264 1.00 91.69 347 PRO A C 1
ATOM 2658 O O . PRO A 1 347 ? -17.112 9.641 26.400 1.00 91.69 347 PRO A O 1
ATOM 2661 N N . ARG A 1 348 ? -15.766 8.626 27.918 1.00 92.38 348 ARG A N 1
ATOM 2662 C CA . ARG A 1 348 ? -14.582 9.491 27.745 1.00 92.38 348 ARG A CA 1
ATOM 2663 C C . ARG A 1 348 ? -14.050 9.484 26.311 1.00 92.38 348 ARG A C 1
ATOM 2665 O O . ARG A 1 348 ? -13.541 10.502 25.853 1.00 92.38 348 ARG A O 1
ATOM 2672 N N . TRP A 1 349 ? -14.198 8.367 25.597 1.00 94.06 349 TRP A N 1
ATOM 2673 C CA . TRP A 1 349 ? -13.651 8.165 24.249 1.00 94.06 349 TRP A CA 1
ATOM 2674 C C . TRP A 1 349 ? -14.725 7.889 23.192 1.00 94.06 349 TRP A C 1
ATOM 2676 O O . TRP A 1 349 ? -14.422 7.513 22.058 1.00 94.06 349 TRP A O 1
ATOM 2686 N N . SER A 1 350 ? -15.995 8.107 23.528 1.00 86.38 350 SER A N 1
ATOM 2687 C CA . SER A 1 350 ? -17.128 7.901 22.617 1.00 86.38 350 SER A CA 1
ATOM 2688 C C . SER A 1 350 ? -16.985 8.651 21.281 1.00 86.38 350 SER A C 1
ATOM 2690 O O . SER A 1 350 ? -17.397 8.141 20.241 1.00 86.38 350 SER A O 1
ATOM 2692 N N . GLY A 1 351 ? -16.355 9.832 21.299 1.00 89.19 351 GLY A N 1
ATOM 2693 C CA . GLY A 1 351 ? -16.070 10.645 20.114 1.00 89.19 351 GLY A CA 1
ATOM 2694 C C . GLY A 1 351 ? -14.712 10.399 19.448 1.00 89.19 351 GLY A C 1
ATOM 2695 O O . GLY A 1 351 ? -14.451 11.021 18.421 1.00 89.19 351 GLY A O 1
ATOM 2696 N N . LEU A 1 352 ? -13.854 9.537 20.009 1.00 95.00 352 LEU A N 1
ATOM 2697 C CA . LEU A 1 352 ? -12.505 9.281 19.498 1.00 95.00 352 LEU A CA 1
ATOM 2698 C C . LEU A 1 352 ? -12.578 8.580 18.129 1.00 95.00 352 LEU A C 1
ATOM 2700 O O . LEU A 1 352 ? -13.146 7.483 18.055 1.00 95.00 352 LEU A O 1
ATOM 2704 N N . PRO A 1 353 ? -12.027 9.157 17.048 1.00 95.19 353 PRO A N 1
ATOM 2705 C CA . PRO A 1 353 ? -11.948 8.483 15.759 1.00 95.19 353 PRO A CA 1
ATOM 2706 C C . PRO A 1 353 ? -11.095 7.212 15.853 1.00 95.19 353 PRO A C 1
ATOM 2708 O O . PRO A 1 353 ? -9.956 7.258 16.312 1.00 95.19 353 PRO A O 1
ATOM 2711 N N . ILE A 1 354 ? -11.652 6.085 15.411 1.00 95.12 354 ILE A N 1
ATOM 2712 C CA . ILE A 1 354 ? -10.978 4.787 15.328 1.00 95.12 354 ILE A CA 1
ATOM 2713 C C . ILE A 1 354 ? -11.061 4.319 13.881 1.00 95.12 354 ILE A C 1
ATOM 2715 O O . ILE A 1 354 ? -12.157 4.114 13.355 1.00 95.12 354 ILE A O 1
ATOM 2719 N N . ILE A 1 355 ? -9.911 4.147 13.245 1.00 92.56 355 ILE A N 1
ATOM 2720 C CA . ILE A 1 355 ? -9.787 3.689 11.866 1.00 92.56 355 ILE A CA 1
ATOM 2721 C C . ILE A 1 355 ? -9.178 2.293 11.886 1.00 92.56 355 ILE A C 1
ATOM 2723 O O . ILE A 1 355 ? -8.103 2.091 12.450 1.00 92.56 355 ILE A O 1
ATOM 2727 N N . ALA A 1 356 ? -9.864 1.333 11.274 1.00 88.44 356 ALA A N 1
ATOM 2728 C CA . ALA A 1 356 ? -9.348 -0.021 11.145 1.00 88.44 356 ALA A CA 1
ATOM 2729 C C . ALA A 1 356 ? -8.395 -0.107 9.945 1.00 88.44 356 ALA A C 1
ATOM 2731 O O . ALA A 1 356 ? -8.759 0.294 8.838 1.00 88.44 356 ALA A O 1
ATOM 2732 N N . VAL A 1 357 ? -7.198 -0.646 10.143 1.00 84.88 357 VAL A N 1
ATOM 2733 C CA . VAL A 1 357 ? -6.216 -0.921 9.088 1.00 84.88 357 VAL A CA 1
ATOM 2734 C C . VAL A 1 357 ? -6.209 -2.433 8.844 1.00 84.88 357 VAL A C 1
ATOM 2736 O O . VAL A 1 357 ? -6.204 -3.191 9.795 1.00 84.88 357 VAL A O 1
ATOM 2739 N N . THR A 1 358 ? -6.291 -2.905 7.599 1.00 73.69 358 THR A N 1
ATOM 2740 C CA . THR A 1 358 ? -6.427 -4.345 7.287 1.00 73.69 358 THR A CA 1
ATOM 2741 C C . THR A 1 358 ? -5.597 -4.755 6.066 1.00 73.69 358 THR A C 1
ATOM 2743 O O . THR A 1 358 ? -5.372 -3.950 5.165 1.00 73.69 358 THR A O 1
ATOM 2746 N N . SER A 1 359 ? -5.105 -5.997 6.029 1.00 62.19 359 SER A N 1
ATOM 2747 C CA . SER A 1 359 ? -4.168 -6.521 5.023 1.00 62.19 359 SER A CA 1
ATOM 2748 C C . SER A 1 359 ? -4.775 -6.689 3.620 1.00 62.19 359 SER A C 1
ATOM 2750 O O . SER A 1 359 ? -4.110 -6.306 2.663 1.00 62.19 359 SER A O 1
ATOM 2752 N N . LEU A 1 360 ? -6.015 -7.183 3.463 1.00 54.91 360 LEU A N 1
ATOM 2753 C CA . LEU A 1 360 ? -6.825 -7.087 2.227 1.00 54.91 360 LEU A CA 1
ATOM 2754 C C . LEU A 1 360 ? -8.185 -7.806 2.348 1.00 54.91 360 LEU A C 1
ATOM 2756 O O . LEU A 1 360 ? -8.287 -8.944 2.796 1.00 54.91 360 LEU A O 1
ATOM 2760 N N . SER A 1 361 ? -9.222 -7.129 1.840 1.00 46.00 361 SER A N 1
ATOM 2761 C CA . SER A 1 361 ? -10.512 -7.645 1.348 1.00 46.00 361 SER A CA 1
ATOM 2762 C C . SER A 1 361 ? -11.197 -8.771 2.138 1.00 46.00 361 SER A C 1
ATOM 2764 O O . SER A 1 361 ? -11.146 -9.952 1.790 1.00 46.00 361 SER A O 1
ATOM 2766 N N . GLY A 1 362 ? -12.027 -8.362 3.090 1.00 46.12 362 GLY A N 1
ATOM 2767 C CA . GLY A 1 362 ? -13.221 -9.115 3.438 1.00 46.12 362 GLY A CA 1
ATOM 2768 C C . GLY A 1 362 ? -14.360 -8.156 3.742 1.00 46.12 362 GLY A C 1
ATOM 2769 O O . GLY A 1 362 ? -14.339 -7.519 4.791 1.00 46.12 362 GLY A O 1
ATOM 2770 N N . GLU A 1 363 ? -15.408 -8.122 2.908 1.00 45.19 363 GLU A N 1
ATOM 2771 C CA . GLU A 1 363 ? -16.698 -7.495 3.273 1.00 45.19 363 GLU A CA 1
ATOM 2772 C C . GLU A 1 363 ? -17.167 -7.949 4.671 1.00 45.19 363 GLU A C 1
ATOM 2774 O O . GLU A 1 363 ? -17.870 -7.235 5.384 1.00 45.19 363 GLU A O 1
ATOM 2779 N N . ALA A 1 364 ? -16.785 -9.165 5.076 1.00 47.69 364 ALA A N 1
ATOM 2780 C CA . ALA A 1 364 ? -17.064 -9.720 6.391 1.00 47.69 364 ALA A CA 1
ATOM 2781 C C . ALA A 1 364 ? -16.291 -9.028 7.532 1.00 47.69 364 ALA A C 1
ATOM 2783 O O . ALA A 1 364 ? -16.813 -8.951 8.641 1.00 47.69 364 ALA A O 1
ATOM 2784 N N . ALA A 1 365 ? -15.070 -8.537 7.308 1.00 52.84 365 ALA A N 1
ATOM 2785 C CA . ALA A 1 365 ? -14.323 -7.734 8.283 1.00 52.84 365 ALA A CA 1
ATOM 2786 C C . ALA A 1 365 ? -14.868 -6.294 8.344 1.00 52.84 365 ALA A C 1
ATOM 2788 O O . ALA A 1 365 ? -15.060 -5.754 9.436 1.00 52.84 365 ALA A O 1
ATOM 2789 N N . GLU A 1 366 ? -15.247 -5.736 7.190 1.00 56.03 366 GLU A N 1
ATOM 2790 C CA . GLU A 1 366 ? -15.860 -4.406 7.061 1.00 56.03 366 GLU A CA 1
ATOM 2791 C C . GLU A 1 366 ? -17.238 -4.319 7.750 1.00 56.03 366 GLU A C 1
ATOM 2793 O O . GLU A 1 366 ? -17.525 -3.421 8.542 1.00 56.03 366 GLU A O 1
ATOM 2798 N N . LYS A 1 367 ? -18.094 -5.331 7.554 1.00 58.47 367 LYS A N 1
ATOM 2799 C CA . LYS A 1 367 ? -19.395 -5.416 8.242 1.00 58.47 367 LYS A CA 1
ATOM 2800 C C . LYS A 1 367 ? -19.257 -5.666 9.749 1.00 58.47 367 LYS A C 1
ATOM 2802 O O . LYS A 1 367 ? -20.159 -5.299 10.505 1.00 58.47 367 LYS A O 1
ATOM 2807 N N . ARG A 1 368 ? -18.180 -6.321 10.203 1.00 61.94 368 ARG A N 1
ATOM 2808 C CA . ARG A 1 368 ? -17.961 -6.653 11.625 1.00 61.94 368 ARG A CA 1
ATOM 2809 C C . ARG A 1 368 ? -17.453 -5.465 12.437 1.00 61.94 368 ARG A C 1
ATOM 2811 O O . ARG A 1 368 ? -17.949 -5.259 13.541 1.00 61.94 368 ARG A O 1
ATOM 2818 N N . GLY A 1 369 ? -16.532 -4.669 11.909 1.00 59.75 369 GLY A N 1
ATOM 2819 C CA . GLY A 1 369 ? -16.021 -3.501 12.638 1.00 59.75 369 GLY A CA 1
ATOM 2820 C C . GLY A 1 369 ? -16.918 -2.268 12.550 1.00 59.75 369 GLY A C 1
ATOM 2821 O O . GLY A 1 369 ? -17.003 -1.563 13.553 1.00 59.75 369 GLY A O 1
ATOM 2822 N N . LEU A 1 370 ? -17.717 -2.064 11.489 1.00 65.12 370 LEU A N 1
ATOM 2823 C CA . LEU A 1 370 ? -18.795 -1.054 11.532 1.00 65.12 370 LEU A CA 1
ATOM 2824 C C . LEU A 1 370 ? -19.744 -1.312 12.712 1.00 65.12 370 LEU A C 1
ATOM 2826 O O . LEU A 1 370 ? -20.127 -0.392 13.428 1.00 65.12 370 LEU A O 1
ATOM 2830 N N . LYS A 1 371 ? -20.070 -2.586 12.972 1.00 71.56 371 LYS A N 1
ATOM 2831 C CA . LYS A 1 371 ? -20.852 -2.991 14.152 1.00 71.56 371 LYS A CA 1
ATOM 2832 C C . LYS A 1 371 ? -20.090 -2.836 15.471 1.00 71.56 371 LYS A C 1
ATOM 2834 O O . LYS A 1 371 ? -20.729 -2.703 16.509 1.00 71.56 371 LYS A O 1
ATOM 2839 N N . ALA A 1 372 ? -18.759 -2.888 15.449 1.00 76.31 372 ALA A N 1
ATOM 2840 C CA . ALA A 1 372 ? -17.917 -2.650 16.622 1.00 76.31 372 ALA A CA 1
ATOM 2841 C C . ALA A 1 372 ? -17.753 -1.152 16.941 1.00 76.31 372 ALA A C 1
ATOM 2843 O O . ALA A 1 372 ? -17.416 -0.815 18.071 1.00 76.31 372 ALA A O 1
ATOM 2844 N N . GLY A 1 373 ? -18.034 -0.267 15.976 1.00 83.00 373 GLY A N 1
ATOM 2845 C CA . GLY A 1 373 ? -17.967 1.186 16.131 1.00 83.00 373 GLY A CA 1
ATOM 2846 C C . GLY A 1 373 ? -16.716 1.840 15.538 1.00 83.00 373 GLY A C 1
ATOM 2847 O O . GLY A 1 373 ? -16.396 2.968 15.925 1.00 83.00 373 GLY A O 1
ATOM 2848 N N . VAL A 1 374 ? -16.014 1.170 14.616 1.00 88.62 374 VAL A N 1
ATOM 2849 C CA . VAL A 1 374 ? -14.953 1.814 13.822 1.00 88.62 374 VAL A CA 1
ATOM 2850 C C . VAL A 1 374 ? -15.569 2.848 12.880 1.00 88.62 374 VAL A C 1
ATOM 2852 O O . VAL A 1 374 ? -16.697 2.688 12.411 1.00 88.62 374 VAL A O 1
ATOM 2855 N N . ASN A 1 375 ? -14.841 3.926 12.618 1.00 87.88 375 ASN A N 1
ATOM 2856 C CA . ASN A 1 375 ? -15.314 5.026 11.787 1.00 87.88 375 ASN A CA 1
ATOM 2857 C C . ASN A 1 375 ? -15.072 4.777 10.295 1.00 87.88 375 ASN A C 1
ATOM 2859 O O . ASN A 1 375 ? -15.928 5.124 9.487 1.00 87.88 375 ASN A O 1
ATOM 2863 N N . GLU A 1 376 ? -13.927 4.192 9.936 1.00 85.38 376 GLU A N 1
ATOM 2864 C CA . GLU A 1 376 ? -13.535 3.929 8.547 1.00 85.38 376 GLU A CA 1
ATOM 2865 C C . GLU A 1 376 ? -12.525 2.770 8.476 1.00 85.38 376 GLU A C 1
ATOM 2867 O O . GLU A 1 376 ? -11.935 2.388 9.490 1.00 85.38 376 GLU A O 1
ATOM 2872 N N . TYR A 1 377 ? -12.338 2.221 7.272 1.00 80.00 377 TYR A N 1
ATOM 2873 C CA . TYR A 1 377 ? -11.382 1.158 6.969 1.00 80.00 377 TYR A CA 1
ATOM 2874 C C . TYR A 1 377 ? -10.320 1.612 5.979 1.00 80.00 377 TYR A C 1
ATOM 2876 O O . TYR A 1 377 ? -10.603 2.301 4.994 1.00 80.00 377 TYR A O 1
ATOM 2884 N N . MET A 1 378 ? -9.101 1.136 6.192 1.00 77.31 378 MET A N 1
ATOM 2885 C CA . MET A 1 378 ? -7.960 1.369 5.321 1.00 77.31 378 MET A CA 1
ATOM 2886 C C . MET A 1 378 ? -7.224 0.067 5.049 1.00 77.31 378 MET A C 1
ATOM 2888 O O . MET A 1 378 ? -7.196 -0.833 5.881 1.00 77.31 378 MET A O 1
ATOM 2892 N N . ILE A 1 379 ? -6.625 -0.025 3.866 1.00 71.88 379 ILE A N 1
ATOM 2893 C CA . ILE A 1 379 ? -5.741 -1.138 3.529 1.00 71.88 379 ILE A CA 1
ATOM 2894 C C . ILE A 1 379 ? -4.349 -0.803 4.082 1.00 71.88 379 ILE A C 1
ATOM 2896 O O . ILE A 1 379 ? -3.922 0.352 3.998 1.00 71.88 379 ILE A O 1
ATOM 2900 N N . LYS A 1 380 ? -3.654 -1.788 4.664 1.00 73.19 380 LYS A N 1
ATOM 2901 C CA . LYS A 1 380 ? -2.278 -1.637 5.168 1.00 73.19 380 LYS A CA 1
ATOM 2902 C C . LYS A 1 380 ? -1.363 -1.084 4.060 1.00 73.19 380 LYS A C 1
ATOM 2904 O O . LYS A 1 380 ? -1.547 -1.378 2.882 1.00 73.19 380 LYS A O 1
ATOM 2909 N N . LEU A 1 381 ? -0.362 -0.295 4.455 1.00 68.31 381 LEU A N 1
ATOM 2910 C CA . LEU A 1 381 ? 0.665 0.323 3.592 1.00 68.31 381 LEU A CA 1
ATOM 2911 C C . LEU A 1 381 ? 0.202 1.380 2.567 1.00 68.31 381 LEU A C 1
ATOM 2913 O O . LEU A 1 381 ? 1.040 1.912 1.843 1.00 68.31 381 LEU A O 1
ATOM 2917 N N . ASP A 1 382 ? -1.073 1.766 2.528 1.00 71.25 382 ASP A N 1
ATOM 2918 C CA . ASP A 1 382 ? -1.524 2.886 1.690 1.00 71.25 382 ASP A CA 1
ATOM 2919 C C . ASP A 1 382 ? -1.275 4.230 2.403 1.00 71.25 382 ASP A C 1
ATOM 2921 O O . ASP A 1 382 ? -2.129 4.735 3.143 1.00 71.25 382 ASP A O 1
ATOM 2925 N N . ARG A 1 383 ? -0.071 4.799 2.223 1.00 72.69 383 ARG A N 1
ATOM 2926 C CA . ARG A 1 383 ? 0.345 6.066 2.859 1.00 72.69 383 ARG A CA 1
ATOM 2927 C C . ARG A 1 383 ? -0.627 7.201 2.550 1.00 72.69 383 ARG A C 1
ATOM 2929 O O . ARG A 1 383 ? -0.996 7.959 3.443 1.00 72.69 383 ARG A O 1
ATOM 2936 N N . GLU A 1 384 ? -1.048 7.338 1.301 1.00 68.06 384 GLU A N 1
ATOM 2937 C CA . GLU A 1 384 ? -1.852 8.480 0.869 1.00 68.06 384 GLU A CA 1
ATOM 2938 C C . GLU A 1 384 ? -3.261 8.425 1.420 1.00 68.06 384 GLU A C 1
ATOM 2940 O O . GLU A 1 384 ? -3.739 9.411 1.988 1.00 68.06 384 GLU A O 1
ATOM 2945 N N . LYS A 1 385 ? -3.907 7.261 1.329 1.00 73.38 385 LYS A N 1
ATOM 2946 C CA . LYS A 1 385 ? -5.218 7.059 1.934 1.00 73.38 385 LYS A CA 1
ATOM 2947 C C . LYS A 1 385 ? -5.151 7.220 3.447 1.00 73.38 385 LYS A C 1
ATOM 2949 O O . LYS A 1 385 ? -6.018 7.891 4.004 1.00 73.38 385 LYS A O 1
ATOM 2954 N N . THR A 1 386 ? -4.094 6.710 4.085 1.00 80.94 386 THR A N 1
ATOM 2955 C CA . THR A 1 386 ? -3.836 6.919 5.518 1.00 80.94 386 THR A CA 1
ATOM 2956 C C . THR A 1 386 ? -3.824 8.403 5.860 1.00 80.94 386 THR A C 1
ATOM 2958 O O . THR A 1 386 ? -4.575 8.848 6.729 1.00 80.94 386 THR A O 1
ATOM 2961 N N . MET A 1 387 ? -3.061 9.208 5.119 1.00 82.00 387 MET A N 1
ATOM 2962 C CA . MET A 1 387 ? -2.986 10.643 5.378 1.00 82.00 387 MET A CA 1
ATOM 2963 C C . MET A 1 387 ? -4.285 11.387 5.069 1.00 82.00 387 MET A C 1
ATOM 2965 O O . MET A 1 387 ? -4.651 12.307 5.804 1.00 82.00 387 MET A O 1
ATOM 2969 N N . LEU A 1 388 ? -5.003 11.014 4.009 1.00 80.62 388 LEU A N 1
ATOM 2970 C CA . LEU A 1 388 ? -6.298 11.611 3.677 1.00 80.62 388 LEU A CA 1
ATOM 2971 C C . LEU A 1 388 ? -7.335 11.361 4.776 1.00 80.62 388 LEU A C 1
ATOM 2973 O O . LEU A 1 388 ? -8.070 12.279 5.143 1.00 80.62 388 LEU A O 1
ATOM 2977 N N . VAL A 1 389 ? -7.380 10.143 5.317 1.00 84.12 389 VAL A N 1
ATOM 2978 C CA . VAL A 1 389 ? -8.309 9.765 6.387 1.00 84.12 389 VAL A CA 1
ATOM 2979 C C . VAL A 1 389 ? -7.941 10.458 7.696 1.00 84.12 389 VAL A C 1
ATOM 2981 O O . VAL A 1 389 ? -8.807 11.088 8.302 1.00 84.12 389 VAL A O 1
ATOM 2984 N N . ILE A 1 390 ? -6.666 10.442 8.097 1.00 87.75 390 ILE A N 1
ATOM 2985 C CA . ILE A 1 390 ? -6.200 11.157 9.298 1.00 87.75 390 ILE A CA 1
ATOM 2986 C C . ILE A 1 390 ? -6.610 12.634 9.236 1.00 87.75 390 ILE A C 1
ATOM 2988 O O . ILE A 1 390 ? -7.258 13.144 10.150 1.00 87.75 390 ILE A O 1
ATOM 2992 N N . ASN A 1 391 ? -6.315 13.309 8.121 1.00 83.69 391 ASN A N 1
ATOM 2993 C CA . ASN A 1 391 ? -6.667 14.717 7.939 1.00 83.69 391 ASN A CA 1
ATOM 2994 C C . ASN A 1 391 ? -8.176 14.968 8.004 1.00 83.69 391 ASN A C 1
ATOM 2996 O O . ASN A 1 391 ? -8.605 15.980 8.553 1.00 83.69 391 ASN A O 1
ATOM 3000 N N . ARG A 1 392 ? -8.990 14.060 7.456 1.00 85.69 392 ARG A N 1
ATOM 3001 C CA . ARG A 1 392 ? -10.454 14.169 7.478 1.00 85.69 392 ARG A CA 1
ATOM 3002 C C . ARG A 1 392 ? -11.010 14.146 8.901 1.00 85.69 392 ARG A C 1
ATOM 3004 O O . ARG A 1 392 ? -11.939 14.895 9.191 1.00 85.69 392 ARG A O 1
ATOM 3011 N N . TYR A 1 393 ? -10.462 13.300 9.770 1.00 88.38 393 TYR A N 1
ATOM 3012 C CA . TYR A 1 393 ? -10.952 13.149 11.142 1.00 88.38 393 TYR A CA 1
ATOM 3013 C C . TYR A 1 393 ? -10.334 14.142 12.131 1.00 88.38 393 TYR A C 1
ATOM 3015 O O . TYR A 1 393 ? -10.989 14.475 13.117 1.00 88.38 393 TYR A O 1
ATOM 3023 N N . LEU A 1 394 ? -9.125 14.648 11.862 1.00 85.19 394 LEU A N 1
ATOM 3024 C CA . LEU A 1 394 ? -8.426 15.585 12.749 1.00 85.19 394 LEU A CA 1
ATOM 3025 C C . LEU A 1 394 ? -8.641 17.073 12.424 1.00 85.19 394 LEU A C 1
ATOM 3027 O O . LEU A 1 394 ? -8.436 17.907 13.305 1.00 85.19 394 LEU A O 1
ATOM 3031 N N . LYS A 1 395 ? -9.072 17.441 11.207 1.00 67.44 395 LYS A N 1
ATOM 3032 C CA . LYS A 1 395 ? -9.364 18.842 10.824 1.00 67.44 395 LYS A CA 1
ATOM 3033 C C . LYS A 1 395 ? -10.776 19.310 11.213 1.00 67.44 395 LYS A C 1
ATOM 3035 O O . LYS A 1 395 ? -11.485 19.874 10.380 1.00 67.44 395 LYS A O 1
ATOM 3040 N N . ARG A 1 396 ? -11.196 19.068 12.455 1.00 49.16 396 ARG A N 1
ATOM 3041 C CA . ARG A 1 396 ? -12.421 19.690 12.986 1.00 49.16 396 ARG A CA 1
ATOM 3042 C C . ARG A 1 396 ? -12.184 21.111 13.462 1.00 49.16 396 ARG A C 1
ATOM 3044 O O . ARG A 1 396 ? -11.159 21.330 14.143 1.00 49.16 396 ARG A O 1
#

Sequence (396 aa):
MVAGDSETAAGGYEEVEAEPEWDIKHRQGVDRRASPYSAINILVVSVGKFHYGLIVDKLLDSEEIVVKPLGSHLRKCQIYAGATIQGDGRVALILDVVGISKVMNLSAVSELVQGRGQQETELINPDAQSFLLVRNSPGEQLAIPLNLVSRIEKIRCDQVELTGGRRNMQYRGTTLPLFSIDEAATVAPLREHATHLYVVAFPLGQREVGIMVSEIIDIITVAATIDDATHKQPGIMGAAIIMQKITLLVDLFGIVAKMAPEWIPHTNLSPTDSAQGQHILVVEDSPFFNRQICGFVSDAGYKAFSATDGVEGLALLEREKIDLVLTDIDMPNMDGLEFTKRIRSDPRWSGLPIIAVTSLSGEAAEKRGLKAGVNEYMIKLDREKTMLVINRYLKR

Secondary structure (DSSP, 8-state):
-----------------------GGG--S------GGG--EEEEEEETTEEEEEEES-PPPP----PBPPPGGGTT-TTEEEEEE-TTS-EEEEE-HHHHHHHTTTT-TTSSSTTS---------TT-EEEEEEESSTT-EEEEEGGG-SEEEEEEGGG-EEETTEEEEEETTEEEEEEEHHHHSSSPPP-TT-SEEEEEEEEETTEEEEEEESEEEEEEEE----B-STT-BTTEEEEEEETTEEEEEE-HHHHHHHH-TTTS---S----TTTTT-EEEEE-SSHHHHHHHHHHHHHTT-EEEEESSHHHHHHHHHHS--SEEEEESS-SSS-HHHHHHHHHHSGGGTT--EEEEESS--HHHHHHHHHHT--EEEETT-HHHHHHHHHHHH--

Mean predicted aligned error: 18.41 Å

Radius of gyration: 27.52 Å; Cα contacts (8 Å, |Δi|>4): 632; chains: 1; bounding box: 111×69×66 Å

Nearest PDB structures (foldseek):
  6rh1-assembly1_C  TM=9.593E-01  e=1.008E-08  Thermotoga maritima
  3gt7-assembly1_A  TM=9.284E-01  e=1.445E-08  Syntrophus aciditrophicus SB
  4hnr-assembly1_A  TM=9.250E-01  e=6.104E-08  Vibrio cholerae
  8wiw-assembly1_h  TM=9.033E-01  e=4.801E-08  Salmonella enterica subsp. enterica serovar Typhimurium str. LT2
  3f7n-assembly2_B  TM=8.751E-01  e=4.258E-08  Escherichia coli K-12

pLDDT: mean 73.65, std 19.52, range [28.8, 96.94]